Protein AF-A0A6G7XRI5-F1 (afdb_monomer)

Mean predicted aligned error: 18.32 Å

Structure (mmCIF, N/CA/C/O backbone):
data_AF-A0A6G7XRI5-F1
#
_entry.id   AF-A0A6G7XRI5-F1
#
loop_
_atom_site.group_PDB
_atom_site.id
_atom_site.type_symbol
_atom_site.label_atom_id
_atom_site.label_alt_id
_atom_site.label_comp_id
_atom_site.label_asym_id
_atom_site.label_entity_id
_atom_site.label_seq_id
_atom_site.pdbx_PDB_ins_code
_atom_site.Cartn_x
_atom_site.Cartn_y
_atom_site.Cartn_z
_atom_site.occupancy
_atom_site.B_iso_or_equiv
_atom_site.auth_seq_id
_atom_site.auth_comp_id
_atom_site.auth_asym_id
_atom_site.auth_atom_id
_atom_site.pdbx_PDB_model_num
ATOM 1 N N . MET A 1 1 ? 15.124 -35.972 18.685 1.00 43.00 1 MET A N 1
ATOM 2 C CA . MET A 1 1 ? 16.104 -35.612 17.631 1.00 43.00 1 MET A CA 1
ATOM 3 C C . MET A 1 1 ? 15.536 -35.915 16.231 1.00 43.00 1 MET A C 1
ATOM 5 O O . MET A 1 1 ? 16.177 -36.588 15.436 1.00 43.00 1 MET A O 1
ATOM 9 N N . ALA A 1 2 ? 14.316 -35.442 15.934 1.00 36.69 2 ALA A N 1
ATOM 10 C CA . ALA A 1 2 ? 13.574 -35.782 14.708 1.00 36.69 2 ALA A CA 1
ATOM 11 C C . ALA A 1 2 ? 12.717 -34.615 14.160 1.00 36.69 2 ALA A C 1
ATOM 13 O O . ALA A 1 2 ? 11.784 -34.850 13.410 1.00 36.69 2 ALA A O 1
ATOM 14 N N . ALA A 1 3 ? 13.020 -33.363 14.530 1.00 35.34 3 ALA A N 1
ATOM 15 C CA . ALA A 1 3 ? 12.201 -32.189 14.182 1.00 35.34 3 ALA A CA 1
ATOM 16 C C . ALA A 1 3 ? 12.875 -31.215 13.190 1.00 35.34 3 ALA A C 1
ATOM 18 O O . ALA A 1 3 ? 12.354 -30.142 12.920 1.00 35.34 3 ALA A O 1
ATOM 19 N N . THR A 1 4 ? 14.043 -31.556 12.636 1.00 40.75 4 THR A N 1
ATOM 20 C CA . THR A 1 4 ? 14.844 -30.637 11.799 1.00 40.75 4 THR A CA 1
ATOM 21 C C . THR A 1 4 ? 14.924 -31.021 10.319 1.00 40.75 4 THR A C 1
ATOM 23 O O . THR A 1 4 ? 15.642 -30.369 9.566 1.00 40.75 4 THR A O 1
ATOM 26 N N . ARG A 1 5 ? 14.195 -32.052 9.865 1.00 39.75 5 ARG A N 1
ATOM 27 C CA . ARG A 1 5 ? 14.252 -32.522 8.464 1.00 39.75 5 ARG A CA 1
ATOM 28 C C . ARG A 1 5 ? 13.131 -32.017 7.549 1.00 39.75 5 ARG A C 1
ATOM 30 O O . ARG A 1 5 ? 13.327 -32.030 6.339 1.00 39.75 5 ARG A O 1
ATOM 37 N N . ASP A 1 6 ? 12.039 -31.479 8.090 1.00 39.66 6 ASP A N 1
ATOM 38 C CA . ASP A 1 6 ? 10.900 -31.035 7.265 1.00 39.66 6 ASP A CA 1
ATOM 39 C C . ASP A 1 6 ? 11.020 -29.577 6.779 1.00 39.66 6 ASP A C 1
ATOM 41 O O . ASP A 1 6 ? 10.422 -29.188 5.776 1.00 39.66 6 ASP A O 1
ATOM 45 N N . GLY A 1 7 ? 11.876 -28.770 7.419 1.00 32.06 7 GLY A N 1
ATOM 46 C CA . GLY A 1 7 ? 12.102 -27.365 7.051 1.00 32.06 7 GLY A CA 1
ATOM 47 C C . GLY A 1 7 ? 12.974 -27.145 5.804 1.00 32.06 7 GLY A C 1
ATOM 48 O O . GLY A 1 7 ? 13.001 -26.044 5.254 1.00 32.06 7 GLY A O 1
ATOM 49 N N . THR A 1 8 ? 13.697 -28.164 5.334 1.00 41.06 8 THR A N 1
ATOM 50 C CA . THR A 1 8 ? 14.592 -28.053 4.165 1.00 41.06 8 THR A CA 1
ATOM 51 C C . THR A 1 8 ? 13.910 -28.424 2.847 1.00 41.06 8 THR A C 1
ATOM 53 O O . THR A 1 8 ? 14.282 -27.886 1.803 1.00 41.06 8 THR A O 1
ATOM 56 N N . LEU A 1 9 ? 12.863 -29.256 2.872 1.00 42.59 9 LEU A N 1
ATOM 57 C CA . LEU A 1 9 ? 12.127 -29.6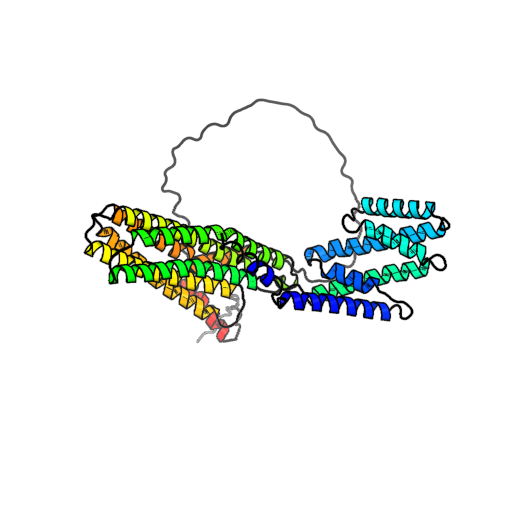64 1.666 1.00 42.59 9 LEU A CA 1
ATOM 58 C C . LEU A 1 9 ? 11.111 -28.610 1.189 1.00 42.59 9 LEU A C 1
ATOM 60 O O . LEU A 1 9 ? 10.861 -28.496 -0.013 1.00 42.59 9 LEU A O 1
ATOM 64 N N . SER A 1 10 ? 10.592 -27.765 2.086 1.00 41.34 10 SER A N 1
ATOM 65 C CA . SER A 1 10 ? 9.693 -26.653 1.732 1.00 41.34 10 SER A CA 1
ATOM 66 C C . SER A 1 10 ? 10.410 -25.507 1.000 1.00 41.34 10 SER A C 1
ATOM 68 O O . SER A 1 10 ? 9.820 -24.854 0.137 1.00 41.34 10 SER A O 1
ATOM 70 N N . ARG A 1 11 ? 11.712 -25.306 1.255 1.00 39.75 11 ARG A N 1
ATOM 71 C CA . ARG A 1 11 ? 12.537 -24.297 0.562 1.00 39.75 11 ARG A CA 1
ATOM 72 C C . ARG A 1 11 ? 12.945 -24.717 -0.852 1.00 39.75 11 ARG A C 1
ATOM 74 O O . ARG A 1 11 ? 13.054 -23.863 -1.727 1.00 39.75 11 ARG A O 1
ATOM 81 N N . ALA A 1 12 ? 13.101 -26.017 -1.111 1.00 40.91 12 ALA A N 1
ATOM 82 C CA . ALA A 1 12 ? 13.425 -26.528 -2.446 1.00 40.91 12 ALA A CA 1
ATOM 83 C C . ALA A 1 12 ? 12.231 -26.451 -3.420 1.00 40.91 12 ALA A C 1
ATOM 85 O O . ALA A 1 12 ? 12.414 -26.244 -4.619 1.00 40.91 12 ALA A O 1
ATOM 86 N N . ARG A 1 13 ? 10.996 -26.550 -2.907 1.00 40.34 13 ARG A N 1
ATOM 87 C CA . ARG A 1 13 ? 9.769 -26.574 -3.723 1.00 40.34 13 ARG A CA 1
ATOM 88 C C . ARG A 1 13 ? 9.335 -25.197 -4.249 1.00 40.34 13 ARG A C 1
ATOM 90 O O . ARG A 1 13 ? 8.607 -25.132 -5.233 1.00 40.34 13 ARG A O 1
ATOM 97 N N . ARG A 1 14 ? 9.839 -24.096 -3.671 1.00 44.09 14 ARG A N 1
ATOM 98 C CA . ARG A 1 14 ? 9.640 -22.727 -4.199 1.00 44.09 14 ARG A CA 1
ATOM 99 C C . ARG A 1 14 ? 10.406 -22.446 -5.498 1.00 44.09 14 ARG A C 1
ATOM 101 O O . ARG A 1 14 ? 10.127 -21.441 -6.139 1.00 44.09 14 ARG A O 1
ATOM 108 N N . ARG A 1 15 ? 11.333 -23.320 -5.909 1.00 45.56 15 ARG A N 1
ATOM 109 C CA . ARG A 1 15 ? 12.185 -23.113 -7.095 1.00 45.56 15 ARG A CA 1
ATOM 110 C C . ARG A 1 15 ? 11.512 -23.460 -8.431 1.00 45.56 15 ARG A C 1
ATOM 112 O O . ARG A 1 15 ? 12.078 -23.162 -9.472 1.00 45.56 15 ARG A O 1
ATOM 119 N N . PHE A 1 16 ? 10.310 -24.042 -8.393 1.00 41.22 16 PHE A N 1
ATOM 120 C CA . PHE A 1 16 ? 9.503 -24.384 -9.572 1.00 41.22 16 PHE A CA 1
ATOM 121 C C . PHE A 1 16 ? 8.099 -23.766 -9.510 1.00 41.22 16 PHE A C 1
ATOM 123 O O . PHE A 1 16 ? 7.111 -24.411 -9.862 1.00 41.22 16 PHE A O 1
ATOM 130 N N . ARG A 1 17 ? 7.976 -22.515 -9.046 1.00 50.19 17 ARG A N 1
ATOM 131 C CA . ARG A 1 17 ? 6.780 -21.741 -9.400 1.00 50.19 17 ARG A CA 1
ATOM 132 C C . ARG A 1 17 ? 6.806 -21.540 -10.917 1.00 50.19 17 ARG A C 1
ATOM 134 O O . ARG A 1 17 ? 7.846 -21.193 -11.469 1.00 50.19 17 ARG A O 1
ATOM 141 N N . LEU A 1 18 ? 5.686 -21.834 -11.577 1.00 51.47 18 LEU A N 1
ATOM 142 C CA . LEU A 1 18 ? 5.485 -21.511 -12.989 1.00 51.47 18 LEU A CA 1
ATOM 143 C C . LEU A 1 18 ? 5.838 -20.028 -13.199 1.00 51.47 18 LEU A C 1
ATOM 145 O O . LEU A 1 18 ? 5.480 -19.230 -12.324 1.00 51.47 18 LEU A O 1
ATOM 149 N N . PRO A 1 19 ? 6.528 -19.660 -14.297 1.00 54.88 19 PRO A N 1
ATOM 150 C CA . PRO A 1 19 ? 6.884 -18.272 -14.554 1.00 54.88 19 PRO A CA 1
ATOM 151 C C . PRO A 1 19 ? 5.637 -17.405 -14.431 1.00 54.88 19 PRO A C 1
ATOM 153 O O . PRO A 1 19 ? 4.586 -17.741 -14.994 1.00 54.88 19 PRO A O 1
ATOM 156 N N . SER A 1 20 ? 5.733 -16.308 -13.685 1.00 66.25 20 SER A N 1
ATOM 157 C CA . SER A 1 20 ? 4.645 -15.336 -13.635 1.00 66.25 20 SER A CA 1
ATOM 158 C C . SER A 1 20 ? 4.313 -14.869 -15.064 1.00 66.25 20 SER A C 1
ATOM 160 O O . SER A 1 20 ? 5.170 -14.858 -15.955 1.00 66.25 20 SER A O 1
ATOM 162 N N . ARG A 1 21 ? 3.063 -14.461 -15.327 1.00 70.88 21 ARG A N 1
ATOM 163 C CA . ARG A 1 21 ? 2.678 -13.932 -16.655 1.00 70.88 21 ARG A CA 1
ATOM 164 C C . ARG A 1 21 ? 3.606 -12.788 -17.102 1.00 70.88 21 ARG A C 1
ATOM 166 O O . ARG A 1 21 ? 3.825 -12.622 -18.299 1.00 70.88 21 ARG A O 1
ATOM 173 N N . GLY A 1 22 ? 4.166 -12.030 -16.154 1.00 66.69 22 GLY A N 1
ATOM 174 C CA . GLY A 1 22 ? 5.155 -10.977 -16.396 1.00 66.69 22 GLY A CA 1
ATOM 175 C C . GLY A 1 22 ? 6.487 -11.496 -16.943 1.00 66.69 22 GLY A C 1
ATOM 176 O O . GLY A 1 22 ? 6.961 -10.983 -17.954 1.00 66.69 22 GLY A O 1
ATOM 177 N N . GLU A 1 23 ? 7.052 -12.548 -16.346 1.00 72.00 23 GLU A N 1
ATOM 178 C CA . GLU A 1 23 ? 8.306 -13.166 -16.806 1.00 72.00 23 GLU A CA 1
ATOM 179 C C . GLU A 1 23 ? 8.187 -13.725 -18.229 1.00 72.00 23 GLU A C 1
ATOM 181 O O . GLU A 1 23 ? 9.072 -13.513 -19.061 1.00 72.00 23 GLU A O 1
ATOM 186 N N . PHE A 1 24 ? 7.066 -14.382 -18.546 1.00 78.38 24 PHE A N 1
ATOM 187 C CA . PHE A 1 24 ? 6.814 -14.896 -19.894 1.00 78.38 24 PHE A CA 1
ATOM 188 C C . PHE A 1 24 ? 6.700 -13.767 -20.929 1.00 78.38 24 PHE A C 1
ATOM 190 O O . PHE A 1 24 ? 7.301 -13.838 -22.001 1.00 78.38 24 PHE A O 1
ATOM 197 N N . LEU A 1 25 ? 5.964 -12.698 -20.605 1.00 76.94 25 LEU A N 1
ATOM 198 C CA . LEU A 1 25 ? 5.826 -11.534 -21.485 1.00 76.94 25 LEU A CA 1
ATOM 199 C C . LEU A 1 25 ? 7.159 -10.808 -21.690 1.00 76.94 25 LEU A C 1
ATOM 201 O O . LEU A 1 25 ? 7.437 -10.347 -22.798 1.00 76.94 25 LEU A O 1
ATOM 205 N N . PHE A 1 26 ? 8.001 -10.737 -20.657 1.00 78.25 26 PHE A N 1
ATOM 206 C CA . PHE A 1 26 ? 9.344 -10.181 -20.769 1.00 78.25 26 PHE A CA 1
ATOM 207 C C . PHE A 1 26 ? 10.222 -11.010 -21.713 1.00 78.25 26 PHE A C 1
ATOM 209 O O . PHE A 1 26 ? 10.820 -10.454 -22.637 1.00 78.25 26 PHE A O 1
ATOM 216 N N . ALA A 1 27 ? 10.247 -12.335 -21.537 1.00 82.19 27 ALA A N 1
ATOM 217 C CA . ALA A 1 27 ? 10.992 -13.241 -22.409 1.00 82.19 27 ALA A CA 1
ATOM 218 C C . ALA A 1 27 ? 10.505 -13.163 -23.865 1.00 82.19 27 ALA A C 1
ATOM 220 O O . ALA A 1 27 ? 11.316 -13.092 -24.793 1.00 82.19 27 ALA A O 1
ATOM 221 N N . LEU A 1 28 ? 9.186 -13.103 -24.075 1.00 84.38 28 LEU A N 1
ATOM 222 C CA . LEU A 1 28 ? 8.592 -12.936 -25.398 1.00 84.38 28 LEU A CA 1
ATOM 223 C C . LEU A 1 28 ? 9.009 -11.603 -26.028 1.00 84.38 28 LEU A C 1
ATOM 225 O O . LEU A 1 28 ? 9.465 -11.588 -27.166 1.00 84.38 28 LEU A O 1
ATOM 229 N N . ARG A 1 29 ? 8.925 -10.493 -25.284 1.00 81.62 29 ARG A N 1
ATOM 230 C CA . ARG A 1 29 ? 9.344 -9.164 -25.759 1.00 81.62 29 ARG A CA 1
ATOM 231 C C . ARG A 1 29 ? 10.813 -9.148 -26.167 1.00 81.62 29 ARG A C 1
ATOM 233 O O . ARG A 1 29 ? 11.146 -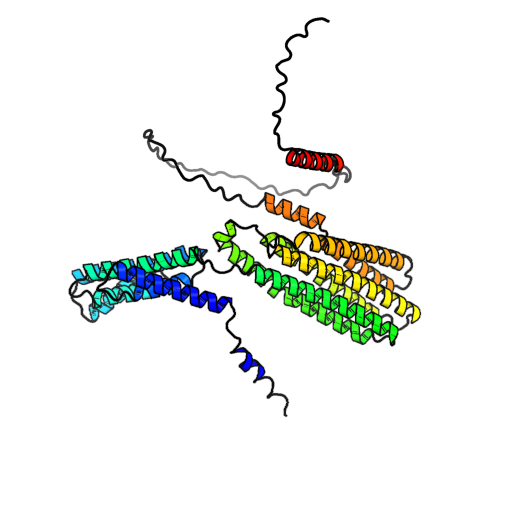8.630 -27.231 1.00 81.62 29 ARG A O 1
ATOM 240 N N . LEU A 1 30 ? 11.677 -9.725 -25.334 1.00 85.25 30 LEU A N 1
ATOM 241 C CA . LEU A 1 30 ? 13.113 -9.811 -25.586 1.00 85.25 30 LEU A CA 1
ATOM 242 C C . LEU A 1 30 ? 13.404 -10.611 -26.863 1.00 85.25 30 LEU A C 1
ATOM 244 O O . LEU A 1 30 ? 14.182 -10.173 -27.708 1.00 85.25 30 LEU A O 1
ATOM 248 N N . THR A 1 31 ? 12.717 -11.741 -27.027 1.00 88.12 31 THR A N 1
ATOM 249 C CA . THR A 1 31 ? 12.841 -12.615 -28.199 1.00 88.12 31 THR A CA 1
ATOM 250 C C . THR A 1 31 ? 12.350 -11.920 -29.467 1.00 88.12 31 THR A C 1
ATOM 252 O O . THR A 1 31 ? 13.046 -11.920 -30.477 1.00 88.12 31 THR A O 1
ATOM 255 N N . VAL A 1 32 ? 11.184 -11.270 -29.417 1.00 87.69 32 VAL A N 1
ATOM 256 C CA . VAL A 1 32 ? 10.618 -10.524 -30.550 1.00 87.69 32 VAL A CA 1
ATOM 257 C C . VAL A 1 32 ? 11.549 -9.386 -30.969 1.00 87.69 32 VAL A C 1
ATOM 259 O O . VAL A 1 32 ? 11.829 -9.240 -32.154 1.00 87.69 32 VAL A O 1
ATOM 262 N N . ALA A 1 33 ? 12.085 -8.617 -30.018 1.00 85.00 33 ALA A N 1
ATOM 263 C CA . ALA A 1 33 ? 13.027 -7.541 -30.317 1.00 85.00 33 ALA A CA 1
ATOM 264 C C . ALA A 1 33 ? 14.328 -8.061 -30.950 1.00 85.00 33 ALA A C 1
ATOM 266 O O . ALA A 1 33 ? 14.813 -7.476 -31.918 1.00 85.00 33 ALA A O 1
ATOM 267 N N . ALA A 1 34 ? 14.870 -9.173 -30.445 1.00 88.81 34 ALA A N 1
ATOM 268 C CA . ALA A 1 34 ? 16.052 -9.812 -31.015 1.00 88.81 34 ALA A CA 1
ATOM 269 C C . ALA A 1 34 ? 15.796 -10.284 -32.457 1.00 88.81 34 ALA A C 1
ATOM 271 O O . ALA A 1 34 ? 16.553 -9.940 -33.363 1.00 88.81 34 ALA A O 1
ATOM 272 N N . VAL A 1 35 ? 14.697 -11.006 -32.693 1.00 90.38 35 VAL A N 1
ATOM 273 C CA . VAL A 1 35 ? 14.337 -11.514 -34.027 1.00 90.38 35 VAL A CA 1
ATOM 274 C C . VAL A 1 35 ? 14.090 -10.371 -35.010 1.00 90.38 35 VAL A C 1
ATOM 276 O O . VAL A 1 35 ? 14.632 -10.395 -36.110 1.00 90.38 35 VAL A O 1
ATOM 279 N N . LEU A 1 36 ? 13.335 -9.340 -34.619 1.00 89.19 36 LEU A N 1
ATOM 280 C CA . LEU A 1 36 ? 13.095 -8.173 -35.473 1.00 89.19 36 LEU A CA 1
ATOM 281 C C . LEU A 1 36 ? 14.391 -7.434 -35.812 1.00 89.19 36 LEU A C 1
ATOM 283 O O . LEU A 1 36 ? 14.558 -6.989 -36.943 1.00 89.19 36 LEU A O 1
ATOM 287 N N . SER A 1 37 ? 15.315 -7.335 -34.857 1.00 87.56 37 SER A N 1
ATOM 288 C CA . SER A 1 37 ? 16.623 -6.714 -35.066 1.00 87.56 37 SER A CA 1
ATOM 289 C C . SER A 1 37 ? 17.473 -7.500 -36.066 1.00 87.56 37 SER A C 1
ATOM 291 O O . SER A 1 37 ? 18.038 -6.922 -36.993 1.00 87.56 37 SER A O 1
ATOM 293 N N . TYR A 1 38 ? 17.494 -8.829 -35.938 1.00 88.62 38 TYR A N 1
ATOM 294 C CA . TYR A 1 38 ? 18.182 -9.713 -36.876 1.00 88.62 38 TYR A CA 1
ATOM 295 C C . TYR A 1 38 ? 17.594 -9.631 -38.293 1.00 88.62 38 TYR A C 1
ATOM 297 O O . TYR A 1 38 ? 18.331 -9.489 -39.269 1.00 88.62 38 TYR A O 1
ATOM 305 N N . VAL A 1 39 ? 16.263 -9.662 -38.416 1.00 88.94 39 VAL A N 1
ATOM 306 C CA . VAL A 1 39 ? 15.572 -9.519 -39.708 1.00 88.94 39 VAL A CA 1
ATOM 307 C C . VAL A 1 39 ? 15.845 -8.142 -40.322 1.00 88.94 39 VAL A C 1
ATOM 309 O O . VAL A 1 39 ? 16.154 -8.043 -41.503 1.00 88.94 39 VAL A O 1
ATOM 312 N N . ALA A 1 40 ? 15.802 -7.069 -39.531 1.00 85.75 40 ALA A N 1
ATOM 313 C CA . ALA A 1 40 ? 16.107 -5.728 -40.023 1.00 85.75 40 ALA A CA 1
ATOM 314 C C . ALA A 1 40 ? 17.556 -5.608 -40.525 1.00 85.75 40 ALA A C 1
ATOM 316 O O . ALA A 1 40 ? 17.792 -5.022 -41.579 1.00 85.75 40 ALA A O 1
ATOM 317 N N . ALA A 1 41 ? 18.521 -6.188 -39.807 1.00 85.31 41 ALA A N 1
ATOM 318 C CA . ALA A 1 41 ? 19.925 -6.147 -40.201 1.00 85.31 41 ALA A CA 1
ATOM 319 C C . ALA A 1 41 ? 20.214 -6.997 -41.453 1.00 85.31 41 ALA A C 1
ATOM 321 O O . ALA A 1 41 ? 20.949 -6.550 -42.330 1.00 85.31 41 ALA A O 1
ATOM 322 N N . THR A 1 42 ? 19.589 -8.173 -41.585 1.00 87.06 42 THR A N 1
ATOM 323 C CA . THR A 1 42 ? 19.731 -9.037 -42.777 1.00 87.06 42 THR A CA 1
ATOM 324 C C . THR A 1 42 ? 19.118 -8.420 -44.035 1.00 87.06 42 THR A C 1
ATOM 326 O O . THR A 1 42 ? 19.635 -8.627 -45.127 1.00 87.06 42 THR A O 1
ATOM 329 N N . LEU A 1 43 ? 18.067 -7.602 -43.908 1.00 86.88 43 LEU A N 1
ATOM 330 C CA . LEU A 1 43 ? 17.520 -6.843 -45.040 1.00 86.88 43 LEU A CA 1
ATOM 331 C C . LEU A 1 43 ? 18.480 -5.758 -45.557 1.00 86.88 43 LEU A C 1
ATOM 333 O O . LEU A 1 43 ? 18.421 -5.410 -46.734 1.00 86.88 43 LEU A O 1
ATOM 337 N N . ILE A 1 44 ? 19.345 -5.219 -44.693 1.00 82.81 44 ILE A N 1
ATOM 338 C CA . ILE A 1 44 ? 20.340 -4.200 -45.060 1.00 82.81 44 ILE A CA 1
ATOM 339 C C . ILE A 1 44 ? 21.616 -4.864 -45.600 1.00 82.81 44 ILE A C 1
ATOM 341 O O . ILE A 1 44 ? 22.191 -4.372 -46.570 1.00 82.81 44 ILE A O 1
ATOM 345 N N . PHE A 1 45 ? 22.026 -5.994 -45.013 1.00 79.81 45 PHE A N 1
ATOM 346 C CA . PHE A 1 45 ? 23.208 -6.766 -45.413 1.00 79.81 45 PHE A CA 1
ATOM 347 C C . PHE A 1 45 ? 22.851 -8.251 -45.641 1.00 79.81 45 PHE A C 1
ATOM 349 O O . PHE A 1 45 ? 23.026 -9.067 -44.735 1.00 79.81 45 PHE A O 1
ATOM 356 N N . PRO A 1 46 ? 22.370 -8.628 -46.844 1.00 75.00 46 PRO A N 1
ATOM 357 C CA . PRO A 1 46 ? 21.899 -9.992 -47.131 1.00 75.00 46 PRO A CA 1
ATOM 358 C C . PRO A 1 46 ? 22.998 -11.062 -47.102 1.00 75.00 46 PRO A C 1
ATOM 360 O O . PRO A 1 46 ? 22.728 -12.224 -46.816 1.00 75.00 46 PRO A O 1
ATOM 363 N N . GLU A 1 47 ? 24.233 -10.662 -47.403 1.00 72.31 47 GLU A N 1
ATOM 364 C CA . GLU A 1 47 ? 25.414 -11.534 -47.455 1.00 72.31 47 GLU A CA 1
ATOM 365 C C . GLU A 1 47 ? 26.086 -11.701 -46.073 1.00 72.31 47 GLU A C 1
ATOM 367 O O . GLU A 1 47 ? 27.006 -12.503 -45.918 1.00 72.31 47 GLU A O 1
ATOM 372 N N . ALA A 1 48 ? 25.641 -10.951 -45.055 1.00 70.50 48 ALA A N 1
ATOM 373 C CA . ALA A 1 48 ? 26.214 -10.964 -43.710 1.00 70.50 48 ALA A CA 1
ATOM 374 C C . ALA A 1 48 ? 25.376 -11.809 -42.732 1.00 70.50 48 ALA A C 1
ATOM 376 O O . ALA A 1 48 ? 24.174 -12.008 -42.909 1.00 70.50 48 ALA A O 1
ATOM 377 N N . GLN A 1 49 ? 26.003 -12.278 -41.646 1.00 77.69 49 GLN A N 1
ATOM 378 C CA . GLN A 1 49 ? 25.317 -12.912 -40.511 1.00 77.69 49 GLN A CA 1
ATOM 379 C C . GLN A 1 49 ? 25.303 -11.952 -39.304 1.00 77.69 49 GLN A C 1
ATOM 381 O O . GLN A 1 49 ? 26.174 -12.058 -38.436 1.00 77.69 49 GLN A O 1
ATOM 386 N N . PRO A 1 50 ? 24.332 -11.019 -39.212 1.00 79.19 50 PRO A N 1
ATOM 387 C CA . PRO A 1 50 ? 24.382 -9.899 -38.273 1.00 79.19 50 PRO A CA 1
ATOM 388 C C . PRO A 1 50 ? 23.943 -10.298 -36.860 1.00 79.19 50 PRO A C 1
ATOM 390 O O . PRO A 1 50 ? 22.854 -9.959 -36.396 1.00 79.19 50 PRO A O 1
ATOM 393 N N . LEU A 1 51 ? 24.784 -11.054 -36.154 1.00 81.12 51 LEU A N 1
ATOM 394 C CA . LEU A 1 51 ? 24.494 -11.563 -34.806 1.00 81.12 51 LEU A CA 1
ATOM 395 C C . LEU A 1 51 ? 24.604 -10.488 -33.707 1.00 81.12 51 LEU A C 1
ATOM 397 O O . LEU A 1 51 ? 24.100 -10.681 -32.599 1.00 81.12 51 LEU A O 1
ATOM 401 N N . LEU A 1 52 ? 25.223 -9.338 -33.987 1.00 81.06 52 LEU A N 1
ATOM 402 C CA . LEU A 1 52 ? 25.399 -8.266 -32.998 1.00 81.06 52 LEU A CA 1
ATOM 403 C C . LEU A 1 52 ? 24.154 -7.395 -32.854 1.00 81.06 52 LEU A C 1
ATOM 405 O O . LEU A 1 52 ? 23.908 -6.849 -31.776 1.00 81.06 52 LEU A O 1
ATOM 409 N N . ALA A 1 53 ? 23.364 -7.275 -33.920 1.00 83.62 53 ALA A N 1
ATOM 410 C CA . ALA A 1 53 ? 22.099 -6.555 -33.912 1.00 83.62 53 ALA A CA 1
ATOM 411 C C . ALA A 1 53 ? 21.099 -7.153 -32.893 1.00 83.62 53 ALA A C 1
ATOM 413 O O . ALA A 1 53 ? 20.611 -6.401 -32.039 1.00 83.62 53 ALA A O 1
ATOM 414 N N . PRO A 1 54 ? 20.804 -8.473 -32.884 1.00 86.88 54 PRO A N 1
ATOM 415 C CA . PRO A 1 54 ? 19.969 -9.087 -31.852 1.00 86.88 54 PRO A CA 1
ATOM 416 C C . PRO A 1 54 ? 20.584 -8.993 -30.451 1.00 86.88 54 PRO A C 1
ATOM 418 O O . PRO A 1 54 ? 19.858 -8.704 -29.504 1.00 86.88 54 PRO A O 1
ATOM 421 N N . LEU A 1 55 ? 21.905 -9.154 -30.302 1.00 84.81 55 LEU A N 1
ATOM 422 C CA . LEU A 1 55 ? 22.582 -9.012 -29.005 1.00 84.81 55 LEU A CA 1
ATOM 423 C C . LEU A 1 55 ? 22.420 -7.597 -28.432 1.00 84.81 55 LEU A C 1
ATOM 425 O O . LEU A 1 55 ? 22.042 -7.430 -27.273 1.00 84.81 55 LEU A O 1
ATOM 429 N N . THR A 1 56 ? 22.639 -6.574 -29.258 1.00 82.75 56 THR A N 1
ATOM 430 C CA . THR A 1 56 ? 22.442 -5.170 -28.874 1.00 82.75 56 THR A CA 1
ATOM 431 C C . THR A 1 56 ? 20.983 -4.920 -28.522 1.00 82.75 56 THR A C 1
ATOM 433 O O . THR A 1 56 ? 20.698 -4.285 -27.507 1.00 82.75 56 THR A O 1
ATOM 436 N N . ALA A 1 57 ? 20.053 -5.482 -29.300 1.00 84.06 57 ALA A N 1
ATOM 437 C CA . ALA A 1 57 ? 18.638 -5.342 -29.012 1.00 84.06 57 ALA A CA 1
ATOM 438 C C . ALA A 1 57 ? 18.263 -5.960 -27.655 1.00 84.06 57 ALA A C 1
ATOM 440 O O . ALA A 1 57 ? 17.567 -5.328 -26.864 1.00 84.06 57 ALA A O 1
ATOM 441 N N . MET A 1 58 ? 18.781 -7.150 -27.338 1.00 84.50 58 MET A N 1
ATOM 442 C CA . MET A 1 58 ? 18.548 -7.796 -26.046 1.00 84.50 58 MET A CA 1
ATOM 443 C C . MET A 1 58 ? 19.104 -6.980 -24.880 1.00 84.50 58 MET A C 1
ATOM 445 O O . MET A 1 58 ? 18.432 -6.822 -23.862 1.00 84.50 58 MET A O 1
ATOM 449 N N . LEU A 1 59 ? 20.326 -6.462 -25.006 1.00 76.19 59 LEU A N 1
ATOM 450 C CA . LEU A 1 59 ? 20.969 -5.677 -23.951 1.00 76.19 59 LEU A CA 1
ATOM 451 C C . LEU A 1 59 ? 20.237 -4.360 -23.691 1.00 76.19 59 LEU A C 1
ATOM 453 O O . LEU A 1 59 ? 20.052 -3.977 -22.541 1.00 76.19 59 LEU A O 1
ATOM 457 N N . VAL A 1 60 ? 19.771 -3.689 -24.744 1.00 74.44 60 VAL A N 1
ATOM 458 C CA . VAL A 1 60 ? 19.042 -2.425 -24.610 1.00 74.44 60 VAL A CA 1
ATOM 459 C C . VAL A 1 60 ? 17.617 -2.671 -24.102 1.00 74.44 60 VAL A C 1
ATOM 461 O O . VAL A 1 60 ? 17.159 -1.953 -23.224 1.00 74.44 60 VAL A O 1
ATOM 464 N N . VAL A 1 61 ? 16.916 -3.720 -24.548 1.00 75.81 61 VAL A N 1
ATOM 465 C CA . VAL A 1 61 ? 15.554 -4.044 -24.065 1.00 75.81 61 VAL A CA 1
ATOM 466 C C . VAL A 1 61 ? 15.504 -4.375 -22.570 1.00 75.81 61 VAL A C 1
ATOM 468 O O . VAL A 1 61 ? 14.473 -4.155 -21.934 1.00 75.81 61 VAL A O 1
ATOM 471 N N . GLN A 1 62 ? 16.600 -4.861 -21.987 1.00 70.19 62 GLN A N 1
ATOM 472 C CA . GLN A 1 62 ? 16.702 -5.130 -20.546 1.00 70.19 62 GLN A CA 1
ATOM 473 C C . GLN A 1 62 ? 16.723 -3.860 -19.679 1.00 70.19 62 GLN A C 1
ATOM 475 O O . GLN A 1 62 ? 16.556 -3.942 -18.466 1.00 70.19 62 GLN A O 1
ATOM 480 N N . VAL A 1 63 ? 16.927 -2.686 -20.276 1.00 62.59 63 VAL A N 1
ATOM 481 C CA . VAL A 1 63 ? 17.181 -1.440 -19.556 1.00 62.59 63 VAL A CA 1
ATOM 482 C C . VAL A 1 63 ? 15.904 -0.582 -19.464 1.00 62.59 63 VAL A C 1
ATOM 484 O O . VAL A 1 63 ? 15.147 -0.453 -20.422 1.00 62.59 63 VAL A O 1
ATOM 487 N N . THR A 1 64 ? 15.645 0.020 -18.300 1.00 57.50 64 THR A N 1
ATOM 488 C CA . THR A 1 64 ? 14.451 0.845 -18.008 1.00 57.50 64 THR A CA 1
ATOM 489 C C . THR A 1 64 ? 14.380 2.108 -18.888 1.00 57.50 64 THR A C 1
ATOM 491 O O . THR A 1 64 ? 15.436 2.698 -19.146 1.00 57.50 64 THR A O 1
ATOM 494 N N . PRO A 1 65 ? 13.193 2.614 -19.302 1.00 54.88 65 PRO A N 1
ATOM 495 C CA . PRO A 1 65 ? 13.095 3.642 -20.344 1.00 54.88 65 PRO A CA 1
ATOM 496 C C . PRO A 1 65 ? 13.836 4.957 -20.083 1.00 54.88 65 PRO A C 1
ATOM 498 O O . PRO A 1 65 ? 14.442 5.500 -21.003 1.00 54.88 65 PRO A O 1
ATOM 501 N N . ALA A 1 66 ? 13.893 5.421 -18.830 1.00 49.78 66 ALA A N 1
ATOM 502 C CA . ALA A 1 66 ? 14.643 6.625 -18.445 1.00 49.78 66 ALA A CA 1
ATOM 503 C C . ALA A 1 66 ? 16.165 6.497 -18.655 1.00 49.78 66 ALA A C 1
ATOM 505 O O . ALA A 1 66 ? 16.879 7.482 -18.802 1.00 49.78 66 ALA A O 1
ATOM 506 N N . SER A 1 67 ? 16.657 5.263 -18.710 1.00 53.97 67 SER A N 1
ATOM 507 C CA . SER A 1 67 ? 18.068 4.935 -18.882 1.00 53.97 67 SER A CA 1
ATOM 508 C C . SER A 1 67 ? 18.384 4.287 -20.231 1.00 53.97 67 SER A C 1
ATOM 510 O O . SER A 1 67 ? 19.555 4.067 -20.527 1.00 53.97 67 SER A O 1
ATOM 512 N N . LEU A 1 68 ? 17.363 4.008 -21.054 1.00 53.62 68 LEU A N 1
ATOM 513 C CA . LEU A 1 68 ? 17.523 3.494 -22.417 1.00 53.62 68 LEU A CA 1
ATOM 514 C C . LEU A 1 68 ? 18.304 4.466 -23.289 1.00 53.62 68 LEU A C 1
ATOM 516 O O . LEU A 1 68 ? 19.167 4.036 -24.048 1.00 53.62 68 LEU A O 1
ATOM 520 N N . LEU A 1 69 ? 18.020 5.766 -23.160 1.00 56.81 69 LEU A N 1
ATOM 521 C CA . LEU A 1 69 ? 18.739 6.779 -23.921 1.00 56.81 69 LEU A CA 1
ATOM 522 C C . LEU A 1 69 ? 20.200 6.850 -23.488 1.00 56.81 69 LEU A C 1
ATOM 524 O O . LEU A 1 69 ? 21.060 6.792 -24.348 1.00 56.81 69 LEU A O 1
ATOM 528 N N . ALA A 1 70 ? 20.493 6.918 -22.186 1.00 62.41 70 ALA A N 1
ATOM 529 C CA . ALA A 1 70 ? 21.873 7.026 -21.710 1.00 62.41 70 ALA A CA 1
ATOM 530 C C . ALA A 1 70 ? 22.675 5.736 -21.964 1.00 62.41 70 ALA A C 1
ATOM 532 O O . ALA A 1 70 ? 23.673 5.760 -22.672 1.00 62.41 70 ALA A O 1
ATOM 533 N N . ARG A 1 71 ? 22.191 4.581 -21.488 1.00 65.19 71 ARG A N 1
ATOM 534 C CA . ARG A 1 71 ? 22.928 3.307 -21.577 1.00 65.19 71 ARG A CA 1
ATOM 535 C C . ARG A 1 71 ? 22.959 2.728 -22.992 1.00 65.19 71 ARG A C 1
ATOM 537 O O . ARG A 1 71 ? 23.951 2.117 -23.385 1.00 65.19 71 ARG A O 1
ATOM 544 N N . GLY A 1 72 ? 21.885 2.913 -23.765 1.00 66.56 72 GLY A N 1
ATOM 545 C CA . GLY A 1 72 ? 21.854 2.548 -25.182 1.00 66.56 72 GLY A CA 1
ATOM 546 C C . GLY A 1 72 ? 22.792 3.423 -26.013 1.00 66.56 72 GLY A C 1
ATOM 547 O O . GLY A 1 72 ? 23.491 2.909 -26.885 1.00 66.56 72 GLY A O 1
ATOM 548 N N . LEU A 1 73 ? 22.877 4.721 -25.704 1.00 71.88 73 LEU A N 1
ATOM 549 C CA . LEU A 1 73 ? 23.828 5.623 -26.348 1.00 71.88 73 LEU A CA 1
ATOM 550 C C . LEU A 1 73 ? 25.270 5.291 -25.961 1.00 71.88 73 LEU A C 1
ATOM 552 O O . LEU A 1 73 ? 26.109 5.223 -26.851 1.00 71.88 73 LEU A O 1
ATOM 556 N N . ASP A 1 74 ? 25.550 4.985 -24.693 1.00 80.69 74 ASP A N 1
ATOM 557 C CA . ASP A 1 74 ? 26.875 4.536 -24.249 1.00 80.69 74 ASP A CA 1
ATOM 558 C C . ASP A 1 74 ? 27.325 3.289 -25.019 1.00 80.69 74 ASP A C 1
ATOM 560 O O . ASP A 1 74 ? 28.474 3.193 -25.445 1.00 80.69 74 ASP A O 1
ATOM 564 N N . ARG A 1 75 ? 26.409 2.345 -25.267 1.00 81.38 75 ARG A N 1
ATOM 565 C CA . ARG A 1 75 ? 26.686 1.155 -26.081 1.00 81.38 75 ARG A CA 1
ATOM 566 C C . ARG A 1 75 ? 27.049 1.523 -27.521 1.00 81.38 75 ARG A C 1
ATOM 568 O O . ARG A 1 75 ? 28.030 1.005 -28.049 1.00 81.38 75 ARG A O 1
ATOM 575 N N . VAL A 1 76 ? 26.282 2.414 -28.150 1.00 79.62 76 VAL A N 1
ATOM 576 C CA . VAL A 1 76 ? 26.556 2.885 -29.519 1.00 79.62 76 VAL A CA 1
ATOM 577 C C . VAL A 1 76 ? 27.891 3.634 -29.578 1.00 79.62 76 VAL A C 1
ATOM 579 O O . VAL A 1 76 ? 28.707 3.343 -30.449 1.00 79.62 76 VAL A O 1
ATOM 582 N N . ILE A 1 77 ? 28.157 4.537 -28.627 1.00 83.38 77 ILE A N 1
ATOM 583 C CA . ILE A 1 77 ? 29.419 5.281 -28.516 1.00 83.38 77 ILE A CA 1
ATOM 584 C C . ILE A 1 77 ? 30.591 4.314 -28.333 1.00 83.38 77 ILE A C 1
ATOM 586 O O . ILE A 1 77 ? 31.613 4.475 -28.996 1.00 83.38 77 ILE A O 1
ATOM 590 N N . ALA A 1 78 ? 30.443 3.291 -27.487 1.00 85.88 78 ALA A N 1
ATOM 591 C CA . ALA A 1 78 ? 31.493 2.312 -27.241 1.00 85.88 78 ALA A CA 1
ATOM 592 C C . ALA A 1 78 ? 31.868 1.532 -28.508 1.00 85.88 78 ALA A C 1
ATOM 594 O O . ALA A 1 78 ? 33.053 1.400 -28.824 1.00 85.88 78 ALA A O 1
ATOM 595 N N . VAL A 1 79 ? 30.870 1.064 -29.267 1.00 84.62 79 VAL A N 1
ATOM 596 C CA . VAL A 1 79 ? 31.120 0.369 -30.534 1.00 84.62 79 VAL A CA 1
ATOM 597 C C . VAL A 1 79 ? 31.748 1.319 -31.550 1.00 84.62 79 VAL A C 1
ATOM 599 O O . VAL A 1 79 ? 32.788 0.986 -32.110 1.00 84.62 79 VAL A O 1
ATOM 602 N N . VAL A 1 80 ? 31.186 2.515 -31.754 1.00 84.56 80 VAL A N 1
ATOM 603 C CA . VAL A 1 80 ? 31.717 3.501 -32.714 1.00 84.56 80 VAL A CA 1
ATOM 604 C C . VAL A 1 80 ? 33.159 3.887 -32.379 1.00 84.56 80 VAL A C 1
ATOM 606 O O . VAL A 1 80 ? 33.994 3.939 -33.283 1.00 84.56 80 VAL A O 1
ATOM 609 N N . ALA A 1 81 ? 33.483 4.099 -31.100 1.00 87.19 81 ALA A N 1
ATOM 610 C CA . ALA A 1 81 ? 34.843 4.378 -30.647 1.00 87.19 81 ALA A CA 1
ATOM 611 C C . ALA A 1 81 ? 35.785 3.201 -30.942 1.00 87.19 81 ALA A C 1
ATOM 613 O O . ALA A 1 81 ? 36.841 3.404 -31.537 1.00 87.19 81 ALA A O 1
ATOM 614 N N . GLY A 1 82 ? 35.384 1.971 -30.605 1.00 86.81 82 GLY A N 1
ATOM 615 C CA . GLY A 1 82 ? 36.174 0.768 -30.873 1.00 86.81 82 GLY A CA 1
ATOM 616 C C . GLY A 1 82 ? 36.442 0.559 -32.366 1.00 86.81 82 GLY A C 1
ATOM 617 O O . GLY A 1 82 ? 37.584 0.339 -32.766 1.00 86.81 82 GLY A O 1
ATOM 618 N N . VAL A 1 83 ? 35.413 0.709 -33.208 1.00 84.81 83 VAL A N 1
ATOM 619 C CA . VAL A 1 83 ? 35.552 0.627 -34.671 1.00 84.81 83 VAL A CA 1
ATOM 620 C C . VAL A 1 83 ? 36.4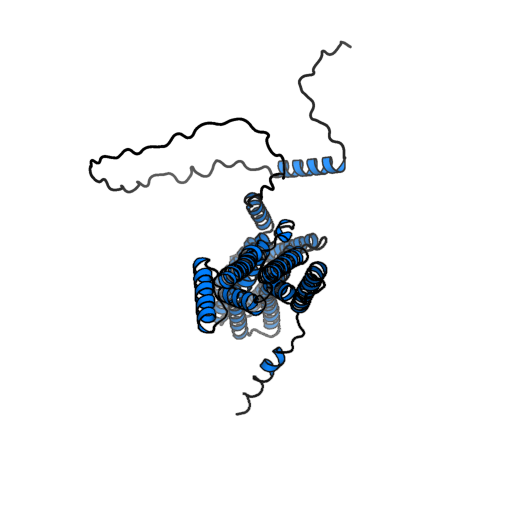65 1.732 -35.206 1.00 84.81 83 VAL A C 1
ATOM 622 O O . VAL A 1 83 ? 37.346 1.449 -36.013 1.00 84.81 83 VAL A O 1
ATOM 625 N N . SER A 1 84 ? 36.302 2.974 -34.743 1.00 86.00 84 SER A N 1
ATOM 626 C CA . SER A 1 84 ? 37.126 4.109 -35.191 1.00 86.00 84 SER A CA 1
ATOM 627 C C . SER A 1 84 ? 38.603 3.900 -34.858 1.00 86.00 84 SER A C 1
ATOM 629 O O . SER A 1 84 ? 39.469 4.140 -35.699 1.00 86.00 84 SER A O 1
ATOM 631 N N . ILE A 1 85 ? 38.888 3.396 -33.652 1.00 88.69 85 ILE A N 1
ATOM 632 C CA . ILE A 1 85 ? 40.244 3.046 -33.223 1.00 88.69 85 ILE A CA 1
ATOM 633 C C . ILE A 1 85 ? 40.801 1.936 -34.113 1.00 88.69 85 ILE A C 1
ATOM 635 O O . ILE A 1 85 ? 41.909 2.085 -34.613 1.00 88.69 85 ILE A O 1
ATOM 639 N N . ALA A 1 86 ? 40.043 0.866 -34.367 1.00 85.38 86 ALA A N 1
ATOM 640 C CA . ALA A 1 86 ? 40.493 -0.242 -35.210 1.00 85.38 86 ALA A CA 1
ATOM 641 C C . ALA A 1 86 ? 40.784 0.175 -36.654 1.00 85.38 86 ALA A C 1
ATOM 643 O O . ALA A 1 86 ? 41.817 -0.210 -37.193 1.00 85.38 86 ALA A O 1
ATOM 644 N N . VAL A 1 87 ? 39.922 0.992 -37.267 1.00 82.50 87 VAL A N 1
ATOM 645 C CA . VAL A 1 87 ? 40.141 1.517 -38.624 1.00 82.50 87 VAL A CA 1
ATOM 646 C C . VAL A 1 87 ? 41.388 2.400 -38.671 1.00 82.50 87 VAL A C 1
ATOM 648 O O . VAL A 1 87 ? 42.208 2.258 -39.577 1.00 82.50 87 VAL A O 1
ATOM 651 N N . GLY A 1 88 ? 41.572 3.281 -37.682 1.00 82.81 88 GLY A N 1
ATOM 652 C CA . GLY A 1 88 ? 42.782 4.097 -37.573 1.00 82.81 88 GLY A CA 1
ATOM 653 C C . GLY A 1 88 ? 44.041 3.251 -37.368 1.00 82.81 88 GLY A C 1
ATOM 654 O O . GLY A 1 88 ? 45.070 3.519 -37.973 1.00 82.81 88 GLY A O 1
ATOM 655 N N . PHE A 1 89 ? 43.957 2.186 -36.571 1.00 84.12 89 PHE A N 1
ATOM 656 C CA . PHE A 1 89 ? 45.085 1.294 -36.311 1.00 84.12 89 PHE A CA 1
ATOM 657 C C . PHE A 1 89 ? 45.459 0.454 -37.537 1.00 84.12 89 PHE A C 1
ATOM 659 O O . PHE A 1 89 ? 46.639 0.321 -37.856 1.00 84.12 89 PHE A O 1
ATOM 666 N N . ALA A 1 90 ? 44.454 -0.057 -38.257 1.00 79.56 90 ALA A N 1
ATOM 667 C CA . ALA A 1 90 ? 44.619 -0.901 -39.438 1.00 79.56 90 ALA A CA 1
ATOM 668 C C . ALA A 1 90 ? 45.306 -0.180 -40.609 1.00 79.56 90 ALA A C 1
ATOM 670 O O . ALA A 1 90 ? 45.910 -0.833 -41.455 1.00 79.56 90 ALA A O 1
ATOM 671 N N . THR A 1 91 ? 45.229 1.156 -40.671 1.00 78.56 91 THR A N 1
ATOM 672 C CA . THR A 1 91 ? 45.933 1.945 -41.699 1.00 78.56 91 THR A CA 1
ATOM 673 C C . THR A 1 91 ? 47.383 2.255 -41.334 1.00 78.56 91 THR A C 1
ATOM 675 O O . THR A 1 91 ? 48.170 2.589 -42.218 1.00 78.56 91 THR A O 1
ATOM 678 N N . LEU A 1 92 ? 47.749 2.144 -40.054 1.00 79.62 92 LEU A N 1
ATOM 679 C CA . LEU A 1 92 ? 49.044 2.581 -39.535 1.00 79.62 92 LEU A CA 1
ATOM 680 C C . LEU A 1 92 ? 49.996 1.420 -39.233 1.00 79.62 92 LEU A C 1
ATOM 682 O O . LEU A 1 92 ? 51.209 1.609 -39.326 1.00 79.62 92 LEU A O 1
ATOM 686 N N . VAL A 1 93 ? 49.483 0.245 -38.843 1.00 78.81 93 VAL A N 1
ATOM 687 C CA . VAL A 1 93 ? 50.321 -0.842 -38.312 1.00 78.81 93 VAL A CA 1
ATOM 688 C C . VAL A 1 93 ? 49.825 -2.239 -38.739 1.00 78.81 93 VAL A C 1
ATOM 690 O O . VAL A 1 93 ? 48.631 -2.518 -38.615 1.00 78.81 93 VAL A O 1
ATOM 693 N N . PRO A 1 94 ? 50.714 -3.149 -39.193 1.00 77.94 94 PRO A N 1
ATOM 694 C CA . PRO A 1 94 ? 50.387 -4.562 -39.412 1.00 77.94 94 PRO A CA 1
ATOM 695 C C . PRO A 1 94 ? 50.016 -5.288 -38.111 1.00 77.94 94 PRO A C 1
ATOM 697 O O . PRO A 1 94 ? 50.489 -4.923 -37.036 1.00 77.94 94 PRO A O 1
ATOM 700 N N . LEU A 1 95 ? 49.212 -6.351 -38.205 1.00 78.88 95 LEU A N 1
ATOM 701 C CA . LEU A 1 95 ? 48.748 -7.099 -37.034 1.00 78.88 95 LEU A CA 1
ATOM 702 C C . LEU A 1 95 ? 49.840 -8.028 -36.465 1.00 78.88 95 LEU A C 1
ATOM 704 O O . LEU A 1 95 ? 50.105 -9.102 -36.995 1.00 78.88 95 LEU A O 1
ATOM 708 N N . GLU A 1 96 ? 50.410 -7.624 -35.337 1.00 87.19 96 GLU A N 1
ATOM 709 C CA . GLU A 1 96 ? 51.388 -8.345 -34.508 1.00 87.19 96 GLU A CA 1
ATOM 710 C C . GLU A 1 96 ? 50.902 -8.436 -33.043 1.00 87.19 96 GLU A C 1
ATOM 712 O O . GLU A 1 96 ? 50.084 -7.626 -32.595 1.00 87.19 96 GLU A O 1
ATOM 717 N N . TRP A 1 97 ? 51.435 -9.359 -32.232 1.00 89.38 97 TRP A N 1
ATOM 718 C CA . TRP A 1 97 ? 50.991 -9.549 -30.834 1.00 89.38 97 TRP A CA 1
ATOM 719 C C . TRP A 1 97 ? 51.108 -8.278 -29.968 1.00 89.38 97 TRP A C 1
ATOM 721 O O . TRP A 1 97 ? 50.238 -7.998 -29.142 1.00 89.38 97 TRP A O 1
ATOM 731 N N . TRP A 1 98 ? 52.155 -7.475 -30.180 1.00 90.62 98 TRP A N 1
ATOM 732 C CA . TRP A 1 98 ? 52.387 -6.231 -29.440 1.00 90.62 98 TRP A CA 1
ATOM 733 C C . TRP A 1 98 ? 51.458 -5.104 -29.910 1.00 90.62 98 TRP A C 1
ATOM 735 O O . TRP A 1 98 ? 51.003 -4.298 -29.100 1.00 90.62 98 TRP A O 1
ATOM 745 N N . THR A 1 99 ? 51.110 -5.084 -31.199 1.00 86.00 99 THR A N 1
ATOM 746 C CA . THR A 1 99 ? 50.157 -4.120 -31.776 1.00 86.00 99 THR A CA 1
ATOM 747 C C . THR A 1 99 ? 48.739 -4.369 -31.286 1.00 86.00 99 THR A C 1
ATOM 749 O O . THR A 1 99 ? 48.020 -3.420 -30.991 1.00 86.00 99 THR A O 1
ATOM 752 N N . LEU A 1 100 ? 48.366 -5.640 -31.103 1.00 87.75 100 LEU A N 1
ATOM 753 C CA . LEU A 1 100 ? 47.102 -6.031 -30.491 1.00 87.75 100 LEU A CA 1
ATOM 754 C C . LEU A 1 100 ? 47.035 -5.566 -29.031 1.00 87.75 100 LEU A C 1
ATOM 756 O O . LEU A 1 100 ? 46.033 -4.988 -28.615 1.00 87.75 100 LEU A O 1
ATOM 760 N N . GLY A 1 101 ? 48.111 -5.772 -28.263 1.00 91.19 101 GLY A N 1
ATOM 761 C CA . GLY A 1 101 ? 48.208 -5.269 -26.891 1.00 91.19 101 GLY A CA 1
ATOM 762 C C . GLY A 1 101 ? 48.062 -3.746 -26.819 1.00 91.19 101 GLY A C 1
ATOM 763 O O . GLY A 1 101 ? 47.315 -3.233 -25.985 1.00 91.19 101 GLY A O 1
ATOM 764 N N . LEU A 1 102 ? 48.711 -3.025 -27.739 1.00 93.06 102 LEU A N 1
ATOM 765 C CA . LEU A 1 102 ? 48.611 -1.570 -27.840 1.00 93.06 102 LEU A CA 1
ATOM 766 C C . LEU A 1 102 ? 47.199 -1.111 -28.239 1.00 93.06 102 LEU A C 1
ATOM 768 O O . LEU A 1 102 ? 46.680 -0.173 -27.639 1.00 93.06 102 LEU A O 1
ATOM 772 N N . LEU A 1 103 ? 46.545 -1.792 -29.184 1.00 91.56 103 LEU A N 1
ATOM 773 C CA . LEU A 1 103 ? 45.157 -1.523 -29.570 1.00 91.56 103 LEU A CA 1
ATOM 774 C C . LEU A 1 103 ? 44.213 -1.648 -28.372 1.00 91.56 103 LEU A C 1
ATOM 776 O O . LEU A 1 103 ? 43.410 -0.750 -28.131 1.00 91.56 103 LEU A O 1
ATOM 780 N N . ILE A 1 104 ? 44.314 -2.745 -27.614 1.00 93.00 104 ILE A N 1
ATOM 781 C CA . ILE A 1 104 ? 43.487 -2.981 -26.424 1.00 93.00 104 ILE A CA 1
ATOM 782 C C . ILE A 1 104 ? 43.724 -1.870 -25.398 1.00 93.00 104 ILE A C 1
ATOM 784 O O . ILE A 1 104 ? 42.767 -1.304 -24.874 1.00 93.00 104 ILE A O 1
ATOM 788 N N . LEU A 1 105 ? 44.987 -1.513 -25.148 1.00 94.75 105 LEU A N 1
ATOM 789 C CA . LEU A 1 105 ? 45.344 -0.449 -24.212 1.00 94.75 105 LEU A CA 1
ATOM 790 C C . LEU A 1 105 ? 44.757 0.907 -24.629 1.00 94.75 105 LEU A C 1
ATOM 792 O O . LEU A 1 105 ? 44.214 1.621 -23.785 1.00 94.75 105 LEU A O 1
ATOM 796 N N . VAL A 1 106 ? 44.822 1.245 -25.919 1.00 94.44 106 VAL A N 1
ATOM 797 C CA . VAL A 1 106 ? 44.244 2.479 -26.470 1.00 94.44 106 VAL A CA 1
ATOM 798 C C . VAL A 1 106 ? 42.719 2.445 -26.377 1.00 94.44 106 VAL A C 1
ATOM 800 O O . VAL A 1 106 ? 42.120 3.410 -25.910 1.00 94.44 106 VAL A O 1
ATOM 803 N N . ALA A 1 107 ? 42.084 1.332 -26.743 1.00 93.69 107 ALA A N 1
ATOM 804 C CA . ALA A 1 107 ? 40.635 1.167 -26.675 1.00 93.69 107 ALA A CA 1
ATOM 805 C C . ALA A 1 107 ? 40.096 1.301 -25.243 1.00 93.69 107 ALA A C 1
ATOM 807 O O . ALA A 1 107 ? 39.123 2.021 -25.019 1.00 93.69 107 ALA A O 1
ATOM 808 N N . LEU A 1 108 ? 40.756 0.681 -24.260 1.00 93.12 108 LEU A N 1
ATOM 809 C CA . LEU A 1 108 ? 40.389 0.815 -22.848 1.00 93.12 108 LEU A CA 1
ATOM 810 C C . LEU A 1 108 ? 40.632 2.239 -22.332 1.00 93.12 108 LEU A C 1
ATOM 812 O O . LEU A 1 108 ? 39.766 2.791 -21.660 1.00 93.12 108 LEU A O 1
ATOM 816 N N . SER A 1 109 ? 41.763 2.859 -22.684 1.00 94.25 109 SER A N 1
ATOM 817 C CA . SER A 1 109 ? 42.073 4.249 -22.307 1.00 94.25 109 SER A CA 1
ATOM 818 C C . SER A 1 109 ? 41.031 5.235 -22.840 1.00 94.25 109 SER A C 1
ATOM 820 O O . SER A 1 109 ? 40.527 6.076 -22.097 1.00 94.25 109 SER A O 1
ATOM 822 N N . VAL A 1 110 ? 40.650 5.102 -24.115 1.00 92.38 110 VAL A N 1
ATOM 823 C CA . VAL A 1 110 ? 39.595 5.922 -24.728 1.00 92.38 110 VAL A CA 1
ATOM 824 C C . VAL A 1 110 ? 38.241 5.633 -24.079 1.00 92.38 110 VAL A C 1
ATOM 826 O O . VAL A 1 110 ? 37.502 6.568 -23.777 1.00 92.38 110 VAL A O 1
ATOM 829 N N . GLY A 1 111 ? 37.935 4.366 -23.787 1.00 89.25 111 GLY A N 1
ATOM 830 C CA . GLY A 1 111 ? 36.728 3.980 -23.055 1.00 89.25 111 GLY A CA 1
ATOM 831 C C . GLY A 1 111 ? 36.610 4.661 -21.686 1.00 89.25 111 GLY A C 1
ATOM 832 O O . GLY A 1 111 ? 35.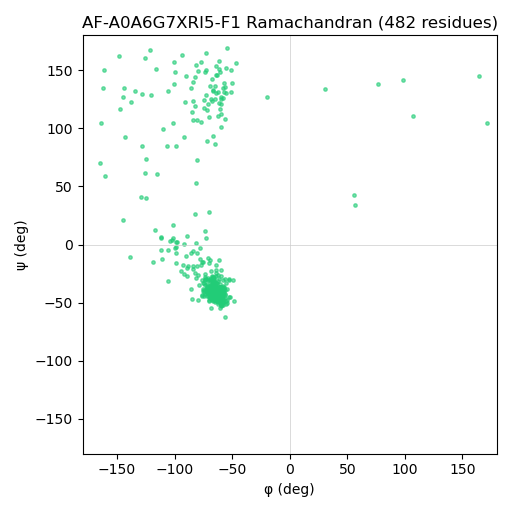536 5.156 -21.337 1.00 89.25 111 GLY A O 1
ATOM 833 N N . GLN A 1 112 ? 37.715 4.746 -20.935 1.00 89.62 112 GLN A N 1
ATOM 834 C CA . GLN A 1 112 ? 37.764 5.445 -19.644 1.00 89.62 112 GLN A CA 1
ATOM 835 C C . GLN A 1 112 ? 37.577 6.954 -19.822 1.00 89.62 112 GLN A C 1
ATOM 837 O O . GLN A 1 112 ? 36.813 7.575 -19.084 1.00 89.62 112 GLN A O 1
ATOM 842 N N . MET A 1 113 ? 38.230 7.541 -20.828 1.00 91.50 113 MET A N 1
ATOM 843 C CA . MET A 1 113 ? 38.137 8.972 -21.126 1.00 91.50 113 MET A CA 1
ATOM 844 C C . MET A 1 113 ? 36.712 9.394 -21.523 1.00 91.50 113 MET A C 1
ATOM 846 O O . MET A 1 113 ? 36.272 10.485 -21.167 1.00 91.50 113 MET A O 1
ATOM 850 N N . LEU A 1 114 ? 35.968 8.506 -22.190 1.00 86.44 114 LEU A N 1
ATOM 851 C CA . LEU A 1 114 ? 34.556 8.684 -22.541 1.00 86.44 114 LEU A CA 1
ATOM 852 C C . LEU A 1 114 ? 33.580 8.347 -21.395 1.00 86.44 114 LEU A C 1
ATOM 854 O O . LEU A 1 114 ? 32.374 8.465 -21.588 1.00 86.44 114 LEU A O 1
ATOM 858 N N . ARG A 1 115 ? 34.075 7.957 -20.209 1.00 86.06 115 ARG A N 1
ATOM 859 C CA . ARG A 1 115 ? 33.272 7.576 -19.026 1.00 86.06 115 ARG A CA 1
ATOM 860 C C . ARG A 1 115 ? 32.273 6.438 -19.286 1.00 86.06 115 ARG A C 1
ATOM 862 O O . ARG A 1 115 ? 31.206 6.383 -18.684 1.00 86.06 115 ARG A O 1
ATOM 869 N N . LEU A 1 116 ? 32.635 5.498 -20.158 1.00 80.69 116 LEU A N 1
ATOM 870 C CA . LEU A 1 116 ? 31.803 4.355 -20.547 1.00 80.69 116 LEU A CA 1
ATOM 871 C C . LEU A 1 116 ? 31.874 3.218 -19.511 1.00 80.69 116 LEU A C 1
ATOM 873 O O . LEU A 1 116 ? 32.185 2.088 -19.870 1.00 80.69 116 LEU A O 1
ATOM 877 N N . GLU A 1 117 ? 31.620 3.491 -18.228 1.00 78.25 117 GLU A N 1
ATOM 878 C CA . GLU A 1 117 ? 31.899 2.565 -17.109 1.00 78.25 117 GLU A CA 1
ATOM 879 C C . GLU A 1 117 ? 31.392 1.130 -17.354 1.00 78.25 117 GLU A C 1
ATOM 881 O O . GLU A 1 117 ? 32.155 0.172 -17.240 1.00 78.25 117 GLU A O 1
ATOM 886 N N . ALA A 1 118 ? 30.135 0.976 -17.784 1.00 79.06 118 ALA A N 1
ATOM 887 C CA . ALA A 1 118 ? 29.525 -0.331 -18.052 1.00 79.06 118 ALA A CA 1
ATOM 888 C C . ALA A 1 118 ? 29.898 -0.945 -19.420 1.00 79.06 118 ALA A C 1
ATOM 890 O O . ALA A 1 118 ? 29.722 -2.144 -19.620 1.00 79.06 118 ALA A O 1
ATOM 891 N N . ASN A 1 119 ? 30.399 -0.143 -20.367 1.00 83.62 119 ASN A N 1
ATOM 892 C CA . ASN A 1 119 ? 30.691 -0.552 -21.749 1.00 83.62 119 ASN A CA 1
ATOM 893 C C . ASN A 1 119 ? 32.188 -0.453 -22.102 1.00 83.62 119 ASN A C 1
ATOM 895 O O . ASN A 1 119 ? 32.557 -0.561 -23.269 1.00 83.62 119 ASN A O 1
ATOM 899 N N . LEU A 1 120 ? 33.065 -0.275 -21.112 1.00 89.00 120 LEU A N 1
ATOM 900 C CA . LEU A 1 120 ? 34.506 -0.096 -21.303 1.00 89.00 120 LEU A CA 1
ATOM 901 C C . LEU A 1 120 ? 35.131 -1.239 -22.112 1.00 89.00 120 LEU A C 1
ATOM 903 O O . LEU A 1 120 ? 35.860 -1.024 -23.080 1.00 89.00 120 LEU A O 1
ATOM 907 N N . ILE A 1 121 ? 34.813 -2.469 -21.708 1.00 89.12 121 ILE A N 1
ATOM 908 C CA . ILE A 1 121 ? 35.333 -3.690 -22.327 1.00 89.12 121 ILE A CA 1
ATOM 909 C C . ILE A 1 121 ? 34.795 -3.830 -23.759 1.00 89.12 121 ILE A C 1
ATOM 911 O O . ILE A 1 121 ? 35.487 -4.351 -24.631 1.00 89.12 121 ILE A O 1
ATOM 915 N N . GLU A 1 122 ? 33.603 -3.297 -24.039 1.00 87.88 122 GLU A N 1
ATOM 916 C CA . GLU A 1 122 ? 33.006 -3.352 -25.373 1.00 87.88 122 GLU A CA 1
ATOM 917 C C . GLU A 1 122 ? 33.814 -2.570 -26.411 1.00 87.88 122 GLU A C 1
ATOM 919 O O . GLU A 1 122 ? 33.912 -3.011 -27.556 1.00 87.88 122 GLU A O 1
ATOM 924 N N . VAL A 1 123 ? 34.419 -1.442 -26.019 1.00 90.44 123 VAL A N 1
ATOM 925 C CA . VAL A 1 123 ? 35.291 -0.649 -26.903 1.00 90.44 123 VAL A CA 1
ATOM 926 C C . VAL A 1 123 ? 36.454 -1.512 -27.394 1.00 90.44 123 VAL A C 1
ATOM 928 O O . VAL A 1 123 ? 36.735 -1.559 -28.592 1.00 90.44 123 VAL A O 1
ATOM 931 N N . ALA A 1 124 ? 37.088 -2.252 -26.480 1.00 91.12 124 ALA A N 1
ATOM 932 C CA . ALA A 1 124 ? 38.190 -3.156 -26.797 1.00 91.12 124 ALA A CA 1
ATOM 933 C C . ALA A 1 124 ? 37.728 -4.361 -27.629 1.00 91.12 124 ALA A C 1
ATOM 935 O O . ALA A 1 124 ? 38.342 -4.658 -28.651 1.00 91.12 124 ALA A O 1
ATOM 936 N N . ILE A 1 125 ? 36.618 -5.009 -27.254 1.00 88.31 125 ILE A N 1
ATOM 937 C CA . ILE A 1 125 ? 36.041 -6.135 -28.009 1.00 88.31 125 ILE A CA 1
ATOM 938 C C . ILE A 1 125 ? 35.714 -5.712 -29.447 1.00 88.31 125 ILE A C 1
ATOM 940 O O . ILE A 1 125 ? 36.071 -6.405 -30.399 1.00 88.31 125 ILE A O 1
ATOM 944 N N . SER A 1 126 ? 35.060 -4.563 -29.620 1.00 85.75 126 SER A N 1
ATOM 945 C CA . SER A 1 126 ? 34.688 -4.044 -30.937 1.00 85.75 126 SER A CA 1
ATOM 946 C C . SER A 1 126 ? 35.911 -3.690 -31.775 1.00 85.75 126 SER A C 1
ATOM 948 O O . SER A 1 126 ? 35.944 -4.037 -32.955 1.00 85.75 126 SER A O 1
ATOM 950 N N . ALA A 1 127 ? 36.932 -3.074 -31.170 1.00 88.12 127 ALA A N 1
ATOM 951 C CA . ALA A 1 127 ? 38.184 -2.780 -31.857 1.00 88.12 127 ALA A CA 1
ATOM 952 C C . ALA A 1 127 ? 38.893 -4.061 -32.327 1.00 88.12 127 ALA A C 1
ATOM 954 O O . ALA A 1 127 ? 39.309 -4.164 -33.481 1.00 88.12 127 ALA A O 1
ATOM 955 N N . MET A 1 128 ? 38.978 -5.068 -31.455 1.00 87.31 128 MET A N 1
ATOM 956 C CA . MET A 1 128 ? 39.598 -6.355 -31.775 1.00 87.31 128 MET A CA 1
ATOM 957 C C . MET A 1 128 ? 38.858 -7.094 -32.891 1.00 87.31 128 MET A C 1
ATOM 959 O O . MET A 1 128 ? 39.495 -7.619 -33.799 1.00 87.31 128 MET A O 1
ATOM 963 N N . LEU A 1 129 ? 37.524 -7.131 -32.846 1.00 81.12 129 LEU A N 1
ATOM 964 C CA . LEU A 1 129 ? 36.725 -7.845 -33.843 1.00 81.12 129 LEU A CA 1
ATOM 965 C C . LEU A 1 129 ? 36.812 -7.188 -35.225 1.00 81.12 129 LEU A C 1
ATOM 967 O O . LEU A 1 129 ? 36.946 -7.896 -36.219 1.00 81.12 129 LEU A O 1
ATOM 971 N N . VAL A 1 130 ? 36.812 -5.853 -35.302 1.00 80.31 130 VAL A N 1
ATOM 972 C CA . VAL A 1 130 ? 37.003 -5.141 -36.577 1.00 80.31 130 VAL A CA 1
ATOM 973 C C . VAL A 1 130 ? 38.418 -5.339 -37.113 1.00 80.31 130 VAL A C 1
ATOM 975 O O . VAL A 1 130 ? 38.579 -5.587 -38.305 1.00 80.31 130 VAL A O 1
ATOM 978 N N . LEU A 1 131 ? 39.441 -5.287 -36.256 1.00 80.38 131 LEU A N 1
ATOM 979 C CA . LEU A 1 131 ? 40.823 -5.499 -36.689 1.00 80.38 131 LEU A CA 1
ATOM 980 C C . LEU A 1 131 ? 41.074 -6.949 -37.145 1.00 80.38 131 LEU A C 1
ATOM 982 O O . LEU A 1 131 ? 41.787 -7.169 -38.120 1.00 80.38 131 LEU A O 1
ATOM 986 N N . GLY A 1 132 ? 40.460 -7.932 -36.476 1.00 74.25 132 GLY A N 1
ATOM 987 C CA . GLY A 1 132 ? 40.586 -9.356 -36.803 1.00 74.25 132 GLY A CA 1
ATOM 988 C C . GLY A 1 132 ? 39.867 -9.775 -38.089 1.00 74.25 132 GLY A C 1
ATOM 989 O O . GLY A 1 132 ? 40.365 -10.638 -38.806 1.00 74.25 132 GLY A O 1
ATOM 990 N N . VAL A 1 133 ? 38.725 -9.156 -38.408 1.00 66.44 133 VAL A N 1
ATOM 991 C CA . VAL A 1 133 ? 37.958 -9.422 -39.644 1.00 66.44 133 VAL A CA 1
ATOM 992 C C . VAL A 1 133 ? 38.423 -8.524 -40.805 1.00 66.44 133 VAL A C 1
ATOM 994 O O . VAL A 1 133 ? 38.329 -8.898 -41.971 1.00 66.44 133 VAL A O 1
ATOM 997 N N . GLY A 1 134 ? 38.958 -7.338 -40.501 1.00 59.06 134 GLY A N 1
ATOM 998 C CA . GLY A 1 134 ? 39.219 -6.257 -41.452 1.00 59.06 134 GLY A CA 1
ATOM 999 C C . GLY A 1 134 ? 40.582 -6.250 -42.149 1.00 59.06 134 GLY A C 1
ATOM 1000 O O . GLY A 1 134 ? 40.849 -5.293 -42.874 1.00 59.06 134 GLY A O 1
ATOM 1001 N N . SER A 1 135 ? 41.435 -7.271 -42.002 1.00 56.34 135 SER A N 1
ATOM 1002 C CA . SER A 1 135 ? 42.783 -7.281 -42.612 1.00 56.34 135 SER A CA 1
ATOM 1003 C C . SER A 1 135 ? 42.791 -7.210 -44.152 1.00 56.34 135 SER A C 1
ATOM 1005 O O . SER A 1 135 ? 43.826 -6.906 -44.739 1.00 56.34 135 SER A O 1
ATOM 1007 N N . LEU A 1 136 ? 41.639 -7.417 -44.808 1.00 54.72 136 LEU A N 1
ATOM 1008 C CA . LEU A 1 136 ? 41.458 -7.297 -46.262 1.00 54.72 136 LEU A CA 1
ATOM 1009 C C . LEU A 1 136 ? 40.438 -6.216 -46.689 1.00 54.72 136 LEU A C 1
ATOM 1011 O O . LEU A 1 136 ? 40.419 -5.841 -47.860 1.00 54.72 136 LEU A O 1
ATOM 1015 N N . SER A 1 137 ? 39.585 -5.695 -45.791 1.00 61.88 137 SER A N 1
ATOM 1016 C CA . SER A 1 137 ? 38.549 -4.679 -46.103 1.00 61.88 137 SER A CA 1
ATOM 1017 C C . SER A 1 137 ? 38.053 -3.928 -44.853 1.00 61.88 137 SER A C 1
ATOM 1019 O O . SER A 1 137 ? 36.868 -3.926 -44.525 1.00 61.88 137 SER A O 1
ATOM 1021 N N . ALA A 1 138 ? 38.965 -3.262 -44.137 1.00 61.69 138 ALA A N 1
ATOM 1022 C CA . ALA A 1 138 ? 38.663 -2.550 -42.886 1.00 61.69 138 ALA A CA 1
ATOM 1023 C C . ALA A 1 138 ? 37.498 -1.539 -42.991 1.00 61.69 138 ALA A C 1
ATOM 1025 O O . ALA A 1 138 ? 36.778 -1.332 -42.018 1.00 61.69 138 ALA A O 1
ATOM 1026 N N . GLY A 1 139 ? 37.284 -0.934 -44.167 1.00 65.75 139 GLY A N 1
ATOM 1027 C CA . GLY A 1 139 ? 36.205 0.033 -44.396 1.00 65.75 139 GLY A CA 1
ATOM 1028 C C . GLY A 1 139 ? 34.799 -0.580 -44.440 1.00 65.75 139 GLY A C 1
ATOM 1029 O O . GLY A 1 139 ? 33.889 -0.042 -43.811 1.00 65.75 139 GLY A O 1
ATOM 1030 N N . SER A 1 140 ? 34.608 -1.707 -45.137 1.00 69.12 140 SER A N 1
ATOM 1031 C CA . SER A 1 140 ? 33.295 -2.370 -45.213 1.00 69.12 140 SER A CA 1
ATOM 1032 C C . SER A 1 140 ? 32.936 -3.042 -43.888 1.00 69.12 140 SER A C 1
ATOM 1034 O O . SER A 1 140 ? 31.831 -2.847 -43.389 1.00 69.12 140 SER A O 1
ATOM 1036 N N . ALA A 1 141 ? 33.908 -3.703 -43.248 1.00 71.06 141 ALA A N 1
ATOM 1037 C CA . ALA A 1 141 ? 33.726 -4.326 -41.936 1.00 71.06 141 ALA A CA 1
ATOM 1038 C C . ALA A 1 141 ? 33.364 -3.300 -40.844 1.00 71.06 141 ALA A C 1
ATOM 1040 O O . ALA A 1 141 ? 32.553 -3.575 -39.959 1.00 71.06 141 ALA A O 1
ATOM 1041 N N . ALA A 1 142 ? 33.935 -2.092 -40.907 1.00 72.94 142 ALA A N 1
ATOM 1042 C CA . ALA A 1 142 ? 33.590 -1.001 -40.002 1.00 72.94 142 ALA A CA 1
ATOM 1043 C C . ALA A 1 142 ? 32.154 -0.498 -40.207 1.00 72.94 142 ALA A C 1
ATOM 1045 O O . ALA A 1 142 ? 31.424 -0.304 -39.231 1.00 72.94 142 ALA A O 1
ATOM 1046 N N . TRP A 1 143 ? 31.745 -0.309 -41.464 1.00 77.56 143 TRP A N 1
ATOM 1047 C CA . TRP A 1 143 ? 30.399 0.149 -41.809 1.00 77.56 143 TRP A CA 1
ATOM 1048 C C . TRP A 1 143 ? 29.322 -0.858 -41.388 1.00 77.56 143 TRP A C 1
ATOM 1050 O O . TRP A 1 143 ? 28.329 -0.470 -40.768 1.00 77.56 143 TRP A O 1
ATOM 1060 N N . GLU A 1 144 ? 29.547 -2.147 -41.645 1.00 77.31 144 GLU A N 1
ATOM 1061 C CA . GLU A 1 144 ? 28.671 -3.243 -41.212 1.00 77.31 144 GLU A CA 1
ATOM 1062 C C . GLU A 1 144 ? 28.516 -3.247 -39.683 1.00 77.31 144 GLU A C 1
ATOM 1064 O O . GLU A 1 144 ? 27.400 -3.187 -39.166 1.00 77.31 144 GLU A O 1
ATOM 1069 N N . ARG A 1 145 ? 29.631 -3.180 -38.943 1.00 76.75 145 ARG A N 1
ATOM 1070 C CA . ARG A 1 145 ? 29.650 -3.190 -37.470 1.00 76.75 145 ARG A CA 1
ATOM 1071 C C . ARG A 1 145 ? 28.900 -2.003 -36.847 1.00 76.75 145 ARG A C 1
ATOM 1073 O O . ARG A 1 145 ? 28.159 -2.173 -35.871 1.00 76.75 145 ARG A O 1
ATOM 1080 N N . MET A 1 146 ? 29.090 -0.798 -37.390 1.00 78.69 146 MET A N 1
ATOM 1081 C CA . MET A 1 146 ? 28.385 0.405 -36.928 1.00 78.69 146 MET A CA 1
ATOM 1082 C C . MET A 1 146 ? 26.883 0.308 -37.219 1.00 78.69 146 MET A C 1
ATOM 1084 O O . MET A 1 146 ? 26.064 0.600 -36.344 1.00 78.69 146 MET A O 1
ATOM 1088 N N . THR A 1 147 ? 26.520 -0.148 -38.419 1.00 81.12 147 THR A N 1
ATOM 1089 C CA . THR A 1 147 ? 25.123 -0.236 -38.855 1.00 81.12 147 THR A CA 1
ATOM 1090 C C . THR A 1 147 ? 24.358 -1.318 -38.091 1.00 81.12 147 THR A C 1
ATOM 1092 O O . THR A 1 147 ? 23.252 -1.053 -37.630 1.00 81.12 147 THR A O 1
ATOM 1095 N N . GLU A 1 148 ? 24.948 -2.492 -37.847 1.00 82.00 148 GLU A N 1
ATOM 1096 C CA . GLU A 1 148 ? 24.335 -3.547 -37.022 1.00 82.00 148 GLU A CA 1
ATOM 1097 C C . GLU A 1 148 ? 24.002 -3.066 -35.604 1.00 82.00 148 GLU A C 1
ATOM 1099 O O . GLU A 1 148 ? 22.919 -3.335 -35.079 1.00 82.00 148 GLU A O 1
ATOM 1104 N N . THR A 1 149 ? 24.915 -2.313 -34.988 1.00 81.50 149 THR A N 1
ATOM 1105 C CA . THR A 1 149 ? 24.719 -1.785 -33.630 1.00 81.50 149 THR A CA 1
ATOM 1106 C C . THR A 1 149 ? 23.626 -0.719 -33.604 1.00 81.50 149 THR A C 1
ATOM 1108 O O . THR A 1 149 ? 22.780 -0.721 -32.708 1.00 81.50 149 THR A O 1
ATOM 1111 N N . LEU A 1 150 ? 23.602 0.169 -34.604 1.00 80.88 150 LEU A N 1
ATOM 1112 C CA . LEU A 1 150 ? 22.564 1.192 -34.747 1.00 80.88 150 LEU A CA 1
ATOM 1113 C C . LEU A 1 150 ? 21.182 0.577 -34.981 1.00 80.88 150 LEU A C 1
ATOM 1115 O O . LEU A 1 150 ? 20.218 0.998 -34.346 1.00 80.88 150 LEU A O 1
ATOM 1119 N N . VAL A 1 151 ? 21.083 -0.441 -35.840 1.00 83.88 151 VAL A N 1
ATOM 1120 C CA . VAL A 1 151 ? 19.832 -1.171 -36.099 1.00 83.88 151 VAL A CA 1
ATOM 1121 C C . VAL A 1 151 ? 19.351 -1.868 -34.829 1.00 83.88 151 VAL A C 1
ATOM 1123 O O . VAL A 1 151 ? 18.188 -1.717 -34.457 1.00 83.88 151 VAL A O 1
ATOM 1126 N N . GLY A 1 152 ? 20.245 -2.547 -34.103 1.00 80.19 152 GLY A N 1
ATOM 1127 C CA . GLY A 1 152 ? 19.906 -3.183 -32.830 1.00 80.19 152 GLY A CA 1
ATOM 1128 C C . GLY A 1 152 ? 19.417 -2.203 -31.767 1.00 80.19 152 GLY A C 1
ATOM 1129 O O . GLY A 1 152 ? 18.412 -2.465 -31.103 1.00 80.19 152 GLY A O 1
ATOM 1130 N N . ALA A 1 153 ? 20.068 -1.045 -31.646 1.00 79.06 153 ALA A N 1
ATOM 1131 C CA . ALA A 1 153 ? 19.634 0.017 -30.745 1.00 79.06 153 ALA A CA 1
ATOM 1132 C C . ALA A 1 153 ? 18.276 0.606 -31.166 1.00 79.06 153 ALA A C 1
ATOM 1134 O O . ALA A 1 153 ? 17.387 0.756 -30.328 1.00 79.06 153 ALA A O 1
ATOM 1135 N N . ALA A 1 154 ? 18.076 0.883 -32.458 1.00 79.50 154 ALA A N 1
ATOM 1136 C CA . ALA A 1 154 ? 16.829 1.436 -32.982 1.00 79.50 154 ALA A CA 1
ATOM 1137 C C . ALA A 1 154 ? 15.644 0.481 -32.778 1.00 79.50 154 ALA A C 1
ATOM 1139 O O . ALA A 1 154 ? 14.589 0.899 -32.297 1.00 79.50 154 ALA A O 1
ATOM 1140 N N . VAL A 1 155 ? 15.825 -0.810 -33.072 1.00 82.00 155 VAL A N 1
ATOM 1141 C CA . VAL A 1 155 ? 14.790 -1.829 -32.860 1.00 82.00 155 VAL A CA 1
ATOM 1142 C C . VAL A 1 155 ? 14.494 -2.017 -31.375 1.00 82.00 155 VAL A C 1
ATOM 1144 O O . VAL A 1 155 ? 13.329 -2.150 -31.013 1.00 82.00 155 VAL A O 1
ATOM 1147 N N . ALA A 1 156 ? 15.489 -1.957 -30.489 1.00 74.94 156 ALA A N 1
ATOM 1148 C CA . ALA A 1 156 ? 15.241 -2.010 -29.049 1.00 74.94 156 ALA A CA 1
ATOM 1149 C C . ALA A 1 156 ? 14.491 -0.791 -28.508 1.00 74.94 156 ALA A C 1
ATOM 1151 O O . ALA A 1 156 ? 13.613 -0.942 -27.656 1.00 74.94 156 ALA A O 1
ATOM 1152 N N . VAL A 1 157 ? 14.808 0.410 -28.997 1.00 73.94 157 VAL A N 1
ATOM 1153 C CA . VAL A 1 157 ? 14.064 1.630 -28.659 1.00 73.94 157 VAL A CA 1
ATOM 1154 C C . VAL A 1 157 ? 12.621 1.510 -29.149 1.00 73.94 157 VAL A C 1
ATOM 1156 O O . VAL A 1 157 ? 11.696 1.749 -28.373 1.00 73.94 157 VAL A O 1
ATOM 1159 N N . ALA A 1 158 ? 12.412 1.059 -30.390 1.00 75.38 158 ALA A N 1
ATOM 1160 C CA . ALA A 1 158 ? 11.081 0.816 -30.938 1.00 75.38 158 ALA A CA 1
ATOM 1161 C C . ALA A 1 158 ? 10.321 -0.253 -30.137 1.00 75.38 158 ALA A C 1
ATOM 1163 O O . ALA A 1 158 ? 9.179 -0.028 -29.750 1.00 75.38 158 ALA A O 1
ATOM 1164 N N . ALA A 1 159 ? 10.951 -1.383 -29.811 1.00 75.12 159 ALA A N 1
ATOM 1165 C CA . ALA A 1 159 ? 10.343 -2.455 -29.028 1.00 75.12 159 ALA A CA 1
ATOM 1166 C C . ALA A 1 159 ? 9.954 -1.992 -27.616 1.00 75.12 159 ALA A C 1
ATOM 1168 O O . ALA A 1 159 ? 8.860 -2.308 -27.157 1.00 75.12 159 ALA A O 1
ATOM 1169 N N . ASN A 1 160 ? 10.795 -1.200 -26.944 1.00 70.06 160 ASN A N 1
ATOM 1170 C CA . ASN A 1 160 ? 10.455 -0.611 -25.647 1.00 70.06 160 ASN A CA 1
ATOM 1171 C C . ASN A 1 160 ? 9.325 0.421 -25.736 1.00 70.06 160 ASN A C 1
ATOM 1173 O O . ASN A 1 160 ? 8.538 0.536 -24.800 1.00 70.06 160 ASN A O 1
ATOM 1177 N N . LEU A 1 161 ? 9.229 1.160 -26.843 1.00 69.00 161 LEU A N 1
ATOM 1178 C CA . LEU A 1 161 ? 8.166 2.141 -27.053 1.00 69.00 161 LEU A CA 1
ATOM 1179 C C . LEU A 1 161 ? 6.822 1.470 -27.384 1.00 69.00 161 LEU A C 1
ATOM 1181 O O . LEU A 1 161 ? 5.783 1.845 -26.835 1.00 69.00 161 LEU A O 1
ATOM 1185 N N . LEU A 1 162 ? 6.837 0.459 -28.260 1.00 69.69 162 LEU A N 1
ATOM 1186 C CA . LEU A 1 162 ? 5.648 -0.308 -28.640 1.00 69.69 162 LEU A CA 1
ATOM 1187 C C . LEU A 1 162 ? 5.154 -1.197 -27.491 1.00 69.69 162 LEU A C 1
ATOM 1189 O O . LEU A 1 162 ? 3.944 -1.295 -27.275 1.00 69.69 162 LEU A O 1
ATOM 1193 N N . PHE A 1 163 ? 6.078 -1.789 -26.732 1.00 66.19 163 PHE A N 1
ATOM 1194 C CA . PHE A 1 163 ? 5.810 -2.708 -25.627 1.00 66.19 163 PHE A CA 1
ATOM 1195 C C . PHE A 1 163 ? 6.490 -2.209 -24.343 1.00 66.19 163 PHE A C 1
ATOM 1197 O O . PHE A 1 163 ? 7.509 -2.774 -23.929 1.00 66.19 163 PHE A O 1
ATOM 1204 N N . PRO A 1 164 ? 5.977 -1.145 -23.701 1.00 61.69 164 PRO A N 1
ATOM 1205 C CA . PRO A 1 164 ? 6.548 -0.660 -22.450 1.00 61.69 164 PRO A CA 1
ATOM 1206 C C . PRO A 1 164 ? 6.457 -1.732 -21.354 1.00 61.69 164 PRO A C 1
ATOM 1208 O O . PRO A 1 164 ? 5.545 -2.566 -21.386 1.00 61.69 164 PRO A O 1
ATOM 1211 N N . PRO A 1 165 ? 7.388 -1.729 -20.384 1.00 59.50 165 PRO A N 1
ATOM 1212 C CA . PRO A 1 165 ? 7.259 -2.583 -19.211 1.00 59.50 165 PRO A CA 1
ATOM 1213 C C . PRO A 1 165 ? 5.932 -2.275 -18.505 1.00 59.50 165 PRO A C 1
ATOM 1215 O O . PRO A 1 165 ? 5.527 -1.113 -18.414 1.00 59.50 165 PRO A O 1
ATOM 1218 N N . LYS A 1 166 ? 5.237 -3.318 -18.033 1.00 57.88 166 LYS A N 1
ATOM 1219 C CA . LYS A 1 166 ? 4.013 -3.139 -17.245 1.00 57.88 166 LYS A CA 1
ATOM 1220 C C . LYS A 1 166 ? 4.331 -2.250 -16.044 1.00 57.88 166 LYS A C 1
ATOM 1222 O O . LYS A 1 166 ? 5.329 -2.473 -15.364 1.00 57.88 166 LYS A O 1
ATOM 1227 N N . VAL A 1 167 ? 3.515 -1.223 -15.823 1.00 58.28 167 VAL A N 1
ATOM 1228 C CA . VAL A 1 167 ? 3.619 -0.406 -14.614 1.00 58.28 167 VAL A CA 1
ATOM 1229 C C . VAL A 1 167 ? 3.055 -1.248 -13.474 1.00 58.28 167 VAL A C 1
ATOM 1231 O O . VAL A 1 167 ? 1.922 -1.702 -13.586 1.00 58.28 167 VAL A O 1
ATOM 1234 N N . ALA A 1 168 ? 3.827 -1.454 -12.409 1.00 61.78 168 ALA A N 1
ATOM 1235 C CA . ALA A 1 168 ? 3.453 -2.241 -11.226 1.00 61.78 168 ALA A CA 1
ATOM 1236 C C . ALA A 1 168 ? 2.365 -1.565 -10.356 1.00 61.78 168 ALA A C 1
ATOM 1238 O O . ALA A 1 168 ? 2.345 -1.721 -9.143 1.00 61.78 168 ALA A O 1
ATOM 1239 N N . VAL A 1 169 ? 1.496 -0.742 -10.954 1.00 61.78 169 VAL A N 1
ATOM 1240 C CA . VAL A 1 169 ? 0.432 -0.030 -10.227 1.00 61.78 169 VAL A CA 1
ATOM 1241 C C . VAL A 1 169 ? -0.617 -1.018 -9.724 1.00 61.78 169 VAL A C 1
ATOM 1243 O O . VAL A 1 169 ? -1.103 -0.838 -8.615 1.00 61.78 169 VAL A O 1
ATOM 1246 N N . ASP A 1 170 ? -0.890 -2.077 -10.494 1.00 65.50 170 ASP A N 1
ATOM 1247 C CA . ASP A 1 170 ? -1.765 -3.175 -10.069 1.00 65.50 170 ASP A CA 1
ATOM 1248 C C . ASP A 1 170 ? -1.172 -3.875 -8.830 1.00 65.50 170 ASP A C 1
ATOM 1250 O O . ASP A 1 170 ? -1.855 -4.018 -7.822 1.00 65.50 170 ASP A O 1
ATOM 1254 N N . ASP A 1 171 ? 0.132 -4.187 -8.857 1.00 73.50 171 ASP A N 1
ATOM 1255 C CA . ASP A 1 171 ? 0.837 -4.842 -7.743 1.00 73.50 171 ASP A CA 1
ATOM 1256 C C . ASP A 1 171 ? 0.866 -3.964 -6.473 1.00 73.50 171 ASP A C 1
ATOM 1258 O O . ASP A 1 171 ? 0.830 -4.468 -5.354 1.00 73.50 171 ASP A O 1
ATOM 1262 N N . ALA A 1 172 ? 0.936 -2.637 -6.629 1.00 80.44 172 ALA A N 1
ATOM 1263 C CA . ALA A 1 172 ? 0.923 -1.707 -5.502 1.00 80.44 172 ALA A CA 1
ATOM 1264 C C . ALA A 1 172 ? -0.485 -1.480 -4.934 1.00 80.44 172 ALA A C 1
ATOM 1266 O O . ALA A 1 172 ? -0.623 -1.328 -3.725 1.00 80.44 172 ALA A O 1
ATOM 1267 N N . GLY A 1 173 ? -1.522 -1.482 -5.779 1.00 81.69 173 GLY A N 1
ATOM 1268 C CA . GLY A 1 173 ? -2.912 -1.498 -5.323 1.00 81.69 173 GLY A CA 1
ATOM 1269 C C . GLY A 1 173 ? -3.230 -2.769 -4.536 1.00 81.69 173 GLY A C 1
ATOM 1270 O O . GLY A 1 173 ? -3.825 -2.688 -3.469 1.00 81.69 173 GLY A O 1
ATOM 1271 N N . GLU A 1 174 ? -2.786 -3.931 -5.022 1.00 84.12 174 GLU A N 1
ATOM 1272 C CA . GLU A 1 174 ? -2.946 -5.228 -4.345 1.00 84.12 174 GLU A CA 1
ATOM 1273 C C . GLU A 1 174 ? -2.182 -5.268 -3.011 1.00 84.12 174 GLU A C 1
ATOM 1275 O O . GLU A 1 174 ? -2.728 -5.691 -2.002 1.00 84.12 174 GLU A O 1
ATOM 1280 N N . ALA A 1 175 ? -0.964 -4.718 -2.948 1.00 87.81 175 ALA A N 1
ATOM 1281 C CA . ALA A 1 175 ? -0.210 -4.639 -1.694 1.00 87.81 175 ALA A CA 1
ATOM 1282 C C . ALA A 1 175 ? -0.879 -3.758 -0.619 1.00 87.81 175 ALA A C 1
ATOM 1284 O O . ALA A 1 175 ? -0.722 -4.025 0.576 1.00 87.81 175 ALA A O 1
ATOM 1285 N N . VAL A 1 176 ? -1.580 -2.693 -1.028 1.00 89.06 176 VAL A N 1
ATOM 1286 C CA . VAL A 1 176 ? -2.337 -1.824 -0.113 1.00 89.06 176 VAL A CA 1
ATOM 1287 C C . VAL A 1 176 ? -3.627 -2.499 0.351 1.00 89.06 176 VAL A C 1
ATOM 1289 O O . VAL A 1 176 ? -3.939 -2.424 1.538 1.00 89.06 176 VAL A O 1
ATOM 1292 N N . ASP A 1 177 ? -4.320 -3.198 -0.548 1.00 88.69 177 ASP A N 1
ATOM 1293 C CA . ASP A 1 177 ? -5.502 -4.012 -0.233 1.00 88.69 177 ASP A CA 1
ATOM 1294 C C . ASP A 1 177 ? -5.148 -5.115 0.779 1.00 88.69 177 ASP A C 1
ATOM 1296 O O . ASP A 1 177 ? -5.682 -5.143 1.883 1.00 88.69 177 ASP A O 1
ATOM 1300 N N . ASP A 1 178 ? -4.090 -5.889 0.507 1.00 90.88 178 ASP A N 1
ATOM 1301 C CA . ASP A 1 178 ? -3.541 -6.907 1.415 1.00 90.88 178 ASP A CA 1
ATOM 1302 C C . ASP A 1 178 ? -3.164 -6.340 2.801 1.00 90.88 178 ASP A C 1
ATOM 1304 O O . ASP A 1 178 ? -3.108 -7.061 3.805 1.00 90.88 178 ASP A O 1
ATOM 1308 N N . PHE A 1 179 ? -2.774 -5.065 2.878 1.00 94.06 179 PHE A N 1
ATOM 1309 C CA . PHE A 1 179 ? -2.479 -4.405 4.151 1.00 94.06 179 PHE A CA 1
ATOM 1310 C C . PHE A 1 179 ? -3.763 -4.035 4.900 1.00 94.06 179 PHE A C 1
ATOM 1312 O O . PHE A 1 179 ? -3.853 -4.302 6.101 1.00 94.06 179 PHE A O 1
ATOM 1319 N N . ALA A 1 180 ? -4.752 -3.473 4.201 1.00 93.94 180 ALA A N 1
ATOM 1320 C CA . ALA A 1 180 ? -6.067 -3.184 4.762 1.00 93.94 180 ALA A CA 1
ATOM 1321 C C . ALA A 1 180 ? -6.750 -4.465 5.270 1.00 93.94 180 ALA A C 1
ATOM 1323 O O . ALA A 1 180 ? -7.180 -4.486 6.423 1.00 93.94 180 ALA A O 1
ATOM 1324 N N . ASP A 1 181 ? -6.712 -5.549 4.491 1.00 94.88 181 ASP A N 1
ATOM 1325 C CA . ASP A 1 181 ? -7.235 -6.880 4.835 1.00 94.88 181 ASP A CA 1
ATOM 1326 C C . ASP A 1 181 ? -6.630 -7.449 6.120 1.00 94.88 181 ASP A C 1
ATOM 1328 O O . ASP A 1 181 ? -7.296 -8.096 6.930 1.00 94.88 181 ASP A O 1
ATOM 1332 N N . ARG A 1 182 ? -5.335 -7.212 6.349 1.00 96.19 182 ARG A N 1
ATOM 1333 C CA . ARG A 1 182 ? -4.672 -7.653 7.583 1.00 96.19 182 ARG A CA 1
ATOM 1334 C C . ARG A 1 182 ? -5.150 -6.870 8.801 1.00 96.19 182 ARG A C 1
ATOM 1336 O O . ARG A 1 182 ? -5.316 -7.461 9.869 1.00 96.19 182 ARG A O 1
ATOM 1343 N N . VAL A 1 183 ? -5.375 -5.563 8.660 1.00 96.81 183 VAL A N 1
ATOM 1344 C CA . VAL A 1 183 ? -5.911 -4.720 9.740 1.00 96.81 183 VAL A CA 1
ATOM 1345 C C . VAL A 1 183 ? -7.384 -5.056 10.003 1.00 96.81 183 VAL A C 1
ATOM 1347 O O . VAL A 1 183 ? -7.758 -5.272 11.158 1.00 96.81 183 VAL A O 1
ATOM 1350 N N . SER A 1 184 ? -8.212 -5.140 8.957 1.00 97.38 184 SER A N 1
ATOM 1351 C CA . SER A 1 184 ? -9.635 -5.478 9.064 1.00 97.38 184 SER A CA 1
ATOM 1352 C C . SER A 1 184 ? -9.817 -6.894 9.616 1.00 97.38 184 SER A C 1
ATOM 1354 O O . SER A 1 184 ? -10.544 -7.087 10.588 1.00 97.38 184 SER A O 1
ATOM 1356 N N . GLY A 1 185 ? -9.066 -7.872 9.109 1.00 97.56 185 GLY A N 1
ATOM 1357 C CA . GLY A 1 185 ? -9.117 -9.257 9.566 1.00 97.56 185 GLY A CA 1
ATOM 1358 C C . GLY A 1 185 ? -8.667 -9.449 11.017 1.00 97.56 185 GLY A C 1
ATOM 1359 O O . GLY A 1 185 ? -9.109 -10.393 11.673 1.00 97.56 185 GLY A O 1
ATOM 1360 N N . LEU A 1 186 ? -7.799 -8.583 11.553 1.00 98.00 186 LEU A N 1
ATOM 1361 C CA . LEU A 1 186 ? -7.480 -8.561 12.986 1.00 98.00 186 LEU A CA 1
ATOM 1362 C C . LEU A 1 186 ? -8.667 -8.046 13.814 1.00 98.00 186 LEU A C 1
ATOM 1364 O O . LEU A 1 186 ? -9.053 -8.686 14.790 1.00 98.00 186 LEU A O 1
ATOM 1368 N N . LEU A 1 187 ? -9.262 -6.918 13.420 1.00 98.50 187 LEU A N 1
ATOM 1369 C CA . LEU A 1 187 ? -10.421 -6.331 14.104 1.00 98.50 187 LEU A CA 1
ATOM 1370 C C . LEU A 1 187 ? -11.639 -7.268 14.074 1.00 98.50 187 LEU A C 1
ATOM 1372 O O . LEU A 1 187 ? -12.282 -7.464 15.103 1.00 98.50 187 LEU A O 1
ATOM 1376 N N . GLN A 1 188 ? -11.912 -7.899 12.928 1.00 98.38 188 GLN A N 1
ATOM 1377 C CA . GLN A 1 188 ? -12.980 -8.886 12.779 1.00 98.38 188 GLN A CA 1
ATOM 1378 C C . GLN A 1 188 ? -12.767 -10.083 13.710 1.00 98.38 188 GLN A C 1
ATOM 1380 O O . GLN A 1 188 ? -13.669 -10.446 14.460 1.00 98.38 188 GLN A O 1
ATOM 1385 N N . ARG A 1 189 ? -11.564 -10.674 13.715 1.00 97.69 189 ARG A N 1
ATOM 1386 C CA . ARG A 1 189 ? -11.260 -11.799 14.614 1.00 97.69 189 ARG A CA 1
ATOM 1387 C C . ARG A 1 189 ? -11.393 -11.411 16.080 1.00 97.69 189 ARG A C 1
ATOM 1389 O O . ARG A 1 189 ? -11.960 -12.180 16.846 1.00 97.69 189 ARG A O 1
ATOM 1396 N N . ALA A 1 190 ? -10.927 -10.225 16.470 1.00 97.62 190 ALA A N 1
ATOM 1397 C CA . ALA A 1 190 ? -11.097 -9.742 17.836 1.00 97.62 190 ALA A CA 1
ATOM 1398 C C . ALA A 1 190 ? -12.583 -9.574 18.205 1.00 97.62 190 ALA A C 1
ATOM 1400 O O . ALA A 1 190 ? -12.981 -9.955 19.301 1.00 97.62 190 ALA A O 1
ATOM 1401 N N . ALA A 1 191 ? -13.423 -9.066 17.296 1.00 97.75 191 ALA A N 1
ATOM 1402 C CA . ALA A 1 191 ? -14.869 -8.960 17.508 1.00 97.75 191 ALA A CA 1
ATOM 1403 C C . ALA A 1 191 ? -15.545 -10.333 17.694 1.00 97.75 191 ALA A C 1
ATOM 1405 O O . ALA A 1 191 ? -16.357 -10.523 18.606 1.00 97.75 191 ALA A O 1
ATOM 1406 N N . GLU A 1 192 ? -15.194 -11.298 16.842 1.00 96.62 192 GLU A N 1
ATOM 1407 C CA . GLU A 1 192 ? -15.708 -12.670 16.894 1.00 96.62 192 GLU A CA 1
ATOM 1408 C C . GLU A 1 192 ? -15.283 -13.376 18.190 1.00 96.62 192 GLU A C 1
ATOM 1410 O O . GLU A 1 192 ? -16.124 -13.932 18.899 1.00 96.62 192 GLU A O 1
ATOM 1415 N N . GLU A 1 193 ? -13.998 -13.298 18.545 1.00 95.88 193 GLU A N 1
ATOM 1416 C CA . GLU A 1 193 ? -13.446 -13.901 19.761 1.00 95.88 193 GLU A CA 1
ATOM 1417 C C . GLU A 1 193 ? -13.996 -13.233 21.039 1.00 95.88 193 GLU A C 1
ATOM 1419 O O . GLU A 1 193 ? -14.260 -13.931 22.018 1.00 95.88 193 GLU A O 1
ATOM 1424 N N . LEU A 1 194 ? -14.260 -11.916 21.036 1.00 95.19 194 LEU A N 1
ATOM 1425 C CA . LEU A 1 194 ? -14.960 -11.231 22.135 1.00 95.19 194 LEU A CA 1
ATOM 1426 C C . LEU A 1 194 ? -16.386 -11.758 22.320 1.00 95.19 194 LEU A C 1
ATOM 1428 O O . LEU A 1 194 ? -16.785 -12.100 23.433 1.00 95.19 194 LEU A O 1
ATOM 1432 N N . THR A 1 195 ? -17.143 -11.869 21.227 1.00 94.81 195 THR A N 1
ATOM 1433 C CA . THR A 1 195 ? -18.520 -12.391 21.250 1.00 94.81 195 THR A CA 1
ATOM 1434 C C . THR A 1 195 ? -18.552 -13.827 21.782 1.00 94.81 195 THR A C 1
ATOM 1436 O O . THR A 1 195 ? -19.415 -14.210 22.575 1.00 94.81 195 THR A O 1
ATOM 1439 N N . GLU A 1 196 ? -17.575 -14.634 21.373 1.00 92.50 196 GLU A N 1
ATOM 1440 C CA . GLU A 1 196 ? -17.414 -16.013 21.815 1.00 92.50 196 GLU A CA 1
ATOM 1441 C C . GLU A 1 196 ? -17.019 -16.116 23.300 1.00 92.50 196 GLU A C 1
ATOM 1443 O O . GLU A 1 196 ? -17.530 -16.985 24.016 1.00 92.50 196 GLU A O 1
ATOM 1448 N N . ALA A 1 197 ? -16.164 -15.207 23.781 1.00 90.69 197 ALA A N 1
ATOM 1449 C CA . ALA A 1 197 ? -15.749 -15.120 25.179 1.00 90.69 197 ALA A CA 1
ATOM 1450 C C . ALA A 1 197 ? -16.902 -14.725 26.118 1.00 90.69 197 ALA A C 1
ATOM 1452 O O . ALA A 1 197 ? -16.996 -15.261 27.225 1.00 90.69 197 ALA A O 1
ATOM 1453 N N . VAL A 1 198 ? -17.816 -13.851 25.685 1.00 90.38 198 VAL A N 1
ATOM 1454 C CA . VAL A 1 198 ? -19.060 -13.566 26.428 1.00 90.38 198 VAL A CA 1
ATOM 1455 C C . VAL A 1 198 ? -19.921 -14.834 26.512 1.00 90.38 198 VAL A C 1
ATOM 1457 O O . VAL A 1 198 ? -20.358 -15.234 27.589 1.00 90.38 198 VAL A O 1
ATOM 1460 N N . ALA A 1 199 ? -20.097 -15.549 25.395 1.00 89.31 199 ALA A N 1
ATOM 1461 C CA . ALA A 1 199 ? -20.975 -16.720 25.336 1.00 89.31 199 ALA A CA 1
ATOM 1462 C C . ALA A 1 199 ? -20.480 -17.937 26.144 1.00 89.31 199 ALA A C 1
ATOM 1464 O O . ALA A 1 199 ? -21.294 -18.702 26.666 1.00 89.31 199 ALA A O 1
ATOM 1465 N N . ARG A 1 200 ? -19.161 -18.172 26.216 1.00 87.06 200 ARG A N 1
ATOM 1466 C CA . ARG A 1 200 ? -18.573 -19.362 26.874 1.00 87.06 200 ARG A CA 1
ATOM 1467 C C . ARG A 1 200 ? -17.921 -19.083 28.224 1.00 87.06 200 ARG A C 1
ATOM 1469 O O . ARG A 1 200 ? -17.515 -20.025 28.905 1.00 87.06 200 ARG A O 1
ATOM 1476 N N . GLY A 1 201 ? -17.857 -17.817 28.619 1.00 77.25 201 GLY A N 1
ATOM 1477 C CA . GLY A 1 201 ? -17.136 -17.348 29.792 1.00 77.25 201 GLY A CA 1
ATOM 1478 C C . GLY A 1 201 ? -15.753 -16.791 29.439 1.00 77.25 201 GLY A C 1
ATOM 1479 O O . GLY A 1 201 ? -15.052 -17.311 28.576 1.00 77.25 201 GLY A O 1
ATOM 1480 N N . HIS A 1 202 ? -15.382 -15.713 30.132 1.00 71.06 202 HIS A N 1
ATOM 1481 C CA . HIS A 1 202 ? -14.224 -14.881 29.821 1.00 71.06 202 HIS A CA 1
ATOM 1482 C C . HIS A 1 202 ? -12.867 -15.584 29.971 1.00 71.06 202 HIS A C 1
ATOM 1484 O O . HIS A 1 202 ? -12.518 -16.038 31.061 1.00 71.06 202 HIS A O 1
ATOM 1490 N N . ASP A 1 203 ? -12.074 -15.548 28.895 1.00 80.75 203 ASP A N 1
ATOM 1491 C CA . ASP A 1 203 ? -10.624 -15.805 28.877 1.00 80.75 203 ASP A CA 1
ATOM 1492 C C . ASP A 1 203 ? -9.863 -14.674 28.144 1.00 80.75 203 ASP A C 1
ATOM 1494 O O . ASP A 1 203 ? -8.948 -14.897 27.352 1.00 80.75 203 ASP A O 1
ATOM 1498 N N . LEU A 1 204 ? -10.278 -13.422 28.376 1.00 83.00 204 LEU A N 1
ATOM 1499 C CA . LEU A 1 204 ? -9.714 -12.226 27.729 1.00 83.00 204 LEU A CA 1
ATOM 1500 C C . LEU A 1 204 ? -8.201 -12.101 27.931 1.00 83.00 204 LEU A C 1
ATOM 1502 O O . LEU A 1 204 ? -7.490 -11.781 26.986 1.00 83.00 204 LEU A O 1
ATOM 1506 N N . ALA A 1 205 ? -7.703 -12.432 29.125 1.00 82.75 205 ALA A N 1
ATOM 1507 C CA . ALA A 1 205 ? -6.286 -12.323 29.472 1.00 82.75 205 ALA A CA 1
ATOM 1508 C C . ALA A 1 205 ? -5.357 -13.175 28.581 1.00 82.75 205 ALA A C 1
ATOM 1510 O O . ALA A 1 205 ? -4.167 -12.882 28.485 1.00 82.75 205 ALA A O 1
ATOM 1511 N N . ASN A 1 206 ? -5.878 -14.220 27.925 1.00 87.19 206 ASN A N 1
ATOM 1512 C CA . ASN A 1 206 ? -5.124 -15.022 26.958 1.00 87.19 206 ASN A CA 1
ATOM 1513 C C . ASN A 1 206 ? -5.323 -14.558 25.503 1.00 87.19 206 ASN A C 1
ATOM 1515 O O . ASN A 1 206 ? -4.484 -14.850 24.645 1.00 87.19 206 ASN A O 1
ATOM 1519 N N . LEU A 1 207 ? -6.422 -13.859 25.209 1.00 91.75 207 LEU A N 1
ATOM 1520 C CA . LEU A 1 207 ? -6.767 -13.383 23.868 1.00 91.75 207 LEU A CA 1
ATOM 1521 C C . LEU A 1 207 ? -6.090 -12.042 23.551 1.00 91.75 207 LEU A C 1
ATOM 1523 O O . LEU A 1 207 ? -5.449 -11.909 22.507 1.00 91.75 207 LEU A O 1
ATOM 1527 N N . THR A 1 208 ? -6.152 -11.077 24.473 1.00 95.06 208 THR A N 1
ATOM 1528 C CA . THR A 1 208 ? -5.659 -9.707 24.253 1.00 95.06 208 THR A CA 1
ATOM 1529 C C . THR A 1 208 ? -4.166 -9.615 23.918 1.00 95.06 208 THR A C 1
ATOM 1531 O O . THR A 1 208 ? -3.835 -8.863 22.990 1.00 95.06 208 THR A O 1
ATOM 1534 N N . PRO A 1 209 ? -3.253 -10.425 24.508 1.00 96.06 209 PRO A N 1
ATOM 1535 C CA . PRO A 1 209 ? -1.842 -10.368 24.133 1.00 96.06 209 PRO A CA 1
ATOM 1536 C C . PRO A 1 209 ? -1.615 -10.820 22.686 1.00 96.06 209 PRO A C 1
ATOM 1538 O O . PRO A 1 209 ? -0.749 -10.286 21.993 1.00 96.06 209 PRO A O 1
ATOM 1541 N N . ARG A 1 210 ? -2.420 -11.779 22.199 1.00 95.88 210 ARG A N 1
ATOM 1542 C CA . ARG A 1 210 ? -2.327 -12.293 20.824 1.00 95.88 210 ARG A CA 1
ATOM 1543 C C . ARG A 1 210 ? -2.759 -11.237 19.813 1.00 95.88 210 ARG A C 1
ATOM 1545 O O . ARG A 1 210 ? -2.071 -11.062 18.809 1.00 95.88 210 ARG A O 1
ATOM 1552 N N . TRP A 1 211 ? -3.844 -10.509 20.087 1.00 97.25 211 TRP A N 1
ATOM 1553 C CA . TRP A 1 211 ? -4.281 -9.400 19.233 1.00 97.25 211 TRP A CA 1
ATOM 1554 C C . TRP A 1 211 ? -3.247 -8.277 19.189 1.00 97.25 211 TRP A C 1
ATOM 1556 O O . TRP A 1 211 ? -2.954 -7.744 18.120 1.00 97.25 211 TRP A O 1
ATOM 1566 N N . LEU A 1 212 ? -2.645 -7.944 20.336 1.00 97.75 212 LEU A N 1
ATOM 1567 C CA . LEU A 1 212 ? -1.606 -6.921 20.413 1.00 97.75 212 LEU A CA 1
ATOM 1568 C C . LEU A 1 212 ? -0.338 -7.326 19.644 1.00 97.75 212 LEU A C 1
ATOM 1570 O O . LEU A 1 212 ? 0.245 -6.497 18.938 1.00 97.75 212 LEU A O 1
ATOM 1574 N N . ASP A 1 213 ? 0.092 -8.583 19.749 1.00 97.44 213 ASP A N 1
ATOM 1575 C CA . ASP A 1 213 ? 1.231 -9.102 18.985 1.00 97.44 213 ASP A CA 1
ATOM 1576 C C . ASP A 1 213 ? 0.957 -9.122 17.479 1.00 97.44 213 ASP A C 1
ATOM 1578 O O . ASP A 1 213 ? 1.819 -8.738 16.682 1.00 97.44 213 ASP A O 1
ATOM 1582 N N . GLU A 1 214 ? -0.260 -9.476 17.076 1.00 96.38 214 GLU A N 1
ATOM 1583 C CA . GLU A 1 214 ? -0.670 -9.401 15.681 1.00 96.38 214 GLU A CA 1
ATOM 1584 C C . GLU A 1 214 ? -0.697 -7.950 15.176 1.00 96.38 214 GLU A C 1
ATOM 1586 O O . GLU A 1 214 ? -0.094 -7.658 14.142 1.00 96.38 214 GLU A O 1
ATOM 1591 N N . ALA A 1 215 ? -1.250 -7.003 15.941 1.00 96.94 215 ALA A N 1
ATOM 1592 C CA . ALA A 1 215 ? -1.226 -5.576 15.603 1.00 96.94 215 ALA A CA 1
ATOM 1593 C C . ALA A 1 215 ? 0.208 -5.032 15.433 1.00 96.94 215 ALA A C 1
ATOM 1595 O O . ALA A 1 215 ? 0.488 -4.228 14.533 1.00 96.94 215 ALA A O 1
ATOM 1596 N N . ARG A 1 216 ? 1.149 -5.481 16.280 1.00 96.75 216 ARG A N 1
ATOM 1597 C CA . ARG A 1 216 ? 2.582 -5.161 16.146 1.00 96.75 216 ARG A CA 1
ATOM 1598 C C . ARG A 1 216 ? 3.160 -5.716 14.848 1.00 96.75 216 ARG A C 1
ATOM 1600 O O . ARG A 1 216 ? 3.906 -4.996 14.188 1.00 96.75 216 ARG A O 1
ATOM 1607 N N . SER A 1 217 ? 2.815 -6.953 14.487 1.00 95.06 217 SER A N 1
ATOM 1608 C CA . SER A 1 217 ? 3.288 -7.586 13.250 1.00 95.06 217 SER A CA 1
ATOM 1609 C C . SER A 1 217 ? 2.796 -6.849 12.002 1.00 95.06 217 SER A C 1
ATOM 1611 O O . SER A 1 217 ? 3.605 -6.527 11.137 1.00 95.06 217 SER A O 1
ATOM 1613 N N . VAL A 1 218 ? 1.518 -6.451 11.971 1.00 92.88 218 VAL A N 1
ATOM 1614 C CA . VAL A 1 218 ? 0.941 -5.683 10.858 1.00 92.88 218 VAL A CA 1
ATOM 1615 C C . VAL A 1 218 ? 1.674 -4.353 10.681 1.00 92.88 218 VAL A C 1
ATOM 1617 O O . VAL A 1 218 ? 2.079 -4.014 9.575 1.00 92.88 218 VAL A O 1
ATOM 1620 N N . THR A 1 219 ? 1.944 -3.630 11.773 1.00 92.56 219 THR A N 1
ATOM 1621 C CA . THR A 1 219 ? 2.683 -2.355 11.697 1.00 92.56 219 THR A CA 1
ATOM 1622 C C . THR A 1 219 ? 4.149 -2.558 11.276 1.00 92.56 219 THR A C 1
ATOM 1624 O O . THR A 1 219 ? 4.730 -1.698 10.623 1.00 92.56 219 THR A O 1
ATOM 1627 N N . HIS A 1 220 ? 4.772 -3.687 11.636 1.00 92.25 220 HIS A N 1
ATOM 1628 C CA . HIS A 1 220 ? 6.160 -3.990 11.266 1.00 92.25 220 HIS A CA 1
ATOM 1629 C C . HIS A 1 220 ? 6.335 -4.258 9.765 1.00 92.25 220 HIS A C 1
ATOM 1631 O O . HIS A 1 220 ? 7.390 -3.947 9.213 1.00 92.25 220 HIS A O 1
ATOM 1637 N N . ASP A 1 221 ? 5.304 -4.790 9.108 1.00 86.38 221 ASP A N 1
ATOM 1638 C CA . ASP A 1 221 ? 5.315 -5.100 7.676 1.00 86.38 221 ASP A CA 1
ATOM 1639 C C . ASP A 1 221 ? 5.109 -3.860 6.781 1.00 86.38 221 ASP A C 1
ATOM 1641 O O . ASP A 1 221 ? 5.364 -3.921 5.575 1.00 86.38 221 ASP A O 1
ATOM 1645 N N . PHE A 1 222 ? 4.697 -2.722 7.352 1.00 90.44 222 PHE A N 1
ATOM 1646 C CA . PHE A 1 222 ? 4.392 -1.490 6.615 1.00 90.44 222 PHE A CA 1
ATOM 1647 C C . PHE A 1 222 ? 5.509 -1.009 5.662 1.00 90.44 222 PHE A C 1
ATOM 1649 O O . PHE A 1 222 ? 5.198 -0.728 4.501 1.00 90.44 222 PHE A O 1
ATOM 1656 N N . PRO A 1 223 ? 6.808 -0.986 6.042 1.00 89.62 223 PRO A N 1
ATOM 1657 C CA . PRO A 1 223 ? 7.875 -0.527 5.145 1.00 89.62 223 PRO A CA 1
ATOM 1658 C C . PRO A 1 223 ? 7.985 -1.338 3.846 1.00 89.62 223 PRO A C 1
ATOM 1660 O O . PRO A 1 223 ? 8.442 -0.822 2.826 1.00 89.62 2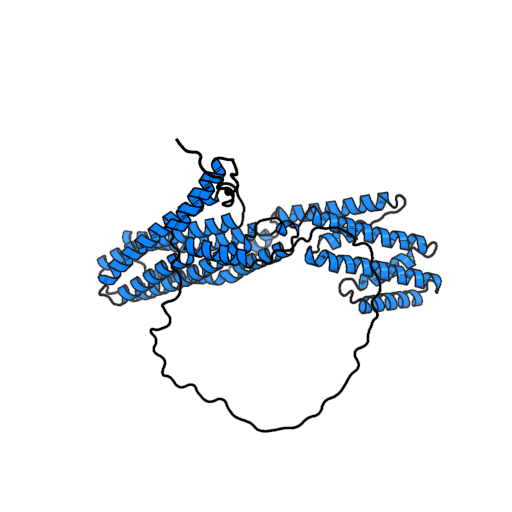23 PRO A O 1
ATOM 1663 N N . ALA A 1 224 ? 7.574 -2.612 3.856 1.00 85.50 224 ALA A N 1
ATOM 1664 C CA . ALA A 1 224 ? 7.556 -3.433 2.648 1.00 85.50 224 ALA A CA 1
ATOM 1665 C C . ALA A 1 224 ? 6.437 -3.003 1.682 1.00 85.50 224 ALA A C 1
ATOM 1667 O O . ALA A 1 224 ? 6.645 -3.004 0.468 1.00 85.50 224 ALA A O 1
ATOM 1668 N N . VAL A 1 225 ? 5.280 -2.599 2.216 1.00 87.94 225 VAL A N 1
ATOM 1669 C CA . VAL A 1 225 ? 4.151 -2.061 1.439 1.00 87.94 225 VAL A CA 1
ATOM 1670 C C . VAL A 1 225 ? 4.501 -0.677 0.889 1.00 87.94 225 VAL A C 1
ATOM 1672 O O . VAL A 1 225 ? 4.311 -0.418 -0.299 1.00 87.94 225 VAL A O 1
ATOM 1675 N N . GLU A 1 226 ? 5.114 0.183 1.708 1.00 88.12 226 GLU A N 1
ATOM 1676 C CA . GLU A 1 226 ? 5.600 1.499 1.275 1.00 88.12 226 GLU A CA 1
ATOM 1677 C C . GLU A 1 226 ? 6.624 1.379 0.136 1.00 88.12 226 GLU A C 1
ATOM 1679 O O . GLU A 1 226 ? 6.518 2.073 -0.878 1.00 88.12 226 GLU A O 1
ATOM 1684 N N . ALA A 1 227 ? 7.572 0.443 0.241 1.00 83.94 227 ALA A N 1
ATOM 1685 C CA . ALA A 1 227 ? 8.539 0.178 -0.820 1.00 83.94 227 ALA A CA 1
ATOM 1686 C C . ALA A 1 227 ? 7.868 -0.268 -2.131 1.00 83.94 227 ALA A C 1
ATOM 1688 O O . ALA A 1 227 ? 8.317 0.133 -3.207 1.00 83.94 227 ALA A O 1
ATOM 1689 N N . ALA A 1 228 ? 6.791 -1.059 -2.065 1.00 82.62 228 ALA A N 1
ATOM 1690 C CA . ALA A 1 228 ? 6.030 -1.469 -3.245 1.00 82.62 228 ALA A CA 1
ATOM 1691 C C . ALA A 1 228 ? 5.338 -0.272 -3.923 1.00 82.62 228 ALA A C 1
ATOM 1693 O O . ALA A 1 228 ? 5.439 -0.114 -5.144 1.00 82.62 228 ALA A O 1
ATOM 1694 N N . VAL A 1 229 ? 4.717 0.619 -3.141 1.00 84.31 229 VAL A N 1
ATOM 1695 C CA . VAL A 1 229 ? 4.090 1.852 -3.651 1.00 84.31 229 VAL A CA 1
ATOM 1696 C C . VAL A 1 229 ? 5.130 2.792 -4.263 1.00 84.31 229 VAL A C 1
ATOM 1698 O O . VAL A 1 229 ? 4.943 3.257 -5.389 1.00 84.31 229 VAL A O 1
ATOM 1701 N N . LEU A 1 230 ? 6.262 3.018 -3.590 1.00 82.06 230 LEU A N 1
ATOM 1702 C CA . LEU A 1 230 ? 7.363 3.830 -4.122 1.00 82.06 230 LEU A CA 1
ATOM 1703 C C . LEU A 1 230 ? 7.913 3.252 -5.430 1.00 82.06 230 LEU A C 1
ATOM 1705 O O . LEU A 1 230 ? 8.126 3.988 -6.394 1.00 82.06 230 LEU A O 1
ATOM 1709 N N . HIS A 1 231 ? 8.083 1.930 -5.505 1.00 75.94 231 HIS A N 1
ATOM 1710 C CA . HIS A 1 231 ? 8.548 1.271 -6.721 1.00 75.94 231 HIS A CA 1
ATOM 1711 C C . HIS A 1 231 ? 7.555 1.433 -7.882 1.00 75.94 231 HIS A C 1
ATOM 1713 O O . HIS A 1 231 ? 7.962 1.653 -9.027 1.00 75.94 231 HIS A O 1
ATOM 1719 N N . ALA A 1 232 ? 6.250 1.390 -7.601 1.00 75.00 232 ALA A N 1
ATOM 1720 C CA . ALA A 1 232 ? 5.217 1.656 -8.595 1.00 75.00 232 ALA A CA 1
ATOM 1721 C C . ALA A 1 232 ? 5.192 3.129 -9.045 1.00 75.00 232 ALA A C 1
ATOM 1723 O O . ALA A 1 232 ? 5.062 3.395 -10.246 1.00 75.00 232 ALA A O 1
ATOM 1724 N N . GLU A 1 233 ? 5.377 4.089 -8.131 1.00 75.69 233 GLU A N 1
ATOM 1725 C CA . GLU A 1 233 ? 5.509 5.518 -8.460 1.00 75.69 233 GLU A CA 1
ATOM 1726 C C . GLU A 1 233 ? 6.732 5.783 -9.354 1.00 75.69 233 GLU A C 1
ATOM 1728 O O . GLU A 1 233 ? 6.633 6.453 -10.390 1.00 75.69 233 GLU A O 1
ATOM 1733 N N . GLU A 1 234 ? 7.888 5.222 -8.996 1.00 70.00 234 GLU A N 1
ATOM 1734 C CA . GLU A 1 234 ? 9.125 5.315 -9.771 1.00 70.00 234 GLU A CA 1
ATOM 1735 C C . GLU A 1 234 ? 8.977 4.658 -11.149 1.00 70.00 234 GLU A C 1
ATOM 1737 O O . GLU A 1 234 ? 9.307 5.266 -12.173 1.00 70.00 234 GLU A O 1
ATOM 1742 N N . GLY A 1 235 ? 8.405 3.453 -11.202 1.00 67.25 235 GLY A N 1
ATOM 1743 C CA . GLY A 1 235 ? 8.119 2.741 -12.444 1.00 67.25 235 GLY A CA 1
ATOM 1744 C C . GLY A 1 235 ? 7.181 3.523 -13.367 1.00 67.25 235 GLY A C 1
ATOM 1745 O O . GLY A 1 235 ? 7.384 3.545 -14.584 1.00 67.25 235 GLY A O 1
ATOM 1746 N N . ARG A 1 236 ? 6.185 4.228 -12.816 1.00 66.81 236 ARG A N 1
ATOM 1747 C CA . ARG A 1 236 ? 5.288 5.106 -13.582 1.00 66.81 236 ARG A CA 1
ATOM 1748 C C . ARG A 1 236 ? 6.023 6.320 -14.141 1.00 66.81 236 ARG A C 1
ATOM 1750 O O . ARG A 1 236 ? 5.880 6.598 -15.331 1.00 66.81 236 ARG A O 1
ATOM 1757 N N . ARG A 1 237 ? 6.838 7.014 -13.333 1.00 62.59 237 ARG A N 1
ATOM 1758 C CA . ARG A 1 237 ? 7.660 8.156 -13.797 1.00 62.59 237 ARG A CA 1
ATOM 1759 C C . ARG A 1 237 ? 8.558 7.771 -14.969 1.00 62.59 237 ARG A C 1
ATOM 1761 O O . ARG A 1 237 ? 8.807 8.583 -15.856 1.00 62.59 237 ARG A O 1
ATOM 1768 N N . MET A 1 238 ? 9.018 6.523 -14.988 1.00 59.06 238 MET A N 1
ATOM 1769 C CA . MET A 1 238 ? 9.860 5.988 -16.053 1.00 59.06 238 MET A CA 1
ATOM 1770 C C . MET A 1 238 ? 9.076 5.485 -17.277 1.00 59.06 238 MET A C 1
ATOM 1772 O O . MET A 1 238 ? 9.696 5.149 -18.283 1.00 59.06 238 MET A O 1
ATOM 1776 N N . ASN A 1 239 ? 7.739 5.458 -17.247 1.00 61.16 239 ASN A N 1
ATOM 1777 C CA . ASN A 1 239 ? 6.895 4.992 -18.346 1.00 61.16 239 ASN A CA 1
ATOM 1778 C C . ASN A 1 239 ? 6.289 6.160 -19.142 1.00 61.16 239 ASN A C 1
ATOM 1780 O O . ASN A 1 239 ? 5.288 6.753 -18.750 1.00 61.16 239 ASN A O 1
ATOM 1784 N N . MET A 1 240 ? 6.828 6.433 -20.338 1.00 54.34 240 MET A N 1
ATOM 1785 C CA . MET A 1 240 ? 6.337 7.511 -21.218 1.00 54.34 240 MET A CA 1
ATOM 1786 C C . MET A 1 240 ? 4.851 7.384 -21.599 1.00 54.34 240 MET A C 1
ATOM 1788 O O . MET A 1 240 ? 4.190 8.399 -21.790 1.00 54.34 240 MET A O 1
ATOM 1792 N N . ARG A 1 241 ? 4.295 6.166 -21.693 1.00 56.12 241 ARG A N 1
ATOM 1793 C CA . ARG A 1 241 ? 2.854 5.974 -21.956 1.00 56.12 241 ARG A CA 1
ATOM 1794 C C . ARG A 1 241 ? 1.976 6.301 -20.748 1.00 56.12 241 ARG A C 1
ATOM 1796 O O . ARG A 1 241 ? 0.843 6.728 -20.944 1.00 56.12 241 ARG A O 1
ATOM 1803 N N . ALA A 1 242 ? 2.499 6.156 -19.530 1.00 57.03 242 ALA A N 1
ATOM 1804 C CA . ALA A 1 242 ? 1.763 6.474 -18.310 1.00 57.03 242 ALA A CA 1
ATOM 1805 C C . ALA A 1 242 ? 1.538 7.988 -18.136 1.00 57.03 242 ALA A C 1
ATOM 1807 O O . ALA A 1 242 ? 0.638 8.390 -17.406 1.00 57.03 242 ALA A O 1
ATOM 1808 N N . ALA A 1 243 ? 2.281 8.827 -18.872 1.00 55.41 243 ALA A N 1
ATOM 1809 C CA . ALA A 1 243 ? 2.027 10.265 -18.969 1.00 55.41 243 ALA A CA 1
ATOM 1810 C C . ALA A 1 243 ? 0.674 10.607 -19.630 1.00 55.41 243 ALA A C 1
ATOM 1812 O O . ALA A 1 243 ? 0.195 11.729 -19.490 1.00 55.41 243 ALA A O 1
ATOM 1813 N N . PHE A 1 244 ? 0.060 9.657 -20.348 1.00 47.38 244 PHE A N 1
ATOM 1814 C CA . PHE A 1 244 ? -1.241 9.820 -21.008 1.00 47.38 244 PHE A CA 1
ATOM 1815 C C . PHE A 1 244 ? -2.403 9.161 -20.240 1.00 47.38 244 PHE A C 1
ATOM 1817 O O . PHE A 1 244 ? -3.530 9.157 -20.728 1.00 47.38 244 PHE A O 1
ATOM 1824 N N . THR A 1 245 ? -2.146 8.605 -19.051 1.00 57.72 245 THR A N 1
ATOM 1825 C CA . THR A 1 245 ? -3.150 7.988 -18.166 1.00 57.72 245 THR A CA 1
ATOM 1826 C C . THR A 1 245 ? -3.256 8.758 -16.851 1.00 57.72 245 THR A C 1
ATOM 1828 O O . THR A 1 245 ? -2.266 9.334 -16.405 1.00 57.72 245 THR A O 1
ATOM 1831 N N . SER A 1 246 ? -4.431 8.751 -16.213 1.00 56.41 246 SER A N 1
ATOM 1832 C CA . SER A 1 246 ? -4.650 9.419 -14.921 1.00 56.41 246 SER A CA 1
ATOM 1833 C C . SER A 1 246 ? -3.664 8.934 -13.848 1.00 56.41 246 SER A C 1
ATOM 1835 O O . SER A 1 246 ? -3.399 7.732 -13.729 1.00 56.41 246 SER A O 1
ATOM 1837 N N . ASP A 1 247 ? -3.104 9.870 -13.076 1.00 63.25 247 ASP A N 1
ATOM 1838 C CA . ASP A 1 247 ? -2.163 9.559 -12.000 1.00 63.25 247 ASP A CA 1
ATOM 1839 C C . ASP A 1 247 ? -2.890 9.102 -10.732 1.00 63.25 247 ASP A C 1
ATOM 1841 O O . ASP A 1 247 ? -3.519 9.910 -10.054 1.00 63.25 247 ASP A O 1
ATOM 1845 N N . ALA A 1 248 ? -2.811 7.803 -10.435 1.00 65.06 248 ALA A N 1
ATOM 1846 C CA . ALA A 1 248 ? -3.347 7.217 -9.208 1.00 65.06 248 ALA A CA 1
ATOM 1847 C C . ALA A 1 248 ? -2.317 7.206 -8.063 1.00 65.06 248 ALA A C 1
ATOM 1849 O O . ALA A 1 248 ? -2.692 6.951 -6.924 1.00 65.06 248 ALA A O 1
ATOM 1850 N N . GLY A 1 249 ? -1.038 7.514 -8.336 1.00 66.88 249 GLY A N 1
ATOM 1851 C CA . GLY A 1 249 ? 0.039 7.500 -7.335 1.00 66.88 249 GLY A CA 1
ATOM 1852 C C . GLY A 1 249 ? -0.262 8.361 -6.102 1.00 66.88 249 GLY A C 1
ATOM 1853 O O . GLY A 1 249 ? -0.232 7.837 -4.991 1.00 66.88 249 GLY A O 1
ATOM 1854 N N . PRO A 1 250 ? -0.677 9.635 -6.264 1.00 69.56 250 PRO A N 1
ATOM 1855 C CA . PRO A 1 250 ? -1.047 10.481 -5.131 1.00 69.56 250 PRO A CA 1
ATOM 1856 C C . PRO A 1 250 ? -2.194 9.911 -4.284 1.00 69.56 250 PRO A C 1
ATOM 1858 O O . PRO A 1 250 ? -2.178 10.060 -3.067 1.00 69.56 250 PRO A O 1
ATOM 1861 N N . GLY A 1 251 ? -3.178 9.258 -4.915 1.00 76.06 251 GLY A N 1
ATOM 1862 C CA . GLY A 1 251 ? -4.306 8.633 -4.218 1.00 76.06 251 GLY A CA 1
ATOM 1863 C C . GLY A 1 251 ? -3.902 7.375 -3.449 1.00 76.06 251 GLY A C 1
ATOM 1864 O O . GLY A 1 251 ? -4.342 7.196 -2.316 1.00 76.06 251 GLY A O 1
ATOM 1865 N N . LEU A 1 252 ? -3.020 6.557 -4.032 1.00 79.81 252 LEU A N 1
ATOM 1866 C CA . LEU A 1 252 ? -2.491 5.338 -3.420 1.00 79.81 252 LEU A CA 1
ATOM 1867 C C . LEU A 1 252 ? -1.589 5.652 -2.224 1.00 79.81 252 LEU A C 1
ATOM 1869 O O . LEU A 1 252 ? -1.763 5.076 -1.157 1.00 79.81 252 LEU A O 1
ATOM 1873 N N . ARG A 1 253 ? -0.676 6.620 -2.369 1.00 84.25 253 ARG A N 1
ATOM 1874 C CA . ARG A 1 253 ? 0.195 7.071 -1.277 1.00 84.25 253 ARG A CA 1
ATOM 1875 C C . ARG A 1 253 ? -0.603 7.657 -0.117 1.00 84.25 253 ARG A C 1
ATOM 1877 O O . ARG A 1 253 ? -0.333 7.334 1.031 1.00 84.25 253 ARG A O 1
ATOM 1884 N N . GLN A 1 254 ? -1.605 8.480 -0.422 1.00 83.81 254 GLN A N 1
ATOM 1885 C CA . GLN A 1 254 ? -2.492 9.039 0.594 1.00 83.81 254 GLN A CA 1
ATOM 1886 C C . GLN A 1 254 ? -3.343 7.954 1.273 1.00 83.81 254 GLN A C 1
ATOM 1888 O O . GLN A 1 254 ? -3.547 8.007 2.480 1.00 83.81 254 GLN A O 1
ATOM 1893 N N . GLY A 1 255 ? -3.850 6.981 0.509 1.00 87.94 255 GLY A N 1
ATOM 1894 C CA . GLY A 1 255 ? -4.580 5.838 1.060 1.00 87.94 255 GLY A CA 1
ATOM 1895 C C . GLY A 1 255 ? -3.708 4.992 1.986 1.00 87.94 255 GLY A C 1
ATOM 1896 O O . GLY A 1 255 ? -4.138 4.650 3.083 1.00 87.94 255 GLY A O 1
ATOM 1897 N N . LEU A 1 256 ? -2.461 4.730 1.586 1.00 90.62 256 LEU A N 1
ATOM 1898 C CA . LEU A 1 256 ? -1.489 4.013 2.406 1.00 90.62 256 LEU A CA 1
ATOM 1899 C C . LEU A 1 256 ? -1.150 4.772 3.699 1.00 90.62 256 LEU A C 1
ATOM 1901 O O . LEU A 1 256 ? -1.117 4.157 4.757 1.00 90.62 256 LEU A O 1
ATOM 1905 N N . GLU A 1 257 ? -0.952 6.091 3.638 1.00 91.19 257 GLU A N 1
ATOM 1906 C CA . GLU A 1 257 ? -0.702 6.934 4.822 1.00 91.19 257 GLU A CA 1
ATOM 1907 C C . GLU A 1 257 ? -1.886 6.896 5.809 1.00 91.19 257 GLU A C 1
ATOM 1909 O O . GLU A 1 257 ? -1.701 6.723 7.014 1.00 91.19 257 GLU A O 1
ATOM 1914 N N . ALA A 1 258 ? -3.121 6.973 5.301 1.00 91.94 258 ALA A N 1
ATOM 1915 C CA . ALA A 1 258 ? -4.327 6.837 6.121 1.00 91.94 258 ALA A CA 1
ATOM 1916 C C . ALA A 1 258 ? -4.420 5.451 6.793 1.00 91.94 258 ALA A C 1
ATOM 1918 O O . ALA A 1 258 ? -4.765 5.345 7.975 1.00 91.94 258 ALA A O 1
ATOM 1919 N N . LEU A 1 259 ? -4.068 4.382 6.068 1.00 94.00 259 LEU A N 1
ATOM 1920 C CA . LEU A 1 259 ? -4.016 3.019 6.605 1.00 94.00 259 LEU A CA 1
ATOM 1921 C C . LEU A 1 259 ? -2.883 2.835 7.626 1.00 94.00 259 LEU A C 1
ATOM 1923 O O . LEU A 1 259 ? -3.084 2.148 8.626 1.00 94.00 259 LEU A O 1
ATOM 1927 N N . GLU A 1 260 ? -1.726 3.472 7.435 1.00 95.31 260 GLU A N 1
ATOM 1928 C CA . GLU A 1 260 ? -0.626 3.475 8.408 1.00 95.31 260 GLU A CA 1
ATOM 1929 C C . GLU A 1 260 ? -1.082 4.078 9.738 1.00 95.31 260 GLU A C 1
ATOM 1931 O O . GLU A 1 260 ? -0.983 3.448 10.795 1.00 95.31 260 GLU A O 1
ATOM 1936 N N . HIS A 1 261 ? -1.648 5.287 9.682 1.00 94.88 261 HIS A N 1
ATOM 1937 C CA . HIS A 1 261 ? -2.179 5.970 10.857 1.00 94.88 261 HIS A CA 1
ATOM 1938 C C . HIS A 1 261 ? -3.273 5.147 11.544 1.00 94.88 261 HIS A C 1
ATOM 1940 O O . HIS A 1 261 ? -3.321 5.082 12.778 1.00 94.88 261 HIS A O 1
ATOM 1946 N N . THR A 1 262 ? -4.123 4.486 10.758 1.00 95.75 262 THR A N 1
ATOM 1947 C CA . THR A 1 262 ? -5.160 3.578 11.254 1.00 95.75 262 THR A CA 1
ATOM 1948 C C . THR A 1 262 ? -4.549 2.387 11.991 1.00 95.75 262 THR A C 1
ATOM 1950 O O . THR A 1 262 ? -4.891 2.153 13.149 1.00 95.75 262 THR A O 1
ATOM 1953 N N . ALA A 1 263 ? -3.582 1.686 11.393 1.00 96.44 263 ALA A N 1
ATOM 1954 C CA . ALA A 1 263 ? -2.911 0.537 12.002 1.00 96.44 263 ALA A CA 1
ATOM 1955 C C . ALA A 1 263 ? -2.182 0.906 13.309 1.00 96.44 263 ALA A C 1
ATOM 1957 O O . ALA A 1 263 ? -2.280 0.187 14.308 1.00 96.44 263 ALA A O 1
ATOM 1958 N N . VAL A 1 264 ? -1.510 2.063 13.349 1.00 96.88 264 VAL A N 1
ATOM 1959 C CA . VAL A 1 264 ? -0.848 2.580 14.561 1.00 96.88 264 VAL A CA 1
ATOM 1960 C C . VAL A 1 264 ? -1.858 2.868 15.678 1.00 96.88 264 VAL A C 1
ATOM 1962 O O . VAL A 1 264 ? -1.592 2.571 16.851 1.00 96.88 264 VAL A O 1
ATOM 1965 N N . SER A 1 265 ? -3.022 3.411 15.324 1.00 97.19 265 SER A N 1
ATOM 1966 C CA . SER A 1 265 ? -4.098 3.714 16.275 1.00 97.19 265 SER A CA 1
ATOM 1967 C C . SER A 1 265 ? -4.733 2.434 16.812 1.00 97.19 265 SER A C 1
ATOM 1969 O O . SER A 1 265 ? -4.835 2.266 18.024 1.00 97.19 265 SER A O 1
ATOM 1971 N N . VAL A 1 266 ? -5.031 1.474 15.933 1.00 97.75 266 VAL A N 1
ATOM 1972 C CA . VAL A 1 266 ? -5.533 0.137 16.291 1.00 97.75 266 VAL A CA 1
ATOM 1973 C C . VAL A 1 266 ? -4.556 -0.598 17.214 1.00 97.75 266 VAL A C 1
ATOM 1975 O O . VAL A 1 266 ? -4.969 -1.170 18.219 1.00 97.75 266 VAL A O 1
ATOM 1978 N N . ARG A 1 267 ? -3.244 -0.533 16.956 1.00 97.88 267 ARG A N 1
ATOM 1979 C CA . ARG A 1 267 ? -2.229 -1.112 17.854 1.00 97.88 267 ARG A CA 1
ATOM 1980 C C . ARG A 1 267 ? -2.254 -0.477 19.244 1.00 97.88 267 ARG A C 1
ATOM 1982 O O . ARG A 1 267 ? -2.103 -1.176 20.243 1.00 97.88 267 ARG A O 1
ATOM 1989 N N . SER A 1 268 ? -2.413 0.842 19.307 1.00 97.31 268 SER A N 1
ATOM 1990 C CA . SER A 1 268 ? -2.503 1.572 20.578 1.00 97.31 268 SER A CA 1
ATOM 1991 C C . SER A 1 268 ? -3.783 1.207 21.339 1.00 97.31 268 SER A C 1
ATOM 1993 O O . SER A 1 268 ? -3.731 0.998 22.547 1.00 97.31 268 SER A O 1
ATOM 1995 N N . MET A 1 269 ? -4.900 1.030 20.629 1.00 97.75 269 MET A N 1
ATOM 1996 C CA . MET A 1 269 ? -6.164 0.544 21.186 1.00 97.75 269 MET A CA 1
ATOM 1997 C C . MET A 1 269 ? -6.036 -0.864 21.766 1.00 97.75 269 MET A C 1
ATOM 1999 O O . MET A 1 269 ? -6.404 -1.078 22.914 1.00 97.75 269 MET A O 1
ATOM 2003 N N . PHE A 1 270 ? -5.466 -1.815 21.017 1.00 97.81 270 PHE A N 1
ATOM 2004 C CA . PHE A 1 270 ? -5.257 -3.175 21.524 1.00 97.81 270 PHE A CA 1
ATOM 2005 C C . PHE A 1 270 ? -4.341 -3.208 22.744 1.00 97.81 270 PHE A C 1
ATOM 2007 O O . PHE A 1 270 ? -4.511 -4.067 23.601 1.00 97.81 270 PHE A O 1
ATOM 2014 N N . ARG A 1 271 ? -3.405 -2.258 22.862 1.00 96.94 271 ARG A N 1
ATOM 2015 C CA . ARG A 1 271 ? -2.614 -2.107 24.083 1.00 96.94 271 ARG A CA 1
ATOM 2016 C C . ARG A 1 271 ? -3.474 -1.677 25.273 1.00 96.94 271 ARG A C 1
ATOM 2018 O O . ARG A 1 271 ? -3.350 -2.290 26.321 1.00 96.94 271 ARG A O 1
ATOM 2025 N N . ALA A 1 272 ? -4.362 -0.701 25.101 1.00 95.50 272 ALA A N 1
ATOM 2026 C CA . ALA A 1 272 ? -5.294 -0.301 26.156 1.00 95.50 272 ALA A CA 1
ATOM 2027 C C . ALA A 1 272 ? -6.271 -1.431 26.538 1.00 95.50 272 ALA A C 1
ATOM 2029 O O . ALA A 1 272 ? -6.578 -1.603 27.710 1.00 95.50 272 ALA A O 1
ATOM 2030 N N . VAL A 1 273 ? -6.723 -2.229 25.563 1.00 95.00 273 VAL A N 1
ATOM 2031 C CA . VAL A 1 273 ? -7.557 -3.422 25.801 1.00 95.00 273 VAL A CA 1
ATOM 2032 C C . VAL A 1 273 ? -6.798 -4.472 26.618 1.00 95.00 273 VAL A C 1
ATOM 2034 O O . VAL A 1 273 ? -7.365 -5.039 27.546 1.00 95.00 273 VAL A O 1
ATOM 2037 N N . ASP A 1 274 ? -5.527 -4.719 26.295 1.00 94.75 274 ASP A N 1
ATOM 2038 C CA . ASP A 1 274 ? -4.665 -5.661 27.018 1.00 94.75 274 ASP A CA 1
ATOM 2039 C C . ASP A 1 274 ? -4.389 -5.208 28.459 1.00 94.75 274 ASP A C 1
ATOM 2041 O O . ASP A 1 274 ? -4.546 -5.992 29.394 1.00 94.75 274 ASP A O 1
ATOM 2045 N N . ASP A 1 275 ? -4.057 -3.926 28.642 1.00 92.50 275 ASP A N 1
ATOM 2046 C CA . ASP A 1 275 ? -3.821 -3.333 29.960 1.00 92.50 275 ASP A CA 1
ATOM 2047 C C . ASP A 1 275 ? -5.118 -3.394 30.813 1.00 92.50 275 ASP A C 1
ATOM 2049 O O . ASP A 1 275 ? -5.106 -3.904 31.935 1.00 92.50 275 ASP A O 1
ATOM 2053 N N . ALA A 1 276 ? -6.277 -3.020 30.252 1.00 90.81 276 ALA A N 1
ATOM 2054 C CA . ALA A 1 276 ? -7.561 -3.084 30.957 1.00 90.81 276 ALA A CA 1
ATOM 2055 C C . ALA A 1 276 ? -8.005 -4.521 31.289 1.00 90.81 276 ALA A C 1
ATOM 2057 O O . ALA A 1 276 ? -8.554 -4.768 32.366 1.00 90.81 276 ALA A O 1
ATOM 2058 N N . ALA A 1 277 ? -7.758 -5.491 30.402 1.00 89.38 277 ALA A N 1
ATOM 2059 C CA . ALA A 1 277 ? -8.056 -6.900 30.661 1.00 89.38 277 ALA A CA 1
ATOM 2060 C C . ALA A 1 277 ? -7.194 -7.482 31.795 1.00 89.38 277 ALA A C 1
ATOM 2062 O O . ALA A 1 277 ? -7.648 -8.372 32.520 1.00 89.38 277 ALA A O 1
ATOM 2063 N N . ALA A 1 278 ? -5.966 -6.984 31.971 1.00 88.06 278 ALA A N 1
ATOM 2064 C CA . ALA A 1 278 ? -5.091 -7.390 33.065 1.00 88.06 278 ALA A CA 1
ATOM 2065 C C . ALA A 1 278 ? -5.558 -6.848 34.428 1.00 88.06 278 ALA A C 1
ATOM 2067 O O . ALA A 1 278 ? -5.489 -7.590 35.417 1.00 88.06 278 ALA A O 1
ATOM 2068 N N . ASP A 1 279 ? -6.064 -5.611 34.455 1.00 86.62 279 ASP A N 1
ATOM 2069 C CA . ASP A 1 279 ? -6.433 -4.885 35.678 1.00 86.62 279 ASP A CA 1
ATOM 2070 C C . ASP A 1 279 ? -7.886 -5.128 36.134 1.00 86.62 279 ASP A C 1
ATOM 2072 O O . ASP A 1 279 ? -8.198 -5.009 37.318 1.00 86.62 279 ASP A O 1
ATOM 2076 N N . SER A 1 280 ? -8.778 -5.586 35.250 1.00 81.06 280 SER A N 1
ATOM 2077 C CA . SER A 1 280 ? -10.214 -5.753 35.554 1.00 81.06 280 SER A CA 1
ATOM 2078 C C . SER A 1 280 ? -10.589 -7.052 36.296 1.00 81.06 280 SER A C 1
ATOM 2080 O O . SER A 1 280 ? -11.715 -7.537 36.180 1.00 81.06 280 SER A O 1
ATOM 2082 N N . ARG A 1 281 ? -9.671 -7.659 37.064 1.00 75.00 281 ARG A N 1
ATOM 2083 C CA . ARG A 1 281 ? -9.896 -8.972 37.719 1.00 75.00 281 ARG A CA 1
ATOM 2084 C C . ARG A 1 281 ? -10.975 -8.963 38.802 1.00 75.00 281 ARG A C 1
ATOM 2086 O O . ARG A 1 281 ? -11.587 -10.002 39.039 1.00 75.00 281 ARG A O 1
ATOM 2093 N N . ASP A 1 282 ? -11.179 -7.813 39.436 1.00 81.44 282 ASP A N 1
ATOM 2094 C CA . ASP A 1 282 ? -12.109 -7.628 40.556 1.00 81.44 282 ASP A CA 1
ATOM 2095 C C . ASP A 1 282 ? -13.434 -6.959 40.128 1.00 81.44 282 ASP A C 1
ATOM 2097 O O . ASP A 1 282 ? -14.266 -6.637 40.975 1.00 81.44 282 ASP A O 1
ATOM 2101 N N . VAL A 1 283 ? -13.640 -6.740 38.823 1.00 83.75 283 VAL A N 1
ATOM 2102 C CA . VAL A 1 283 ? -14.854 -6.118 38.270 1.00 83.75 283 VAL A CA 1
ATOM 2103 C C . VAL A 1 283 ? -15.973 -7.157 38.123 1.00 83.75 283 VAL A C 1
ATOM 2105 O O . VAL A 1 283 ? -15.728 -8.317 37.783 1.00 83.75 283 VAL A O 1
ATOM 2108 N N . ASP A 1 284 ? -17.218 -6.734 38.363 1.00 86.81 284 ASP A N 1
ATOM 2109 C CA . ASP A 1 284 ? -18.402 -7.584 38.224 1.00 86.81 284 ASP A CA 1
ATOM 2110 C C . ASP A 1 284 ? -18.531 -8.162 36.808 1.00 86.81 284 ASP A C 1
ATOM 2112 O O . ASP A 1 284 ? -18.408 -7.460 35.803 1.00 86.81 284 ASP A O 1
ATOM 2116 N N . ARG A 1 285 ? -18.836 -9.462 36.725 1.00 85.00 285 ARG A N 1
ATOM 2117 C CA . ARG A 1 285 ? -18.883 -10.195 35.450 1.00 85.00 285 ARG A CA 1
ATOM 2118 C C . ARG A 1 285 ? -19.898 -9.626 34.460 1.00 85.00 285 ARG A C 1
ATOM 2120 O O . ARG A 1 285 ? -19.596 -9.554 33.280 1.00 85.00 285 ARG A O 1
ATOM 2127 N N . GLU A 1 286 ? -21.063 -9.214 34.949 1.00 87.94 286 GLU A N 1
ATOM 2128 C CA . GLU A 1 286 ? -22.128 -8.630 34.123 1.00 87.94 286 GLU A CA 1
ATOM 2129 C C . GLU A 1 286 ? -21.657 -7.330 33.450 1.00 87.94 286 GLU A C 1
ATOM 2131 O O . GLU A 1 286 ? -21.860 -7.138 32.257 1.00 87.94 286 GLU A O 1
ATOM 2136 N N . VAL A 1 287 ? -20.901 -6.502 34.179 1.00 87.44 287 VAL A N 1
ATOM 2137 C CA . VAL A 1 287 ? -20.296 -5.272 33.644 1.00 87.44 287 VAL A CA 1
ATOM 2138 C C . VAL A 1 287 ? -19.231 -5.593 32.590 1.00 87.44 287 VAL A C 1
ATOM 2140 O O . VAL A 1 287 ? -19.140 -4.909 31.573 1.00 87.44 287 VAL A O 1
ATOM 2143 N N . LEU A 1 288 ? -18.425 -6.637 32.807 1.00 87.31 288 LEU A N 1
ATOM 2144 C CA . LEU A 1 288 ? -17.419 -7.074 31.833 1.00 87.31 288 LEU A CA 1
ATOM 2145 C C . LEU A 1 288 ? -18.047 -7.634 30.551 1.00 87.31 288 LEU A C 1
ATOM 2147 O O . LEU A 1 288 ? -17.566 -7.316 29.463 1.00 87.31 288 LEU A O 1
ATOM 2151 N N . ASP A 1 289 ? -19.126 -8.412 30.671 1.00 89.88 289 ASP A N 1
ATOM 2152 C CA . ASP A 1 289 ? -19.867 -8.963 29.534 1.00 89.88 289 ASP A CA 1
ATOM 2153 C C . ASP A 1 289 ? -20.461 -7.833 28.664 1.00 89.88 289 ASP A C 1
ATOM 2155 O O . ASP A 1 289 ? -20.277 -7.841 27.442 1.00 89.88 289 ASP A O 1
ATOM 2159 N N . ASP A 1 290 ? -21.077 -6.817 29.284 1.00 90.19 290 ASP A N 1
ATOM 2160 C CA . ASP A 1 290 ? -21.632 -5.645 28.588 1.00 90.19 290 ASP A CA 1
ATOM 2161 C C . ASP A 1 290 ? -20.554 -4.870 27.810 1.00 90.19 290 ASP A C 1
ATOM 2163 O O . ASP A 1 290 ? -20.747 -4.471 26.655 1.00 90.19 290 ASP A O 1
ATOM 2167 N N . ILE A 1 291 ? -19.380 -4.686 28.419 1.00 90.38 291 ILE A N 1
ATOM 2168 C CA . ILE A 1 291 ? -18.257 -3.972 27.799 1.00 90.38 291 ILE A CA 1
ATOM 2169 C C . ILE A 1 291 ? -17.659 -4.790 26.662 1.00 90.38 291 ILE A C 1
ATOM 2171 O O . ILE A 1 291 ? -17.429 -4.249 25.581 1.00 90.38 291 ILE A O 1
ATOM 2175 N N . ALA A 1 292 ? -17.442 -6.090 26.862 1.00 92.06 292 ALA A N 1
ATOM 2176 C CA . ALA A 1 292 ? -16.942 -6.979 25.820 1.00 92.06 292 ALA A CA 1
ATOM 2177 C C . ALA A 1 292 ? -17.882 -7.003 24.604 1.00 92.06 292 ALA A C 1
ATOM 2179 O O . ALA A 1 292 ? -17.411 -6.958 23.466 1.00 92.06 292 ALA A O 1
ATOM 2180 N N . GLN A 1 293 ? -19.200 -6.994 24.825 1.00 93.75 293 GLN A N 1
ATOM 2181 C CA . GLN A 1 293 ? -20.190 -6.915 23.753 1.00 93.75 293 GLN A CA 1
ATOM 2182 C C . GLN A 1 293 ? -20.151 -5.560 23.024 1.00 93.75 293 GLN A C 1
ATOM 2184 O O . GLN A 1 293 ? -20.157 -5.524 21.790 1.00 93.75 293 GLN A O 1
ATOM 2189 N N . GLY A 1 294 ? -20.043 -4.449 23.759 1.00 94.62 294 GLY A N 1
ATOM 2190 C CA . GLY A 1 294 ? -19.884 -3.113 23.174 1.00 94.62 294 GLY A CA 1
ATOM 2191 C C . GLY A 1 294 ? -18.592 -2.957 22.360 1.00 94.62 294 GLY A C 1
ATOM 2192 O O . GLY A 1 294 ? -18.601 -2.352 21.281 1.00 94.62 294 GLY A O 1
ATOM 2193 N N . LEU A 1 295 ? -17.489 -3.546 22.830 1.00 95.81 295 LEU A N 1
ATOM 2194 C CA . LEU A 1 295 ? -16.218 -3.606 22.105 1.00 95.81 295 LEU A CA 1
ATOM 2195 C C . LEU A 1 295 ? -16.320 -4.471 20.852 1.00 95.81 295 LEU A C 1
ATOM 2197 O O . LEU A 1 295 ? -15.865 -4.041 19.797 1.00 95.81 295 LEU A O 1
ATOM 2201 N N . ALA A 1 296 ? -16.952 -5.645 20.932 1.00 97.12 296 ALA A N 1
ATOM 2202 C CA . ALA A 1 296 ? -17.151 -6.516 19.776 1.00 97.12 296 ALA A CA 1
ATOM 2203 C C . ALA A 1 296 ? -17.934 -5.802 18.666 1.00 97.12 296 ALA A C 1
ATOM 2205 O O . ALA A 1 296 ? -17.544 -5.838 17.497 1.00 97.12 296 ALA A O 1
ATOM 2206 N N . GLN A 1 297 ? -19.000 -5.085 19.035 1.00 97.50 297 GLN A N 1
ATOM 2207 C CA . GLN A 1 297 ? -19.764 -4.278 18.088 1.00 97.50 297 GLN A CA 1
ATOM 2208 C C . GLN A 1 297 ? -18.915 -3.147 17.488 1.00 97.50 297 GLN A C 1
ATOM 2210 O O . GLN A 1 297 ? -18.892 -2.970 16.273 1.00 97.50 297 GLN A O 1
ATOM 2215 N N . THR A 1 298 ? -18.147 -2.439 18.317 1.00 98.25 298 THR A N 1
ATOM 2216 C CA . THR A 1 298 ? -17.250 -1.370 17.851 1.00 98.25 298 THR A CA 1
ATOM 2217 C C . THR A 1 298 ? -16.183 -1.903 16.892 1.00 98.25 298 THR A C 1
ATOM 2219 O O . THR A 1 298 ? -15.934 -1.313 15.845 1.00 98.25 298 THR A O 1
ATOM 2222 N N . PHE A 1 299 ? -15.560 -3.042 17.199 1.00 98.31 299 PHE A N 1
ATOM 2223 C CA . PHE A 1 299 ? -14.562 -3.669 16.329 1.00 98.31 299 PHE A CA 1
ATOM 2224 C C . PHE A 1 299 ? -15.179 -4.160 15.017 1.00 98.31 299 PHE A C 1
ATOM 2226 O O . PHE A 1 299 ? -14.519 -4.087 13.980 1.00 98.31 299 PHE A O 1
ATOM 2233 N N . THR A 1 300 ? -16.451 -4.576 15.050 1.00 98.31 300 THR A N 1
ATOM 2234 C CA . THR A 1 300 ? -17.245 -4.888 13.853 1.00 98.31 300 THR A CA 1
ATOM 2235 C C . THR A 1 300 ? -17.346 -3.672 12.927 1.00 98.31 300 THR A C 1
ATOM 2237 O O . THR A 1 300 ? -16.989 -3.731 11.752 1.00 98.31 300 THR A O 1
ATOM 2240 N N . GLU A 1 301 ? -17.757 -2.532 13.478 1.00 98.06 301 GLU A N 1
ATOM 2241 C CA . GLU A 1 301 ? -17.886 -1.265 12.744 1.00 98.06 301 GLU A CA 1
ATOM 2242 C C . GLU A 1 301 ? -16.525 -0.776 12.215 1.00 98.06 301 GLU A C 1
ATOM 2244 O O . GLU A 1 301 ? -16.407 -0.336 11.069 1.00 98.06 301 GLU A O 1
ATOM 2249 N N . MET A 1 302 ? -15.462 -0.927 13.010 1.00 98.12 302 MET A N 1
ATOM 2250 C CA . MET A 1 302 ? -14.103 -0.572 12.603 1.00 98.12 302 MET A CA 1
ATOM 2251 C C . MET A 1 302 ? -13.575 -1.429 11.453 1.00 98.12 302 MET A C 1
ATOM 2253 O O . MET A 1 302 ? -13.013 -0.867 10.512 1.00 98.12 302 MET A O 1
ATOM 2257 N N . HIS A 1 303 ? -13.734 -2.759 11.487 1.00 97.25 303 HIS A N 1
ATOM 2258 C CA . HIS A 1 303 ? -13.205 -3.591 10.404 1.00 97.25 303 HIS A CA 1
ATOM 2259 C C . HIS A 1 303 ? -13.946 -3.350 9.090 1.00 97.25 303 HIS A C 1
ATOM 2261 O O . HIS A 1 303 ? -13.295 -3.296 8.052 1.00 97.25 303 HIS A O 1
ATOM 2267 N N . GLN A 1 304 ? -15.270 -3.151 9.129 1.00 95.56 304 GLN A N 1
ATOM 2268 C CA . GLN A 1 304 ? -16.070 -2.819 7.944 1.00 95.56 304 GLN A CA 1
ATOM 2269 C C . GLN A 1 304 ? -15.615 -1.501 7.322 1.00 95.56 304 GLN A C 1
ATOM 2271 O O . GLN A 1 304 ? -15.535 -1.384 6.101 1.00 95.56 304 GLN A O 1
ATOM 2276 N N . GLY A 1 305 ? -15.271 -0.524 8.167 1.00 94.44 305 GLY A N 1
ATOM 2277 C CA . GLY A 1 305 ? -14.634 0.707 7.732 1.00 94.44 305 GLY A CA 1
ATOM 2278 C C . GLY A 1 305 ? -13.344 0.427 6.970 1.00 94.44 305 GLY A C 1
ATOM 2279 O O . GLY A 1 305 ? -13.226 0.794 5.800 1.00 94.44 305 GLY A O 1
ATOM 2280 N N . VAL A 1 306 ? -12.371 -0.189 7.642 1.00 95.38 306 VAL A N 1
ATOM 2281 C CA . VAL A 1 306 ? -11.026 -0.409 7.087 1.00 95.38 306 VAL A CA 1
ATOM 2282 C C . VAL A 1 306 ? -11.070 -1.215 5.787 1.00 95.38 306 VAL A C 1
ATOM 2284 O O . VAL A 1 306 ? -10.387 -0.842 4.836 1.00 95.38 306 VAL A O 1
ATOM 2287 N N . ASP A 1 307 ? -11.907 -2.250 5.732 1.00 92.94 307 ASP A N 1
ATOM 2288 C CA . ASP A 1 307 ? -12.140 -3.099 4.557 1.00 92.94 307 ASP A CA 1
ATOM 2289 C C . ASP A 1 307 ? -12.676 -2.288 3.365 1.00 92.94 307 ASP A C 1
ATOM 2291 O O . ASP A 1 307 ? -12.049 -2.219 2.306 1.00 92.94 307 ASP A O 1
ATOM 2295 N N . ALA A 1 308 ? -13.773 -1.547 3.567 1.00 91.56 308 ALA A N 1
ATOM 2296 C CA . ALA A 1 308 ? -14.363 -0.716 2.519 1.00 91.56 308 ALA A CA 1
ATOM 2297 C C . ALA A 1 308 ? -13.390 0.364 2.009 1.00 91.56 308 ALA A C 1
ATOM 2299 O O . ALA A 1 308 ? -13.377 0.694 0.820 1.00 91.56 308 ALA A O 1
ATOM 2300 N N . PHE A 1 309 ? -12.569 0.934 2.897 1.00 90.81 309 PHE A N 1
ATOM 2301 C CA . PHE A 1 309 ? -11.564 1.926 2.517 1.00 90.81 309 PHE A CA 1
ATOM 2302 C C . PHE A 1 309 ? -10.387 1.310 1.756 1.00 90.81 309 PHE A C 1
ATOM 2304 O O . PHE A 1 309 ? -9.941 1.906 0.775 1.00 90.81 309 PHE A O 1
ATOM 2311 N N . GLY A 1 310 ? -9.905 0.134 2.168 1.00 89.88 310 GLY A N 1
ATOM 2312 C CA . GLY A 1 310 ? -8.876 -0.625 1.453 1.00 89.88 310 GLY A CA 1
ATOM 2313 C C . GLY A 1 310 ? -9.280 -0.894 0.007 1.00 89.88 310 GLY A C 1
ATOM 2314 O O . GLY A 1 310 ? -8.575 -0.477 -0.917 1.00 89.88 310 GLY A O 1
ATOM 2315 N N . GLN A 1 311 ? -10.490 -1.424 -0.177 1.00 87.50 311 GLN A N 1
ATOM 2316 C CA . GLN A 1 311 ? -11.054 -1.714 -1.492 1.00 87.50 311 GLN A CA 1
ATOM 2317 C C . GLN A 1 311 ? -11.214 -0.450 -2.353 1.00 87.50 311 GLN A C 1
ATOM 2319 O O . GLN A 1 311 ? -10.823 -0.433 -3.521 1.00 87.50 311 GLN A O 1
ATOM 2324 N N . LEU A 1 312 ? -11.676 0.665 -1.767 1.00 86.06 312 LEU A N 1
ATOM 2325 C CA . LEU A 1 312 ? -11.720 1.954 -2.465 1.00 86.06 312 LEU A CA 1
ATOM 2326 C C . LEU A 1 312 ? -10.324 2.396 -2.940 1.00 86.06 312 LEU A C 1
ATOM 2328 O O . LEU A 1 312 ? -10.185 2.911 -4.049 1.00 86.06 312 LEU A O 1
ATOM 2332 N N . VAL A 1 313 ? -9.287 2.238 -2.113 1.00 84.69 313 VAL A N 1
ATOM 2333 C CA . VAL A 1 313 ? -7.911 2.604 -2.483 1.00 84.69 313 VAL A CA 1
ATOM 2334 C C . VAL A 1 313 ? -7.378 1.694 -3.597 1.00 84.69 313 VAL A C 1
ATOM 2336 O O . VAL A 1 313 ? -6.746 2.199 -4.532 1.00 84.69 313 VAL A O 1
ATOM 2339 N N . HIS A 1 314 ? -7.671 0.393 -3.544 1.00 83.31 314 HIS A N 1
ATOM 2340 C CA . HIS A 1 314 ? -7.322 -0.572 -4.586 1.00 83.31 314 HIS A CA 1
ATOM 2341 C C . HIS A 1 314 ? -7.952 -0.212 -5.941 1.00 83.31 314 HIS A C 1
ATOM 2343 O O . HIS A 1 314 ? -7.249 -0.078 -6.949 1.00 83.31 314 HIS A O 1
ATOM 2349 N N . ASP A 1 315 ? -9.261 0.036 -5.962 1.00 78.62 315 ASP A N 1
ATOM 2350 C CA . ASP A 1 315 ? -10.016 0.353 -7.180 1.00 78.62 315 ASP A CA 1
ATOM 2351 C C . ASP A 1 315 ? -9.648 1.723 -7.770 1.00 78.62 315 ASP A C 1
ATOM 2353 O O . ASP A 1 315 ? -9.805 1.991 -8.967 1.00 78.62 315 ASP A O 1
ATOM 2357 N N . GLU A 1 316 ? -9.115 2.632 -6.955 1.00 75.69 316 GLU A N 1
ATOM 2358 C CA . GLU A 1 316 ? -8.525 3.867 -7.461 1.00 75.69 316 GLU A CA 1
ATOM 2359 C C . GLU A 1 316 ? -7.199 3.650 -8.191 1.00 75.69 316 GLU A C 1
ATOM 2361 O O . GLU A 1 316 ? -6.893 4.410 -9.119 1.00 75.69 316 GLU A O 1
ATOM 2366 N N . ALA A 1 317 ? -6.432 2.629 -7.803 1.00 70.75 317 ALA A N 1
ATOM 2367 C CA . ALA A 1 317 ? -5.191 2.253 -8.466 1.00 70.75 317 ALA A CA 1
ATOM 2368 C C . ALA A 1 317 ? -5.442 1.562 -9.819 1.00 70.75 317 ALA A C 1
ATOM 2370 O O . ALA A 1 317 ? -4.647 1.756 -10.745 1.00 70.75 317 ALA A O 1
ATOM 2371 N N . THR A 1 318 ? -6.564 0.848 -9.974 1.00 65.88 318 THR A N 1
ATOM 2372 C CA . THR A 1 318 ? -6.976 0.131 -11.195 1.00 65.88 318 THR A CA 1
ATOM 2373 C C . THR A 1 318 ? -8.190 0.792 -11.879 1.00 65.88 318 THR A C 1
ATOM 2375 O O . THR A 1 318 ? -9.337 0.551 -11.517 1.00 65.88 318 THR A O 1
ATOM 2378 N N . PRO A 1 319 ? -8.014 1.613 -12.939 1.00 55.72 319 PRO A N 1
ATOM 2379 C CA . PRO A 1 319 ? -9.128 2.342 -13.557 1.00 55.72 319 PRO A CA 1
ATOM 2380 C C . PRO A 1 319 ? -10.148 1.420 -14.261 1.00 55.72 319 PRO A C 1
ATOM 2382 O O . PRO A 1 319 ? -10.014 1.107 -15.446 1.00 55.72 319 PRO A O 1
ATOM 2385 N N . GLY A 1 320 ? -11.205 1.016 -13.550 1.00 54.94 320 GLY A N 1
ATOM 2386 C CA . GLY A 1 320 ? -12.356 0.276 -14.075 1.00 54.94 320 GLY A CA 1
ATOM 2387 C C . GLY A 1 320 ? -13.618 1.154 -14.202 1.00 54.94 320 GLY A C 1
ATOM 2388 O O . GLY A 1 320 ? -13.989 1.833 -13.249 1.00 54.94 320 GLY A O 1
ATOM 2389 N N . PRO A 1 321 ? -14.351 1.148 -15.336 1.00 44.66 321 PRO A N 1
ATOM 2390 C CA . PRO A 1 321 ? -15.458 2.083 -15.596 1.00 44.66 321 PRO A CA 1
ATOM 2391 C C . PRO A 1 321 ? -16.757 1.843 -14.792 1.00 44.66 321 PRO A C 1
ATOM 2393 O O . PRO A 1 321 ? -17.756 2.498 -15.082 1.00 44.66 321 PRO A O 1
ATOM 2396 N N . ARG A 1 322 ? -16.803 0.897 -13.837 1.00 47.47 322 ARG A N 1
ATOM 2397 C CA . ARG A 1 322 ? -18.057 0.489 -13.159 1.00 47.47 322 ARG A CA 1
ATOM 2398 C C . ARG A 1 322 ? -17.987 0.250 -11.635 1.00 47.47 322 ARG A C 1
ATOM 2400 O O . ARG A 1 322 ? -19.056 0.146 -11.048 1.00 47.47 322 ARG A O 1
ATOM 2407 N N . GLY A 1 323 ? -16.805 0.200 -11.006 1.00 55.00 323 GLY A N 1
ATOM 2408 C CA . GLY A 1 323 ? -16.658 -0.072 -9.556 1.00 55.00 323 GLY A CA 1
ATOM 2409 C C . GLY A 1 323 ? -16.920 1.149 -8.667 1.00 55.00 323 GLY A C 1
ATOM 2410 O O . GLY A 1 323 ? -17.795 1.121 -7.810 1.00 55.00 323 GLY A O 1
ATOM 2411 N N . ARG A 1 324 ? -16.317 2.290 -9.024 1.00 63.53 324 ARG A N 1
ATOM 2412 C CA . ARG A 1 324 ? -16.150 3.482 -8.168 1.00 63.53 324 ARG A CA 1
ATOM 2413 C C . ARG A 1 324 ? -17.387 4.020 -7.429 1.00 63.53 324 ARG A C 1
ATOM 2415 O O . ARG A 1 324 ? -17.248 4.648 -6.387 1.00 63.53 324 ARG A O 1
ATOM 2422 N N . ALA A 1 325 ? -18.594 3.867 -7.976 1.00 62.38 325 ALA A N 1
ATOM 2423 C CA . ALA A 1 325 ? -19.819 4.362 -7.333 1.00 62.38 325 ALA A CA 1
ATOM 2424 C C . ALA A 1 325 ? -20.369 3.409 -6.258 1.00 62.38 325 ALA A C 1
ATOM 2426 O O . ALA A 1 325 ? -21.109 3.849 -5.378 1.00 62.38 325 ALA A O 1
ATOM 2427 N N . THR A 1 326 ? -20.049 2.118 -6.347 1.00 63.94 326 THR A N 1
ATOM 2428 C CA . THR A 1 326 ? -20.422 1.102 -5.357 1.00 63.94 326 THR A CA 1
ATOM 2429 C C . THR A 1 326 ? -19.529 1.235 -4.126 1.00 63.94 326 THR A C 1
ATOM 2431 O O . THR A 1 326 ? -20.040 1.285 -3.011 1.00 63.94 326 THR A O 1
ATOM 2434 N N . ASP A 1 327 ? -18.230 1.435 -4.338 1.00 75.56 327 ASP A N 1
ATOM 2435 C CA . ASP A 1 327 ? -17.216 1.446 -3.274 1.00 75.56 327 ASP A CA 1
ATOM 2436 C C . ASP A 1 327 ? -17.350 2.696 -2.396 1.00 75.56 327 ASP A C 1
ATOM 2438 O O . ASP A 1 327 ? -17.328 2.622 -1.172 1.00 75.56 327 ASP A O 1
ATOM 2442 N N . VAL A 1 328 ? -17.641 3.855 -3.002 1.00 80.44 328 VAL A N 1
ATOM 2443 C CA . VAL A 1 328 ? -17.937 5.093 -2.255 1.00 80.44 328 VAL A CA 1
ATOM 2444 C C . VAL A 1 328 ? -19.164 4.933 -1.352 1.00 80.44 328 VAL A C 1
ATOM 2446 O O . VAL A 1 328 ? -19.184 5.468 -0.245 1.00 80.44 328 VAL A O 1
ATOM 2449 N N . ARG A 1 329 ? -20.191 4.191 -1.791 1.00 84.50 329 ARG A N 1
ATOM 2450 C CA . ARG A 1 329 ? -21.366 3.915 -0.948 1.00 84.50 329 ARG A CA 1
ATOM 2451 C C . ARG A 1 329 ? -21.041 2.939 0.174 1.00 84.50 329 ARG A C 1
ATOM 2453 O O . ARG A 1 329 ? -21.569 3.118 1.264 1.00 84.50 329 ARG A O 1
ATOM 2460 N N . ALA A 1 330 ? -20.200 1.938 -0.088 1.00 87.12 330 ALA A N 1
ATOM 2461 C CA . ALA A 1 330 ? -19.740 1.005 0.935 1.00 87.12 330 ALA A CA 1
ATOM 2462 C C . ALA A 1 330 ? -18.967 1.744 2.037 1.00 87.12 330 ALA A C 1
ATOM 2464 O O . ALA A 1 330 ? -19.294 1.593 3.211 1.00 87.12 330 ALA A O 1
ATOM 2465 N N . VAL A 1 331 ? -18.041 2.635 1.662 1.00 88.44 331 VAL A N 1
ATOM 2466 C CA . VAL A 1 331 ? -17.318 3.481 2.625 1.00 88.44 331 VAL A CA 1
ATOM 2467 C C . VAL A 1 331 ? -18.273 4.397 3.385 1.00 88.44 331 VAL A C 1
ATOM 2469 O O . VAL A 1 331 ? -18.190 4.470 4.604 1.00 88.44 331 VAL A O 1
ATOM 2472 N N . ALA A 1 332 ? -19.215 5.060 2.707 1.00 88.94 332 ALA A N 1
ATOM 2473 C CA . ALA A 1 332 ? -20.191 5.917 3.382 1.00 88.94 332 ALA A CA 1
ATOM 2474 C C . ALA A 1 332 ? -21.048 5.145 4.404 1.00 88.94 332 ALA A C 1
ATOM 2476 O O . ALA A 1 332 ? -21.269 5.635 5.507 1.00 88.94 332 ALA A O 1
ATOM 2477 N N . ALA A 1 333 ? -21.489 3.929 4.066 1.00 90.94 333 ALA A N 1
ATOM 2478 C CA . ALA A 1 333 ? -22.233 3.072 4.986 1.00 90.94 333 ALA A CA 1
ATOM 2479 C C . ALA A 1 333 ? -21.380 2.636 6.189 1.00 90.94 333 ALA A C 1
ATOM 2481 O O . ALA A 1 333 ? -21.861 2.651 7.319 1.00 90.94 333 ALA A O 1
ATOM 2482 N N . ALA A 1 334 ? -20.109 2.299 5.968 1.00 93.25 334 ALA A N 1
ATOM 2483 C CA . ALA A 1 334 ? -19.202 1.925 7.048 1.00 93.25 334 ALA A CA 1
ATOM 2484 C C . ALA A 1 334 ? -18.845 3.115 7.966 1.00 93.25 334 ALA A C 1
ATOM 2486 O O . ALA A 1 334 ? -18.726 2.951 9.179 1.00 93.25 334 ALA A O 1
ATOM 2487 N N . LEU A 1 335 ? -18.727 4.328 7.409 1.00 93.62 335 LEU A N 1
ATOM 2488 C CA . LEU A 1 335 ? -18.532 5.561 8.181 1.00 93.62 335 LEU A CA 1
ATOM 2489 C C . LEU A 1 335 ? -19.739 5.888 9.069 1.00 93.62 335 LEU A C 1
ATOM 2491 O O . LEU A 1 335 ? -19.546 6.363 10.187 1.00 93.62 335 LEU A O 1
ATOM 2495 N N . GLU A 1 336 ? -20.963 5.603 8.615 1.00 94.81 336 GLU A N 1
ATOM 2496 C CA . GLU A 1 336 ? -22.161 5.730 9.454 1.00 94.81 336 GLU A CA 1
ATOM 2497 C C . GLU A 1 336 ? -22.074 4.794 10.669 1.00 94.81 336 GLU A C 1
ATOM 2499 O O . GLU A 1 336 ? -22.235 5.243 11.802 1.00 94.81 336 GLU A O 1
ATOM 2504 N N . GLY A 1 337 ? -21.687 3.529 10.460 1.00 95.31 337 GLY A N 1
ATOM 2505 C CA . GLY A 1 337 ? -21.455 2.578 11.554 1.00 95.31 337 GLY A CA 1
ATOM 2506 C C . GLY A 1 337 ? -20.393 3.059 12.553 1.00 95.31 337 GLY A C 1
ATOM 2507 O O . GLY A 1 337 ? -20.581 2.960 13.762 1.00 95.31 337 GLY A O 1
ATOM 2508 N N . LEU A 1 338 ? -19.302 3.669 12.078 1.00 96.25 338 LEU A N 1
ATOM 2509 C CA . LEU A 1 338 ? -18.293 4.290 12.947 1.00 96.25 338 LEU A CA 1
ATOM 2510 C C . LEU A 1 338 ? -18.820 5.522 13.706 1.00 96.25 338 LEU A C 1
ATOM 2512 O O . LEU A 1 338 ? -18.404 5.774 14.841 1.00 96.25 338 LEU A O 1
ATOM 2516 N N . HIS A 1 339 ? -19.719 6.307 13.108 1.00 96.75 339 HIS A N 1
ATOM 2517 C CA . HIS A 1 339 ? -20.386 7.410 13.799 1.00 96.75 339 HIS A CA 1
ATOM 2518 C C . HIS A 1 339 ? -21.317 6.908 14.906 1.00 96.75 339 HIS A C 1
ATOM 2520 O O . HIS A 1 339 ? -21.280 7.465 16.006 1.00 96.75 339 HIS A O 1
ATOM 2526 N N . GLU A 1 340 ? -22.072 5.837 14.658 1.00 97.25 340 GLU A N 1
ATOM 2527 C CA . GLU A 1 340 ? -22.884 5.159 15.674 1.00 97.25 340 GLU A CA 1
ATOM 2528 C C . GLU A 1 340 ? -22.010 4.602 16.810 1.00 97.25 340 GLU A C 1
ATOM 2530 O O . GLU A 1 340 ? -22.306 4.830 17.987 1.00 97.25 340 GLU A O 1
ATOM 2535 N N . ALA A 1 341 ? -20.884 3.962 16.470 1.00 96.94 341 ALA A N 1
ATOM 2536 C CA . ALA A 1 341 ? -19.889 3.477 17.428 1.00 96.94 341 ALA A CA 1
ATOM 2537 C C . ALA A 1 341 ? -19.401 4.595 18.354 1.00 96.94 341 ALA A C 1
ATOM 2539 O O . ALA A 1 341 ? -19.365 4.451 19.578 1.00 96.94 341 ALA A O 1
ATOM 2540 N N . ARG A 1 342 ? -19.046 5.743 17.763 1.00 97.62 342 ARG A N 1
ATOM 2541 C CA . ARG A 1 342 ? -18.582 6.924 18.493 1.00 97.62 342 ARG A CA 1
ATOM 2542 C C . ARG A 1 342 ? -19.635 7.404 19.488 1.00 97.62 342 ARG A C 1
ATOM 2544 O O . ARG A 1 342 ? -19.291 7.638 20.641 1.00 97.62 342 ARG A O 1
ATOM 2551 N N . THR A 1 343 ? -20.886 7.553 19.054 1.00 97.50 343 THR A N 1
ATOM 2552 C CA . THR A 1 343 ? -21.977 8.021 19.921 1.00 97.50 343 THR A CA 1
ATOM 2553 C C . THR A 1 343 ? -22.210 7.058 21.084 1.00 97.50 343 THR A C 1
ATOM 2555 O O . THR A 1 343 ? -22.284 7.498 22.228 1.00 97.50 343 THR A O 1
ATOM 2558 N N . ARG A 1 344 ? -22.210 5.746 20.823 1.00 95.69 344 ARG A N 1
ATOM 2559 C CA . ARG A 1 344 ? -22.330 4.716 21.865 1.00 95.69 344 ARG A CA 1
ATOM 2560 C C . ARG A 1 344 ? -21.205 4.803 22.898 1.00 95.69 344 ARG A C 1
ATOM 2562 O O . ARG A 1 344 ? -21.460 4.775 24.096 1.00 95.69 344 ARG A O 1
ATOM 2569 N N . LEU A 1 345 ? -19.957 4.937 22.448 1.00 95.88 345 LEU A N 1
ATOM 2570 C CA . LEU A 1 345 ? -18.796 5.061 23.336 1.00 95.88 345 LEU A CA 1
ATOM 2571 C C . LEU A 1 345 ? -18.820 6.361 24.152 1.00 95.88 345 LEU A C 1
ATOM 2573 O O . LEU A 1 345 ? -18.399 6.360 25.305 1.00 95.88 345 LEU A O 1
ATOM 2577 N N . GLU A 1 346 ? -19.311 7.464 23.580 1.00 95.94 346 GLU A N 1
ATOM 2578 C CA . GLU A 1 346 ? -19.497 8.732 24.297 1.00 95.94 346 GLU A CA 1
ATOM 2579 C C . GLU A 1 346 ? -20.536 8.601 25.418 1.00 95.94 346 GLU A C 1
ATOM 2581 O O . GLU A 1 346 ? -20.298 9.086 26.523 1.00 95.94 346 GLU A O 1
ATOM 2586 N N . GLU A 1 347 ? -21.645 7.900 25.172 1.00 94.44 347 GLU A N 1
ATOM 2587 C CA . GLU A 1 347 ? -22.651 7.603 26.197 1.00 94.44 347 GLU A CA 1
ATOM 2588 C C . GLU A 1 347 ? -22.082 6.718 27.315 1.00 94.44 347 GLU A C 1
ATOM 2590 O O . GLU A 1 347 ? -22.216 7.054 28.495 1.00 94.44 347 GLU A O 1
ATOM 2595 N N . VAL A 1 348 ? -21.371 5.640 26.957 1.00 91.94 348 VAL A N 1
ATOM 2596 C CA . VAL A 1 348 ? -20.715 4.748 27.929 1.00 91.94 348 VAL A CA 1
ATOM 2597 C C . VAL A 1 348 ? -19.726 5.528 28.795 1.00 91.94 348 VAL A C 1
ATOM 2599 O O . VAL A 1 348 ? -19.769 5.414 30.020 1.00 91.94 348 VAL A O 1
ATOM 2602 N N . LEU A 1 349 ? -18.894 6.382 28.191 1.00 91.50 349 LEU A N 1
ATOM 2603 C CA . LEU A 1 349 ? -17.886 7.175 28.898 1.00 91.50 349 LEU A CA 1
ATOM 2604 C C . LEU A 1 349 ? -18.494 8.126 29.942 1.00 91.50 349 LEU A C 1
ATOM 2606 O O . LEU A 1 349 ? -17.888 8.345 30.986 1.00 91.50 349 LEU A O 1
ATOM 2610 N N . VAL A 1 350 ? -19.687 8.675 29.687 1.00 91.56 350 VAL A N 1
ATOM 2611 C CA . VAL A 1 350 ? -20.400 9.538 30.649 1.00 91.56 350 VAL A CA 1
ATOM 2612 C C . VAL A 1 350 ? -20.895 8.746 31.862 1.00 91.56 350 VAL A C 1
ATOM 2614 O O . VAL A 1 350 ? -20.975 9.290 32.963 1.00 91.56 350 VAL A O 1
ATOM 2617 N N . THR A 1 351 ? -21.232 7.471 31.670 1.00 87.50 351 THR A N 1
ATOM 2618 C CA . THR A 1 351 ? -21.765 6.598 32.729 1.00 87.50 351 THR A CA 1
ATOM 2619 C C . THR A 1 351 ? -20.699 5.782 33.463 1.00 87.50 351 THR A C 1
ATOM 2621 O O . THR A 1 351 ? -20.954 5.302 34.567 1.00 87.50 351 THR A O 1
ATOM 2624 N N . ALA A 1 352 ? -19.507 5.637 32.882 1.00 81.50 352 ALA A N 1
ATOM 2625 C CA . ALA A 1 352 ? -18.428 4.836 33.438 1.00 81.50 352 ALA A CA 1
ATOM 2626 C C . ALA A 1 352 ? -17.862 5.456 34.729 1.00 81.50 352 ALA A C 1
ATOM 2628 O O . ALA A 1 352 ? -17.428 6.606 34.757 1.00 81.50 352 ALA A O 1
ATOM 2629 N N . SER A 1 353 ? -17.837 4.668 35.806 1.00 81.12 353 SER A N 1
ATOM 2630 C CA . SER A 1 353 ? -17.327 5.083 37.122 1.00 81.12 353 SER A CA 1
ATOM 2631 C C . SER A 1 353 ? -16.028 4.389 37.537 1.00 81.12 353 SER A C 1
ATOM 2633 O O . SER A 1 353 ? -15.399 4.800 38.510 1.00 81.12 353 SER A O 1
ATOM 2635 N N . VAL A 1 354 ? -15.639 3.327 36.828 1.00 85.00 354 VAL A N 1
ATOM 2636 C CA . VAL A 1 354 ? -14.428 2.540 37.098 1.00 85.00 354 VAL A CA 1
ATOM 2637 C C . VAL A 1 354 ? -13.267 3.122 36.280 1.00 85.00 354 VAL A C 1
ATOM 2639 O O . VAL A 1 354 ? -13.408 3.201 35.056 1.00 85.00 354 VAL A O 1
ATOM 2642 N N . PRO A 1 355 ? -12.149 3.543 36.904 1.00 87.19 355 PRO A N 1
ATOM 2643 C CA . PRO A 1 355 ? -11.045 4.215 36.211 1.00 87.19 355 PRO A CA 1
ATOM 2644 C C . PRO A 1 355 ? -10.511 3.449 34.995 1.00 87.19 355 PRO A C 1
ATOM 2646 O O . PRO A 1 355 ? -10.370 4.022 33.919 1.00 87.19 355 PRO A O 1
ATOM 2649 N N . GLU A 1 356 ? -10.301 2.144 35.136 1.00 85.81 356 GLU A N 1
ATOM 2650 C CA . GLU A 1 356 ? -9.749 1.266 34.101 1.00 85.81 356 GLU A CA 1
ATOM 2651 C C . GLU A 1 356 ? -10.683 1.189 32.879 1.00 85.81 356 GLU A C 1
ATOM 2653 O O . GLU A 1 356 ? -10.248 1.217 31.727 1.00 85.81 356 GLU A O 1
ATOM 2658 N N . LEU A 1 357 ? -11.998 1.167 33.122 1.00 85.62 357 LEU A N 1
ATOM 2659 C CA . LEU A 1 357 ? -13.016 1.141 32.070 1.00 85.62 357 LEU A CA 1
ATOM 2660 C C . LEU A 1 357 ? -13.166 2.500 31.376 1.00 85.62 357 LEU A C 1
ATOM 2662 O O . LEU A 1 357 ? -13.431 2.554 30.171 1.00 85.62 357 LEU A O 1
ATOM 2666 N N . VAL A 1 358 ? -12.972 3.599 32.112 1.00 91.31 358 VAL A N 1
ATOM 2667 C CA . VAL A 1 358 ? -12.926 4.959 31.555 1.00 91.31 358 VAL A CA 1
ATOM 2668 C C . VAL A 1 358 ? -11.736 5.095 30.605 1.00 91.31 358 VAL A C 1
ATOM 2670 O O . VAL A 1 358 ? -11.906 5.572 29.483 1.00 91.31 358 VAL A O 1
ATOM 2673 N N . GLU A 1 359 ? -10.550 4.643 31.018 1.00 92.75 359 GLU A N 1
ATOM 2674 C CA . GLU A 1 359 ? -9.335 4.684 30.195 1.00 92.75 359 GLU A CA 1
ATOM 2675 C C . GLU A 1 359 ? -9.475 3.842 28.922 1.00 92.75 359 GLU A C 1
ATOM 2677 O O . GLU A 1 359 ? -9.197 4.332 27.822 1.00 92.75 359 GLU A O 1
ATOM 2682 N N . LEU A 1 360 ? -9.989 2.615 29.048 1.00 94.12 360 LEU A N 1
ATOM 2683 C CA . LEU A 1 360 ? -10.283 1.736 27.917 1.00 94.12 360 LEU A CA 1
ATOM 2684 C C . LEU A 1 360 ? -11.259 2.384 26.930 1.00 94.12 360 LEU A C 1
ATOM 2686 O O . LEU A 1 360 ? -10.974 2.482 25.734 1.00 94.12 360 LEU A O 1
ATOM 2690 N N . THR A 1 361 ? -12.400 2.865 27.428 1.00 94.25 361 THR A N 1
ATOM 2691 C CA . THR A 1 361 ? -13.441 3.476 26.591 1.00 94.25 361 THR A CA 1
ATOM 2692 C C . THR A 1 361 ? -12.910 4.725 25.890 1.00 94.25 361 THR A C 1
ATOM 2694 O O . THR A 1 361 ? -13.157 4.920 24.699 1.00 94.25 361 THR A O 1
ATOM 2697 N N . ALA A 1 362 ? -12.114 5.546 26.583 1.00 95.81 362 ALA A N 1
ATOM 2698 C CA . ALA A 1 362 ? -11.473 6.719 26.000 1.00 95.81 362 ALA A CA 1
ATOM 2699 C C . ALA A 1 362 ? -10.463 6.350 24.900 1.00 95.81 362 ALA A C 1
ATOM 2701 O O . ALA A 1 362 ? -10.433 7.009 23.857 1.00 95.81 362 ALA A O 1
ATOM 2702 N N . ALA A 1 363 ? -9.668 5.293 25.090 1.00 96.94 363 ALA A N 1
ATOM 2703 C CA . ALA A 1 363 ? -8.710 4.818 24.092 1.00 96.94 363 ALA A CA 1
ATOM 2704 C C . ALA A 1 363 ? -9.404 4.287 22.825 1.00 96.94 363 ALA A C 1
ATOM 2706 O O . ALA A 1 363 ? -8.991 4.601 21.701 1.00 96.94 363 ALA A O 1
ATOM 2707 N N . VAL A 1 364 ? -10.493 3.533 22.988 1.00 97.69 364 VAL A N 1
ATOM 2708 C CA . VAL A 1 364 ? -11.302 3.027 21.870 1.00 97.69 364 VAL A CA 1
ATOM 2709 C C . VAL A 1 364 ? -12.001 4.183 21.149 1.00 97.69 364 VAL A C 1
ATOM 2711 O O . VAL A 1 364 ? -11.903 4.291 19.927 1.00 97.69 364 VAL A O 1
ATOM 2714 N N . LEU A 1 365 ? -12.607 5.121 21.883 1.00 97.81 365 LEU A N 1
ATOM 2715 C CA . LEU A 1 365 ? -13.231 6.321 21.317 1.00 97.81 365 LEU A CA 1
ATOM 2716 C C . LEU A 1 365 ? -12.232 7.186 20.536 1.00 97.81 365 LEU A C 1
ATOM 2718 O O . LEU A 1 365 ? -12.544 7.666 19.443 1.00 97.81 365 LEU A O 1
ATOM 2722 N N . ALA A 1 366 ? -11.024 7.385 21.068 1.00 97.56 366 ALA A N 1
ATOM 2723 C CA . ALA A 1 366 ? -9.960 8.106 20.375 1.00 97.56 366 ALA A CA 1
ATOM 2724 C C . ALA A 1 366 ? -9.577 7.415 19.058 1.00 97.56 366 ALA A C 1
ATOM 2726 O O . ALA A 1 366 ? -9.370 8.086 18.045 1.00 97.56 366 ALA A O 1
ATOM 2727 N N . THR A 1 367 ? -9.554 6.083 19.056 1.00 98.12 367 THR A N 1
ATOM 2728 C CA . THR A 1 367 ? -9.257 5.279 17.868 1.00 98.12 367 THR A CA 1
ATOM 2729 C C . THR A 1 367 ? -10.365 5.406 16.827 1.00 98.12 367 THR A C 1
ATOM 2731 O O . THR A 1 367 ? -10.073 5.745 15.684 1.00 98.12 367 THR A O 1
ATOM 2734 N N . VAL A 1 368 ? -11.637 5.271 17.214 1.00 98.00 368 VAL A N 1
ATOM 2735 C CA . VAL A 1 368 ? -12.792 5.489 16.319 1.00 98.00 368 VAL A CA 1
ATOM 2736 C C . VAL A 1 368 ? -12.767 6.892 15.703 1.00 98.00 368 VAL A C 1
ATOM 2738 O O . VAL A 1 368 ? -12.918 7.044 14.491 1.00 98.00 368 VAL A O 1
ATOM 2741 N N . ARG A 1 369 ? -12.507 7.934 16.506 1.00 96.81 369 ARG A N 1
ATOM 2742 C CA . ARG A 1 369 ? -12.360 9.313 16.005 1.00 96.81 369 ARG A CA 1
ATOM 2743 C C . ARG A 1 369 ? -11.212 9.446 15.005 1.00 96.81 369 ARG A C 1
ATOM 2745 O O . ARG A 1 369 ? -11.341 10.195 14.039 1.00 96.81 369 ARG A O 1
ATOM 2752 N N . ARG A 1 370 ? -10.107 8.726 15.218 1.00 95.38 370 ARG A N 1
ATOM 2753 C CA . ARG A 1 370 ? -8.971 8.722 14.295 1.00 95.38 370 ARG A CA 1
ATOM 2754 C C . ARG A 1 370 ? -9.308 8.024 12.980 1.00 95.38 370 ARG A C 1
ATOM 2756 O O . ARG A 1 370 ? -8.999 8.589 11.939 1.00 95.38 370 ARG A O 1
ATOM 2763 N N . LEU A 1 371 ? -9.985 6.874 13.012 1.00 95.50 371 LEU A N 1
ATOM 2764 C CA . LEU A 1 371 ? -10.468 6.195 11.802 1.00 95.50 371 LEU A CA 1
ATOM 2765 C C . LEU A 1 371 ? -11.397 7.110 10.995 1.00 95.50 371 LEU A C 1
ATOM 2767 O O . LEU A 1 371 ? -11.151 7.332 9.815 1.00 95.50 371 LEU A O 1
ATOM 2771 N N . LEU A 1 372 ? -12.390 7.729 11.646 1.00 94.88 372 LEU A N 1
ATOM 2772 C CA . LEU A 1 372 ? -13.283 8.702 11.005 1.00 94.88 372 LEU A CA 1
ATOM 2773 C C . LEU A 1 372 ? -12.512 9.852 10.334 1.00 94.88 372 LEU A C 1
ATOM 2775 O O . LEU A 1 372 ? -12.894 10.295 9.257 1.00 94.88 372 LEU A O 1
ATOM 2779 N N . GLN A 1 373 ? -11.424 10.329 10.947 1.00 92.12 373 GLN A N 1
ATOM 2780 C CA . GLN A 1 373 ? -10.602 11.405 10.392 1.00 92.12 373 GLN A CA 1
ATOM 2781 C C . GLN A 1 373 ? -9.741 10.957 9.200 1.00 92.12 373 GLN A C 1
ATOM 2783 O O . GLN A 1 373 ? -9.608 11.702 8.231 1.00 92.12 373 GLN A O 1
ATOM 2788 N N . GLU A 1 374 ? -9.124 9.778 9.274 1.00 91.31 374 GLU A N 1
ATOM 2789 C CA . GLU A 1 374 ? -8.258 9.258 8.205 1.00 91.31 374 GLU A CA 1
ATOM 2790 C C . GLU A 1 374 ? -9.066 8.789 6.985 1.00 91.31 374 GLU A C 1
ATOM 2792 O O . GLU A 1 374 ? -8.597 8.882 5.849 1.00 91.31 374 GLU A O 1
ATOM 2797 N N . MET A 1 375 ? -10.299 8.334 7.212 1.00 89.81 375 MET A N 1
ATOM 2798 C CA . MET A 1 375 ? -11.184 7.765 6.194 1.00 89.81 375 MET A CA 1
ATOM 2799 C C . MET A 1 375 ? -12.216 8.764 5.648 1.00 89.81 375 MET A C 1
ATOM 2801 O O . MET A 1 375 ? -13.032 8.400 4.799 1.00 89.81 375 MET A O 1
ATOM 2805 N N . ASP A 1 376 ? -12.174 10.022 6.098 1.00 83.50 376 ASP A N 1
ATOM 2806 C CA . ASP A 1 376 ? -13.059 11.093 5.635 1.00 83.50 376 ASP A CA 1
ATOM 2807 C C . ASP A 1 376 ? -12.910 11.320 4.117 1.00 83.50 376 ASP A C 1
ATOM 2809 O O . ASP A 1 376 ? -11.885 11.799 3.611 1.00 83.50 376 ASP A O 1
ATOM 2813 N N . LEU A 1 377 ? -13.976 10.987 3.384 1.00 74.69 377 LEU A N 1
ATOM 2814 C CA . LEU A 1 377 ? -14.063 11.121 1.933 1.00 74.69 377 LEU A CA 1
ATOM 2815 C C . LEU A 1 377 ? -13.951 12.582 1.475 1.00 74.69 377 LEU A C 1
ATOM 2817 O O . LEU A 1 377 ? -13.326 12.845 0.445 1.00 74.69 377 LEU A O 1
ATOM 2821 N N . ASP A 1 378 ? -14.499 13.538 2.228 1.00 70.62 378 ASP A N 1
ATOM 2822 C CA . ASP A 1 378 ? -14.476 14.954 1.856 1.00 70.62 378 ASP A CA 1
ATOM 2823 C C . ASP A 1 378 ? -13.065 15.518 1.973 1.00 70.62 378 ASP A C 1
ATOM 2825 O O . ASP A 1 378 ? -12.569 16.199 1.066 1.00 70.62 378 ASP A O 1
ATOM 2829 N N . GLU A 1 379 ? -12.373 15.200 3.066 1.00 72.00 379 GLU A N 1
ATOM 2830 C CA . GLU A 1 379 ? -10.975 15.574 3.229 1.00 72.00 379 GLU A CA 1
ATOM 2831 C C . GLU A 1 379 ? -10.088 14.896 2.180 1.00 72.00 379 GLU A C 1
ATOM 2833 O O . GLU A 1 379 ? -9.195 15.538 1.611 1.00 72.00 379 GLU A O 1
ATOM 2838 N N . ARG A 1 380 ? -10.386 13.640 1.833 1.00 72.94 380 ARG A N 1
ATOM 2839 C CA . ARG A 1 380 ? -9.684 12.905 0.779 1.00 72.94 380 ARG A CA 1
ATOM 2840 C C . ARG A 1 380 ? -9.841 13.569 -0.589 1.00 72.94 380 ARG A C 1
ATOM 2842 O O . ARG A 1 380 ? -8.836 13.825 -1.258 1.00 72.94 380 ARG A O 1
ATOM 2849 N N . ILE A 1 381 ? -11.061 13.953 -0.962 1.00 69.00 381 ILE A N 1
ATOM 2850 C CA . ILE A 1 381 ? -11.365 14.679 -2.203 1.00 69.00 381 ILE A CA 1
ATOM 2851 C C . ILE A 1 381 ? -10.697 16.065 -2.211 1.00 69.00 381 ILE A C 1
ATOM 2853 O O . ILE A 1 381 ? -10.084 16.463 -3.210 1.00 69.00 381 ILE A O 1
ATOM 2857 N N . ARG A 1 382 ? -10.757 16.810 -1.096 1.00 69.06 382 ARG A N 1
ATOM 2858 C CA . ARG A 1 382 ? -10.094 18.122 -0.959 1.00 69.06 382 ARG A CA 1
ATOM 2859 C C . ARG A 1 382 ? -8.586 18.014 -1.166 1.00 69.06 382 ARG A C 1
ATOM 2861 O O . ARG A 1 382 ? -8.012 18.832 -1.892 1.00 69.06 382 ARG A O 1
ATOM 2868 N N . ARG A 1 383 ? -7.942 17.017 -0.554 1.00 66.12 383 ARG A N 1
ATOM 2869 C CA . ARG A 1 383 ? -6.499 16.768 -0.687 1.00 66.12 383 ARG A CA 1
ATOM 2870 C C . ARG A 1 383 ? -6.129 16.383 -2.115 1.00 66.12 383 ARG A C 1
ATOM 2872 O O . ARG A 1 383 ? -5.261 17.043 -2.683 1.00 66.12 383 ARG A O 1
ATOM 2879 N N . GLN A 1 384 ? -6.851 15.454 -2.746 1.00 66.81 384 GLN A N 1
ATOM 2880 C CA . GLN A 1 384 ? -6.633 15.090 -4.153 1.00 66.81 384 GLN A CA 1
ATOM 2881 C C . GLN A 1 384 ? -6.736 16.304 -5.094 1.00 66.81 384 GLN A C 1
ATOM 2883 O O . GLN A 1 384 ? -5.878 16.507 -5.957 1.00 66.81 384 GLN A O 1
ATOM 2888 N N . MET A 1 385 ? -7.737 17.170 -4.897 1.00 62.69 385 MET A N 1
ATOM 2889 C CA . MET A 1 385 ? -7.884 18.400 -5.683 1.00 62.69 385 MET A CA 1
ATOM 2890 C C . MET A 1 385 ? -6.731 19.394 -5.479 1.00 62.69 385 MET A C 1
ATOM 2892 O O . MET A 1 385 ? -6.334 20.067 -6.435 1.00 62.69 385 MET A O 1
ATOM 2896 N N . ARG A 1 386 ? -6.177 19.510 -4.263 1.00 64.31 386 ARG A N 1
ATOM 2897 C CA . ARG A 1 386 ? -4.988 20.343 -4.005 1.00 64.31 386 ARG A CA 1
ATOM 2898 C C . ARG A 1 386 ? -3.776 19.782 -4.744 1.00 64.31 386 ARG A C 1
ATOM 2900 O O . ARG A 1 386 ? -3.125 20.534 -5.465 1.00 64.31 386 ARG A O 1
ATOM 2907 N N . SER A 1 387 ? -3.529 18.478 -4.653 1.00 58.53 387 SER A N 1
ATOM 2908 C CA . SER A 1 387 ? -2.417 17.799 -5.333 1.00 58.53 387 SER A CA 1
ATOM 2909 C C . SER A 1 387 ? -2.475 17.982 -6.853 1.00 58.53 387 SER A C 1
ATOM 2911 O O . SER A 1 387 ? -1.471 18.309 -7.486 1.00 58.53 387 SER A O 1
ATOM 2913 N N . ALA A 1 388 ? -3.671 17.875 -7.440 1.00 59.66 388 ALA A N 1
ATOM 2914 C CA . ALA A 1 388 ? -3.889 18.062 -8.874 1.00 59.66 388 ALA A CA 1
ATOM 2915 C C . ALA A 1 388 ? -3.619 19.502 -9.359 1.00 59.66 388 ALA A C 1
ATOM 2917 O O . ALA A 1 388 ? -3.209 19.701 -10.503 1.00 59.66 388 ALA A O 1
ATOM 2918 N N . ARG A 1 389 ? -3.818 20.519 -8.507 1.00 56.59 389 ARG A N 1
ATOM 2919 C CA . ARG A 1 389 ? -3.547 21.931 -8.849 1.00 56.59 389 ARG A CA 1
ATOM 2920 C C . ARG A 1 389 ? -2.054 22.267 -8.901 1.00 56.59 389 ARG A C 1
ATOM 2922 O O . ARG A 1 389 ? -1.685 23.192 -9.621 1.00 56.59 389 ARG A O 1
ATOM 2929 N N . PHE A 1 390 ? -1.214 21.526 -8.177 1.00 48.47 390 PHE A N 1
ATOM 2930 C CA . PHE A 1 390 ? 0.240 21.734 -8.128 1.00 48.47 390 PHE A CA 1
ATOM 2931 C C . PHE A 1 390 ? 1.035 20.788 -9.035 1.00 48.47 390 PHE A C 1
ATOM 2933 O O . PHE A 1 390 ? 2.254 20.931 -9.139 1.00 48.47 390 PHE A O 1
ATOM 2940 N N . ALA A 1 391 ? 0.375 19.862 -9.738 1.00 49.56 391 ALA A N 1
ATOM 2941 C CA . ALA A 1 391 ? 1.039 19.044 -10.743 1.00 49.56 391 ALA A CA 1
ATOM 2942 C C . ALA A 1 391 ? 1.596 19.952 -11.862 1.00 49.56 391 ALA A C 1
ATOM 2944 O O . ALA A 1 391 ? 0.828 20.700 -12.485 1.00 49.56 391 ALA A O 1
ATOM 2945 N N . PRO A 1 392 ? 2.914 19.927 -12.142 1.00 43.81 392 PRO A N 1
ATOM 2946 C CA . PRO A 1 392 ? 3.485 20.736 -13.204 1.00 43.81 392 PRO A CA 1
ATOM 2947 C C . PRO A 1 392 ? 2.864 20.289 -14.524 1.00 43.81 392 PRO A C 1
ATOM 2949 O O . PRO A 1 392 ? 3.112 19.185 -15.006 1.00 43.81 392 PRO A O 1
ATOM 2952 N N . ARG A 1 393 ? 2.031 21.151 -15.119 1.00 42.81 393 ARG A N 1
ATOM 2953 C CA . ARG A 1 393 ? 1.535 20.943 -16.478 1.00 42.81 393 ARG A CA 1
ATOM 2954 C C . ARG A 1 393 ? 2.752 20.811 -17.381 1.00 42.81 393 ARG A C 1
ATOM 2956 O O . ARG A 1 393 ? 3.429 21.805 -17.645 1.00 42.81 393 ARG A O 1
ATOM 2963 N N . VAL A 1 394 ? 3.021 19.597 -17.857 1.00 44.38 394 VAL A N 1
ATOM 2964 C CA . VAL A 1 394 ? 3.961 19.375 -18.952 1.00 44.38 394 VAL A CA 1
ATOM 2965 C C . VAL A 1 394 ? 3.404 20.159 -20.127 1.00 44.38 394 VAL A C 1
ATOM 2967 O O . VAL A 1 394 ? 2.415 19.784 -20.754 1.00 44.38 394 VAL A O 1
ATOM 2970 N N . ARG A 1 395 ? 3.987 21.333 -20.355 1.00 35.47 395 ARG A N 1
ATOM 2971 C CA . ARG A 1 395 ? 3.614 22.231 -21.433 1.00 35.47 395 ARG A CA 1
ATOM 2972 C C . ARG A 1 395 ? 4.119 21.566 -22.706 1.00 35.47 395 ARG A C 1
ATOM 2974 O O . ARG A 1 395 ? 5.259 21.778 -23.108 1.00 35.47 395 ARG A O 1
ATOM 2981 N N . THR A 1 396 ? 3.296 20.717 -23.311 1.00 41.44 396 THR A N 1
ATOM 2982 C CA . THR A 1 396 ? 3.501 20.253 -24.680 1.00 41.44 396 THR A CA 1
ATOM 2983 C C . THR A 1 396 ? 3.354 21.475 -25.579 1.00 41.44 396 THR A C 1
ATOM 2985 O O . THR A 1 396 ? 2.270 21.848 -26.020 1.00 41.44 396 THR A O 1
ATOM 2988 N N . GLY A 1 397 ? 4.460 22.200 -25.763 1.00 36.56 397 GLY A N 1
ATOM 2989 C CA . GLY A 1 397 ? 4.524 23.278 -26.737 1.00 36.56 397 GLY A CA 1
ATOM 2990 C C . GLY A 1 397 ? 4.181 22.694 -28.109 1.00 36.56 397 GLY A C 1
ATOM 2991 O O . GLY A 1 397 ? 4.728 21.644 -28.455 1.00 36.56 397 GLY A O 1
ATOM 2992 N N . PRO A 1 398 ? 3.271 23.307 -28.884 1.00 39.19 398 PRO A N 1
ATOM 2993 C CA . PRO A 1 398 ? 2.942 22.796 -30.202 1.00 39.19 398 PRO A CA 1
ATOM 2994 C C . PRO A 1 398 ? 4.210 22.784 -31.057 1.00 39.19 398 PRO A C 1
ATOM 2996 O O . PRO A 1 398 ? 4.908 23.793 -31.190 1.00 39.19 398 PRO A O 1
ATOM 2999 N N . ALA A 1 399 ? 4.517 21.614 -31.610 1.00 50.22 399 ALA A N 1
ATOM 3000 C CA . ALA A 1 399 ? 5.575 21.454 -32.586 1.00 50.22 399 ALA A CA 1
ATOM 3001 C C . ALA A 1 399 ? 5.271 22.330 -33.815 1.00 50.22 399 ALA A C 1
ATOM 3003 O O . ALA A 1 399 ? 4.255 22.148 -34.481 1.00 50.22 399 ALA A O 1
ATOM 3004 N N . GLY A 1 400 ? 6.185 23.254 -34.122 1.00 38.56 400 GLY A N 1
ATOM 3005 C CA . GLY A 1 400 ? 6.324 23.851 -35.451 1.00 38.56 400 GLY A CA 1
ATOM 3006 C C . GLY A 1 400 ? 5.856 25.300 -35.610 1.00 38.56 400 GLY A C 1
ATOM 3007 O O . GLY A 1 400 ? 4.669 25.588 -35.712 1.00 38.56 400 GLY A O 1
ATOM 3008 N N . ARG A 1 401 ? 6.828 26.198 -35.810 1.00 34.56 401 ARG A N 1
ATOM 3009 C CA . ARG A 1 401 ? 7.079 26.835 -37.120 1.00 34.56 401 ARG A CA 1
ATOM 3010 C C . ARG A 1 401 ? 8.487 27.457 -37.125 1.00 34.56 401 ARG A C 1
ATOM 3012 O O . ARG A 1 401 ? 8.834 28.130 -36.153 1.00 34.56 401 ARG A O 1
ATOM 3019 N N . PRO A 1 402 ? 9.303 27.269 -38.181 1.00 45.50 402 PRO A N 1
ATOM 3020 C CA . PRO A 1 402 ? 10.561 27.993 -38.309 1.00 45.50 402 PRO A CA 1
ATOM 3021 C C . PRO A 1 402 ? 10.240 29.473 -38.535 1.00 45.50 402 PRO A C 1
ATOM 3023 O O . PRO A 1 402 ? 9.495 29.817 -39.454 1.00 45.50 402 PRO A O 1
ATOM 3026 N N . ARG A 1 403 ? 10.767 30.354 -37.681 1.00 39.12 403 ARG A N 1
ATOM 3027 C CA . ARG A 1 403 ? 10.692 31.803 -37.905 1.00 39.12 403 ARG A CA 1
ATOM 3028 C C . ARG A 1 403 ? 11.659 32.179 -39.038 1.00 39.12 403 ARG A C 1
ATOM 3030 O O . ARG A 1 403 ? 12.824 31.790 -38.953 1.00 39.12 403 ARG A O 1
ATOM 3037 N N . PRO A 1 404 ? 11.222 32.919 -40.072 1.00 42.00 404 PRO A N 1
ATOM 3038 C CA . PRO A 1 404 ? 12.130 33.440 -41.083 1.00 42.00 404 PRO A CA 1
ATOM 3039 C C . PRO A 1 404 ? 12.954 34.596 -40.500 1.00 42.00 404 PRO A C 1
ATOM 3041 O O . PRO A 1 404 ? 12.521 35.285 -39.576 1.00 42.00 404 PRO A O 1
ATOM 3044 N N . GLY A 1 405 ? 14.171 34.739 -41.021 1.00 45.44 405 GLY A N 1
ATOM 3045 C CA . GLY A 1 405 ? 15.242 35.552 -40.457 1.00 45.44 405 GLY A CA 1
ATOM 3046 C C . GLY A 1 405 ? 14.974 37.055 -40.338 1.00 45.44 405 GLY A C 1
ATOM 3047 O O . GLY A 1 405 ? 14.180 37.646 -41.064 1.00 45.44 405 GLY A O 1
ATOM 3048 N N . GLY A 1 406 ? 15.730 37.666 -39.426 1.00 33.25 406 GLY A N 1
ATOM 3049 C CA . GLY A 1 406 ? 15.901 39.108 -39.254 1.00 33.25 406 GLY A CA 1
ATOM 3050 C C . GLY A 1 406 ? 17.170 39.383 -38.428 1.00 33.25 406 GLY A C 1
ATOM 3051 O O . GLY A 1 406 ? 17.575 38.512 -37.660 1.00 33.25 406 GLY A O 1
ATOM 3052 N N . PRO A 1 407 ? 17.858 40.519 -38.638 1.00 45.50 407 PRO A N 1
ATOM 3053 C CA . PRO A 1 407 ? 19.313 40.534 -38.790 1.00 45.50 407 PRO A CA 1
ATOM 3054 C C . PRO A 1 407 ? 20.114 40.797 -37.506 1.00 45.50 407 PRO A C 1
ATOM 3056 O O . PRO A 1 407 ? 19.612 41.311 -36.510 1.00 45.50 407 PRO A O 1
ATOM 3059 N N . HIS A 1 408 ? 21.400 40.448 -37.609 1.00 47.06 408 HIS A N 1
ATOM 3060 C CA . HIS A 1 408 ? 22.525 40.725 -36.716 1.00 47.06 408 HIS A CA 1
ATOM 3061 C C . HIS A 1 408 ? 22.354 41.890 -35.727 1.00 47.06 408 HIS A C 1
ATOM 3063 O O . HIS A 1 408 ? 22.203 43.046 -36.122 1.00 47.06 408 HIS A O 1
ATOM 3069 N N . ARG A 1 409 ? 22.583 41.602 -34.439 1.00 35.47 409 ARG A N 1
ATOM 3070 C CA . ARG A 1 409 ? 23.075 42.594 -33.479 1.00 35.47 409 ARG A CA 1
ATOM 3071 C C . ARG A 1 409 ? 24.301 42.061 -32.745 1.00 35.47 409 ARG A C 1
ATOM 3073 O O . ARG A 1 409 ? 24.332 40.923 -32.292 1.00 35.47 409 ARG A O 1
ATOM 3080 N N . GLN A 1 410 ? 25.320 42.910 -32.757 1.00 37.44 410 GLN A N 1
ATOM 3081 C CA . GLN A 1 410 ? 26.703 42.683 -32.365 1.00 37.44 410 GLN A CA 1
ATOM 3082 C C . GLN A 1 410 ? 26.854 42.352 -30.879 1.00 37.44 410 GLN A C 1
ATOM 3084 O O . GLN A 1 410 ? 26.149 42.892 -30.029 1.00 37.44 410 GLN A O 1
ATOM 3089 N N . ALA A 1 411 ? 27.828 41.489 -30.598 1.00 35.72 411 ALA A N 1
ATOM 3090 C CA . ALA A 1 411 ? 28.345 41.225 -29.267 1.00 35.72 411 ALA A CA 1
ATOM 3091 C C . ALA A 1 411 ? 29.037 42.474 -28.697 1.00 35.72 411 ALA A C 1
ATOM 3093 O O . ALA A 1 411 ? 29.831 43.113 -29.387 1.00 35.72 411 ALA A O 1
ATOM 3094 N N . VAL A 1 412 ? 28.776 42.775 -27.425 1.00 36.50 412 VAL A N 1
ATOM 3095 C CA . VAL A 1 412 ? 29.571 43.708 -26.617 1.00 36.50 412 VAL A CA 1
ATOM 3096 C C . VAL A 1 412 ? 30.111 42.922 -25.415 1.00 36.50 412 VAL A C 1
ATOM 3098 O O . VAL A 1 412 ? 29.321 42.236 -24.762 1.00 36.50 412 VAL A O 1
ATOM 3101 N N . PRO A 1 413 ? 31.424 42.959 -25.125 1.00 38.59 413 PRO A N 1
ATOM 3102 C CA . PRO A 1 413 ? 32.016 42.216 -24.019 1.00 38.59 413 PRO A CA 1
ATOM 3103 C C . PRO A 1 413 ? 31.8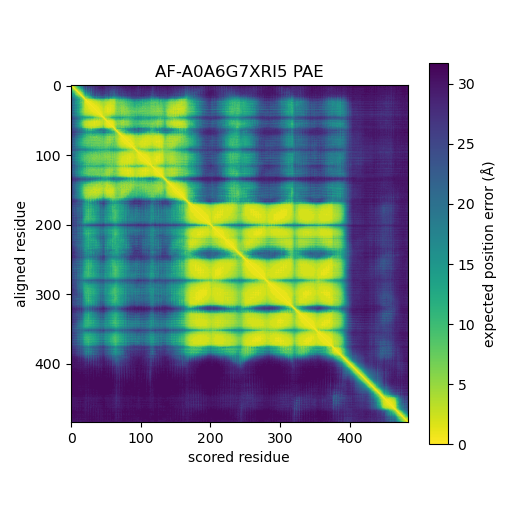94 42.992 -22.700 1.00 38.59 413 PRO A C 1
ATOM 3105 O O . PRO A 1 413 ? 32.108 44.202 -22.657 1.00 38.59 413 PRO A O 1
ATOM 3108 N N . SER A 1 414 ? 31.588 42.292 -21.607 1.00 35.06 414 SER A N 1
ATOM 3109 C CA . SER A 1 414 ? 31.625 42.850 -20.252 1.00 35.06 414 SER A CA 1
ATOM 3110 C C . SER A 1 414 ? 33.044 42.760 -19.685 1.00 35.06 414 SER A C 1
ATOM 3112 O O . SER A 1 414 ? 33.562 41.668 -19.460 1.00 35.06 414 SER A O 1
ATOM 3114 N N . THR A 1 415 ? 33.675 43.911 -19.460 1.00 33.22 415 THR A N 1
ATOM 3115 C CA . THR A 1 415 ? 34.954 44.052 -18.752 1.00 33.22 415 THR A CA 1
ATOM 3116 C C . THR A 1 415 ? 34.761 44.262 -17.249 1.00 33.22 415 THR A C 1
ATOM 3118 O O . THR A 1 415 ? 33.829 44.936 -16.816 1.00 33.22 415 THR A O 1
ATOM 3121 N N . LEU A 1 416 ? 35.698 43.691 -16.487 1.00 36.69 416 LEU A N 1
ATOM 3122 C CA . LEU A 1 416 ? 35.926 43.809 -15.043 1.00 36.69 416 LEU A CA 1
ATOM 3123 C C . LEU A 1 416 ? 36.005 45.252 -14.509 1.00 36.69 416 LEU A C 1
ATOM 3125 O O . LEU A 1 416 ? 36.590 46.102 -15.175 1.00 36.69 416 LEU A O 1
ATOM 3129 N N . ALA A 1 417 ? 35.600 45.455 -13.245 1.00 31.38 417 ALA A N 1
ATOM 3130 C CA . ALA A 1 417 ? 36.308 46.326 -12.289 1.00 31.38 417 ALA A CA 1
ATOM 3131 C C . ALA A 1 417 ? 35.878 46.073 -10.820 1.00 31.38 417 ALA A C 1
ATOM 3133 O O . ALA A 1 417 ? 34.781 46.420 -10.399 1.00 31.38 417 ALA A O 1
ATOM 3134 N N . THR A 1 418 ? 36.764 45.392 -10.094 1.00 31.78 418 THR A N 1
ATOM 3135 C CA . THR A 1 418 ? 37.386 45.730 -8.794 1.00 31.78 418 THR A CA 1
ATOM 3136 C C . THR A 1 418 ? 36.663 46.580 -7.719 1.00 31.78 418 THR A C 1
ATOM 3138 O O . THR A 1 418 ? 36.184 47.681 -7.954 1.00 31.78 418 THR A O 1
ATOM 3141 N N . THR A 1 419 ? 36.754 46.054 -6.489 1.00 34.78 419 THR A N 1
ATOM 3142 C CA . THR A 1 419 ? 36.472 46.558 -5.117 1.00 34.78 419 THR A CA 1
ATOM 3143 C C . THR A 1 419 ? 37.188 47.877 -4.723 1.00 34.78 419 THR A C 1
ATOM 3145 O O . THR A 1 419 ? 38.144 48.239 -5.410 1.00 34.78 419 THR A O 1
ATOM 3148 N N . PRO A 1 420 ? 36.854 48.554 -3.589 1.00 44.09 420 PRO A N 1
ATOM 3149 C CA . PRO A 1 420 ? 37.494 48.207 -2.300 1.00 44.09 420 PRO A CA 1
ATOM 3150 C C . PRO A 1 420 ? 36.664 48.379 -0.997 1.00 44.09 420 PRO A C 1
ATOM 3152 O O . PRO A 1 420 ? 35.661 49.078 -0.916 1.00 44.09 420 PRO A O 1
ATOM 3155 N N . SER A 1 421 ? 37.200 47.696 0.016 1.00 31.75 421 SER A N 1
ATOM 3156 C CA . SER A 1 421 ? 36.955 47.547 1.459 1.00 31.75 421 SER A CA 1
ATOM 3157 C C . SER A 1 421 ? 36.731 48.796 2.342 1.00 31.75 421 SER A C 1
ATOM 3159 O O . SER A 1 421 ? 37.333 49.838 2.102 1.00 31.75 421 SER A O 1
ATOM 3161 N N . GLY A 1 422 ? 36.049 48.615 3.492 1.00 31.03 422 GLY A N 1
ATOM 3162 C CA . GLY A 1 422 ? 36.263 49.394 4.735 1.00 31.03 422 GLY A CA 1
ATOM 3163 C C . GLY A 1 422 ? 35.140 49.286 5.801 1.00 31.03 422 GLY A C 1
ATOM 3164 O O . GLY A 1 422 ? 33.995 49.165 5.396 1.00 31.03 422 GLY A O 1
ATOM 3165 N N . PRO A 1 423 ? 35.416 49.297 7.132 1.00 45.00 423 PRO A N 1
ATOM 3166 C CA . PRO A 1 423 ? 34.746 48.419 8.119 1.00 45.00 423 PRO A CA 1
ATOM 3167 C C . PRO A 1 423 ? 33.987 49.122 9.278 1.00 45.00 423 PRO A C 1
ATOM 3169 O O . PRO A 1 423 ? 34.233 50.292 9.556 1.00 45.00 423 PRO A O 1
ATOM 3172 N N . GLY A 1 424 ? 33.156 48.387 10.044 1.00 32.06 424 GLY A N 1
ATOM 3173 C CA . GLY A 1 424 ? 32.704 48.841 11.375 1.00 32.06 424 GLY A CA 1
ATOM 3174 C C . GLY A 1 424 ? 31.596 48.030 12.080 1.00 32.06 424 GLY A C 1
ATOM 3175 O O . GLY A 1 424 ? 30.433 48.212 11.760 1.00 32.06 424 GLY A O 1
ATOM 3176 N N . GLY A 1 425 ? 31.980 47.235 13.095 1.00 31.81 425 GLY A N 1
ATOM 3177 C CA . GLY A 1 425 ? 31.331 47.139 14.427 1.00 31.81 425 GLY A CA 1
ATOM 3178 C C . GLY A 1 425 ? 30.001 46.363 14.630 1.00 31.81 425 GLY A C 1
ATOM 3179 O O . GLY A 1 425 ? 29.092 46.520 13.826 1.00 31.81 425 GLY A O 1
ATOM 3180 N N . PRO A 1 426 ? 29.838 45.573 15.723 1.00 43.41 426 PRO A N 1
ATOM 3181 C CA . PRO A 1 426 ? 28.733 44.621 15.900 1.00 43.41 426 PRO A CA 1
ATOM 3182 C C . PRO A 1 426 ? 27.587 45.142 16.795 1.00 43.41 426 PRO A C 1
ATOM 3184 O O . PRO A 1 426 ? 27.823 45.854 17.768 1.00 43.41 426 PRO A O 1
ATOM 3187 N N . GLY A 1 427 ? 26.351 44.711 16.524 1.00 31.92 427 GLY A N 1
ATOM 3188 C CA . GLY A 1 427 ? 25.190 44.868 17.408 1.00 31.92 427 GLY A CA 1
ATOM 3189 C C . GLY A 1 427 ? 24.376 43.573 17.422 1.00 31.92 427 GLY A C 1
ATOM 3190 O O . GLY A 1 427 ? 24.012 43.074 16.360 1.00 31.92 427 GLY A O 1
ATOM 3191 N N . GLY A 1 428 ? 24.176 42.988 18.606 1.00 32.25 428 GLY A N 1
ATOM 3192 C CA . GLY A 1 428 ? 23.449 41.727 18.791 1.00 32.25 428 GLY A CA 1
ATOM 3193 C C . GLY A 1 428 ? 21.929 41.866 18.600 1.00 32.25 428 GLY A C 1
ATOM 3194 O O . GLY A 1 428 ? 21.417 42.986 18.622 1.00 32.25 428 GLY A O 1
ATOM 3195 N N . PRO A 1 429 ? 21.187 40.756 18.428 1.00 41.16 429 PRO A N 1
ATOM 3196 C CA . PRO A 1 429 ? 19.734 40.795 18.344 1.00 41.16 429 PRO A CA 1
ATOM 3197 C C . PRO A 1 429 ? 19.116 40.797 19.747 1.00 41.16 429 PRO A C 1
ATOM 3199 O O . PRO A 1 429 ? 19.382 39.905 20.552 1.00 41.16 429 PRO A O 1
ATOM 3202 N N . GLY A 1 430 ? 18.298 41.816 20.012 1.00 33.03 430 GLY A N 1
ATOM 3203 C CA . GLY A 1 430 ? 17.432 41.911 21.181 1.00 33.03 430 GLY A CA 1
ATOM 3204 C C . GLY A 1 430 ? 16.227 40.971 21.095 1.00 33.03 430 GLY A C 1
ATOM 3205 O O . GLY A 1 430 ? 15.717 40.660 20.020 1.00 33.03 430 GLY A O 1
ATOM 3206 N N . GLU A 1 431 ? 15.823 40.532 22.274 1.00 36.84 431 GLU A N 1
ATOM 3207 C CA . GLU A 1 431 ? 14.682 39.691 22.628 1.00 36.84 431 GLU A CA 1
ATOM 3208 C C . GLU A 1 431 ? 13.342 40.426 22.389 1.00 36.84 431 GLU A C 1
ATOM 3210 O O . GLU A 1 431 ? 13.284 41.640 22.608 1.00 36.84 431 GLU A O 1
ATOM 3215 N N . PRO A 1 432 ? 12.269 39.755 21.921 1.00 40.62 432 PRO A N 1
ATOM 3216 C CA . PRO A 1 432 ? 10.974 40.397 21.714 1.00 40.62 432 PRO A CA 1
ATOM 3217 C C . PRO A 1 432 ? 10.107 40.420 22.988 1.00 40.62 432 PRO A C 1
ATOM 3219 O O . PRO A 1 432 ? 9.951 39.419 23.683 1.00 40.62 432 PRO A O 1
ATOM 3222 N N . ASP A 1 433 ? 9.521 41.591 23.232 1.00 36.44 433 ASP A N 1
ATOM 3223 C CA . ASP A 1 433 ? 8.568 41.950 24.289 1.00 36.44 433 ASP A CA 1
ATOM 3224 C C . ASP A 1 433 ? 7.201 41.232 24.118 1.00 36.44 433 ASP A C 1
ATOM 3226 O O . ASP A 1 433 ? 6.658 41.239 23.007 1.00 36.44 433 ASP A O 1
ATOM 3230 N N . PRO A 1 434 ? 6.613 40.613 25.166 1.00 44.81 434 PRO A N 1
ATOM 3231 C CA . PRO A 1 434 ? 5.354 39.885 25.073 1.00 44.81 434 PRO A CA 1
ATOM 3232 C C . PRO A 1 434 ? 4.174 40.741 25.555 1.00 44.81 434 PRO A C 1
ATOM 3234 O O . PRO A 1 434 ? 3.727 40.616 26.692 1.00 44.81 434 PRO A O 1
ATOM 3237 N N . THR A 1 435 ? 3.607 41.574 24.683 1.00 40.56 435 THR A N 1
ATOM 3238 C CA . THR A 1 435 ? 2.258 42.133 24.888 1.00 40.56 435 THR A CA 1
ATOM 3239 C C . THR A 1 435 ? 1.515 42.248 23.554 1.00 40.56 435 THR A C 1
ATOM 3241 O O . THR A 1 435 ? 1.624 43.230 22.826 1.00 40.56 435 THR A O 1
ATOM 3244 N N . GLY A 1 436 ? 0.756 41.205 23.214 1.00 34.94 436 GLY A N 1
ATOM 3245 C CA . GLY A 1 436 ? -0.120 41.164 22.043 1.00 34.94 436 GLY A CA 1
ATOM 3246 C C . GLY A 1 436 ? -1.347 40.304 22.332 1.00 34.94 436 GLY A C 1
ATOM 3247 O O . GLY A 1 436 ? -1.220 39.118 22.617 1.00 34.94 436 GLY A O 1
ATOM 3248 N N . ASP A 1 437 ? -2.505 40.950 22.309 1.00 38.75 437 ASP A N 1
ATOM 3249 C CA . ASP A 1 437 ? -3.853 40.443 22.583 1.00 38.75 437 ASP A CA 1
ATOM 3250 C C . ASP A 1 437 ? -4.239 39.258 21.655 1.00 38.75 437 ASP A C 1
ATOM 3252 O O . ASP A 1 437 ? -4.114 39.396 20.433 1.00 38.75 437 ASP A O 1
ATOM 3256 N N . PRO A 1 438 ? -4.667 38.086 22.174 1.00 42.41 438 PRO A N 1
ATOM 3257 C CA . PRO A 1 438 ? -4.849 36.872 21.367 1.00 42.41 438 PRO A CA 1
ATOM 3258 C C . PRO A 1 438 ? -6.135 36.814 20.516 1.00 42.41 438 PRO A C 1
ATOM 3260 O O . PRO A 1 438 ? -6.283 35.870 19.742 1.00 42.41 438 PRO A O 1
ATOM 3263 N N . ASP A 1 439 ? -7.034 37.802 20.584 1.00 39.62 439 ASP A N 1
ATOM 3264 C CA . ASP A 1 439 ? -8.368 37.712 19.954 1.00 39.62 439 ASP A CA 1
ATOM 3265 C C . ASP A 1 439 ? -8.525 38.405 18.582 1.00 39.62 439 ASP A C 1
ATOM 3267 O O . ASP A 1 439 ? -9.594 38.354 17.974 1.00 39.62 439 ASP A O 1
ATOM 3271 N N . ALA A 1 440 ? -7.473 39.003 18.012 1.00 35.56 440 ALA A N 1
ATOM 3272 C CA . ALA A 1 440 ? -7.595 39.787 16.772 1.00 35.56 440 ALA A CA 1
ATOM 3273 C C . ALA A 1 440 ? -7.354 39.014 15.450 1.00 35.56 440 ALA A C 1
ATOM 3275 O O . ALA A 1 440 ? -7.420 39.610 14.375 1.00 35.56 440 ALA A O 1
ATOM 3276 N N . ALA A 1 441 ? -7.068 37.706 15.483 1.00 33.22 441 ALA A N 1
ATOM 3277 C CA . ALA A 1 441 ? -6.629 36.953 14.294 1.00 33.22 441 ALA A CA 1
ATOM 3278 C C . ALA A 1 441 ? -7.691 36.039 13.640 1.00 33.22 441 ALA A C 1
ATOM 3280 O O . ALA A 1 441 ? -7.379 35.355 12.664 1.00 33.22 441 ALA A O 1
ATOM 3281 N N . THR A 1 442 ? -8.938 36.025 14.123 1.00 35.91 442 THR A N 1
ATOM 3282 C CA . THR A 1 442 ? -9.964 35.063 13.655 1.00 35.91 442 THR A CA 1
ATOM 3283 C C . THR A 1 442 ? -10.935 35.632 12.610 1.00 35.91 442 THR A C 1
ATOM 3285 O O . THR A 1 442 ? -11.705 34.889 12.005 1.00 35.91 442 THR A O 1
ATOM 3288 N N . GLU A 1 443 ? -10.893 36.928 12.308 1.00 34.81 443 GLU A N 1
ATOM 3289 C CA . GLU A 1 443 ? -11.973 37.577 11.556 1.00 34.81 443 GLU A CA 1
ATOM 3290 C C . GLU A 1 443 ? -11.537 38.102 10.178 1.00 34.81 443 GLU A C 1
ATOM 3292 O O . GLU A 1 443 ? -11.601 39.294 9.919 1.00 34.81 443 GLU A O 1
ATOM 3297 N N . LEU A 1 444 ? -11.073 37.225 9.273 1.00 38.09 444 LEU A N 1
ATOM 3298 C CA . LEU A 1 444 ? -10.974 37.525 7.828 1.00 38.09 444 LEU A CA 1
ATOM 3299 C C . LEU A 1 444 ? -10.772 36.251 6.975 1.00 38.09 444 LEU A C 1
ATOM 3301 O O . LEU A 1 444 ? -9.732 36.032 6.360 1.00 38.09 444 LEU A O 1
ATOM 3305 N N . MET A 1 445 ? -11.807 35.410 6.878 1.00 30.50 445 MET A N 1
ATOM 3306 C CA . MET A 1 445 ? -11.978 34.489 5.742 1.00 30.50 445 MET A CA 1
ATOM 3307 C C . MET A 1 445 ? -13.431 34.539 5.250 1.00 30.50 445 MET A C 1
ATOM 3309 O O . MET A 1 445 ? -14.350 34.444 6.065 1.00 30.50 445 MET A O 1
ATOM 3313 N N . PRO A 1 446 ? -13.680 34.673 3.934 1.00 37.25 446 PRO A N 1
ATOM 3314 C CA . PRO A 1 446 ? -15.036 34.668 3.409 1.00 37.25 446 PRO A CA 1
ATOM 3315 C C . PRO A 1 446 ? -15.605 33.248 3.512 1.00 37.25 446 PRO A C 1
ATOM 3317 O O . PRO A 1 446 ? -15.051 32.303 2.947 1.00 37.25 446 PRO A O 1
ATOM 3320 N N . ARG A 1 447 ? -16.720 33.093 4.237 1.00 37.25 447 ARG A N 1
ATOM 3321 C CA . ARG A 1 447 ? -17.527 31.868 4.212 1.00 37.25 447 ARG A CA 1
ATOM 3322 C C . ARG A 1 447 ? -18.025 31.654 2.782 1.00 37.25 447 ARG A C 1
ATOM 3324 O O . ARG A 1 447 ? -18.760 32.483 2.252 1.00 37.25 447 ARG A O 1
ATOM 3331 N N . ILE A 1 448 ? -17.595 30.564 2.155 1.00 46.28 448 ILE A N 1
ATOM 3332 C CA . ILE A 1 448 ? -18.122 30.131 0.860 1.00 46.28 448 ILE A CA 1
ATOM 3333 C C . ILE A 1 448 ? -19.511 29.549 1.115 1.00 46.28 448 ILE A C 1
ATOM 3335 O O . ILE A 1 448 ? -19.651 28.571 1.847 1.00 46.28 448 ILE A O 1
ATOM 3339 N N . ASP A 1 449 ? -20.523 30.178 0.527 1.00 48.09 449 ASP A N 1
ATOM 3340 C CA . ASP A 1 449 ? -21.904 29.716 0.564 1.00 48.09 449 ASP A CA 1
ATOM 3341 C C . ASP A 1 449 ? -22.048 28.442 -0.294 1.00 48.09 449 ASP A C 1
ATOM 3343 O O . ASP A 1 449 ? -21.904 28.447 -1.526 1.00 48.09 449 ASP A O 1
ATOM 3347 N N . VAL A 1 450 ? -22.258 27.316 0.386 1.00 50.59 450 VAL A N 1
ATOM 3348 C CA . VAL A 1 450 ? -22.358 25.975 -0.207 1.00 50.59 450 VAL A CA 1
ATOM 3349 C C . VAL A 1 450 ? -23.618 25.851 -1.072 1.00 50.59 450 VAL A C 1
ATOM 3351 O O . VAL A 1 450 ? -23.602 25.143 -2.084 1.00 50.59 450 VAL A O 1
ATOM 3354 N N . ASP A 1 451 ? -24.666 26.621 -0.773 1.00 49.97 451 ASP A N 1
ATOM 3355 C CA . ASP A 1 451 ? -25.907 26.623 -1.548 1.00 49.97 451 ASP A CA 1
ATOM 3356 C C . ASP A 1 451 ? -25.720 27.318 -2.900 1.00 49.97 451 ASP A C 1
ATOM 3358 O O . ASP A 1 451 ? -26.172 26.817 -3.934 1.00 49.97 451 ASP A O 1
ATOM 3362 N N . ALA A 1 452 ? -24.953 28.411 -2.937 1.00 49.16 452 ALA A N 1
ATOM 3363 C CA . ALA A 1 452 ? -24.623 29.106 -4.180 1.00 49.16 452 ALA A CA 1
ATOM 3364 C C . ALA A 1 452 ? -23.769 28.236 -5.123 1.00 49.16 452 ALA A C 1
ATOM 3366 O O . ALA A 1 452 ? -23.943 28.262 -6.345 1.00 49.16 452 ALA A O 1
ATOM 3367 N N . THR A 1 453 ? -22.874 27.421 -4.559 1.00 51.81 453 THR A N 1
ATOM 3368 C CA . THR A 1 453 ? -21.981 26.540 -5.331 1.00 51.81 453 THR A CA 1
ATOM 3369 C C . THR A 1 453 ? -22.736 25.326 -5.884 1.00 51.81 453 THR A C 1
ATOM 3371 O O . THR A 1 453 ? -22.541 24.941 -7.039 1.00 51.81 453 THR A O 1
ATOM 3374 N N . THR A 1 454 ? -23.670 24.781 -5.102 1.00 55.72 454 THR A N 1
ATOM 3375 C CA . THR A 1 454 ? -24.541 23.669 -5.514 1.00 55.72 454 THR A CA 1
ATOM 3376 C C . THR A 1 454 ? -25.539 24.112 -6.587 1.00 55.72 454 THR A C 1
ATOM 3378 O O . THR A 1 454 ? -25.723 23.419 -7.591 1.00 55.72 454 THR A O 1
ATOM 3381 N N . GLN A 1 455 ? -26.109 25.316 -6.461 1.00 55.81 455 GLN A N 1
ATOM 3382 C CA . GLN A 1 455 ? -26.985 25.894 -7.485 1.00 55.81 455 GLN A CA 1
ATOM 3383 C C . GLN A 1 455 ? -26.240 26.199 -8.791 1.00 55.81 455 GLN A C 1
ATOM 3385 O O . GLN A 1 455 ? -26.795 25.989 -9.870 1.00 55.81 455 GLN A O 1
ATOM 3390 N N . LEU A 1 456 ? -24.981 26.644 -8.724 1.00 56.59 456 LEU A N 1
ATOM 3391 C CA . LEU A 1 456 ? -24.163 26.888 -9.914 1.00 56.59 456 LEU A CA 1
ATOM 3392 C C . LEU A 1 456 ? -23.836 25.581 -10.656 1.00 56.59 456 LEU A C 1
ATOM 3394 O O . LEU A 1 456 ? -23.941 25.536 -11.881 1.00 56.59 456 LEU A O 1
ATOM 3398 N N . MET A 1 457 ? -23.510 24.508 -9.930 1.00 53.53 457 MET A N 1
ATOM 3399 C CA . MET A 1 457 ? -23.227 23.195 -10.525 1.00 53.53 457 MET A CA 1
ATOM 3400 C C . MET A 1 457 ? -24.481 22.564 -11.142 1.00 53.53 457 MET A C 1
ATOM 3402 O O . MET A 1 457 ? -24.429 22.116 -12.286 1.00 53.53 457 MET A O 1
ATOM 3406 N N . ALA A 1 458 ? -25.633 22.651 -10.466 1.00 58.03 458 ALA A N 1
ATOM 3407 C CA . ALA A 1 458 ? -26.913 22.206 -11.021 1.00 58.03 458 ALA A CA 1
ATOM 3408 C C . ALA A 1 458 ? -27.321 23.003 -12.278 1.00 58.03 458 ALA A C 1
ATOM 3410 O O . ALA A 1 458 ? -27.954 22.464 -13.188 1.00 58.03 458 ALA A O 1
ATOM 3411 N N . ARG A 1 459 ? -26.941 24.286 -12.364 1.00 50.94 459 ARG A N 1
ATOM 3412 C CA . ARG A 1 459 ? -27.195 25.137 -13.537 1.00 50.94 459 ARG A CA 1
ATOM 3413 C C . ARG A 1 459 ? -26.282 24.786 -14.715 1.00 50.94 459 ARG A C 1
ATOM 3415 O O . ARG A 1 459 ? -26.766 24.700 -15.838 1.00 50.94 459 ARG A O 1
ATOM 3422 N N . ILE A 1 460 ? -25.003 24.504 -14.456 1.00 61.50 460 ILE A N 1
ATOM 3423 C CA . ILE A 1 460 ? -24.029 24.055 -15.468 1.00 61.50 460 ILE A CA 1
ATOM 3424 C C . ILE A 1 460 ? -24.399 22.671 -16.020 1.00 61.50 460 ILE A C 1
ATOM 3426 O O . ILE A 1 460 ? -24.242 22.409 -17.213 1.00 61.50 460 ILE A O 1
ATOM 3430 N N . GLU A 1 461 ? -24.909 21.783 -15.169 1.00 53.50 461 GLU A N 1
ATOM 3431 C CA . GLU A 1 461 ? -25.354 20.450 -15.574 1.00 53.50 461 GLU A CA 1
ATOM 3432 C C . GLU A 1 461 ? -26.657 20.504 -16.385 1.00 53.50 461 GLU A C 1
ATOM 3434 O O . GLU A 1 461 ? -26.791 19.797 -17.385 1.00 53.50 461 GLU A O 1
ATOM 3439 N N . ARG A 1 462 ? -27.567 21.429 -16.047 1.00 47.06 462 ARG A N 1
ATOM 3440 C CA . ARG A 1 462 ? -28.778 21.693 -16.835 1.00 47.06 462 ARG A CA 1
ATOM 3441 C C . ARG A 1 462 ? -28.451 22.281 -18.219 1.00 47.06 462 ARG A C 1
ATOM 3443 O O . ARG A 1 462 ? -29.001 21.792 -19.200 1.00 47.06 462 ARG A O 1
ATOM 3450 N N . ASP A 1 463 ? -27.505 23.219 -18.31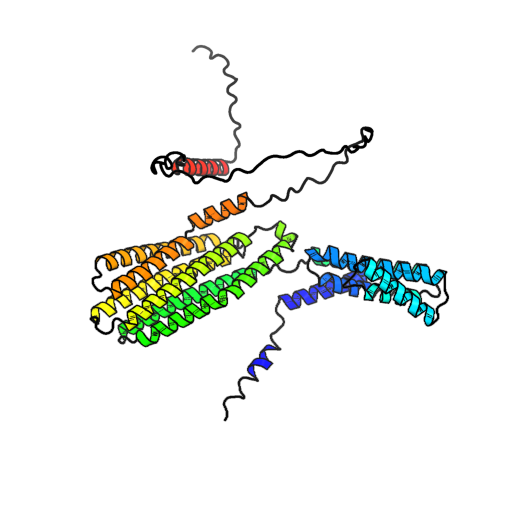9 1.00 45.28 463 ASP A N 1
ATOM 3451 C CA . ASP A 1 463 ? -27.062 23.795 -19.605 1.00 45.28 463 ASP A CA 1
ATOM 3452 C C . ASP A 1 463 ? -26.312 22.784 -20.493 1.00 45.28 463 ASP A C 1
ATOM 3454 O O . ASP A 1 463 ? -26.403 22.836 -21.722 1.00 45.28 463 ASP A O 1
ATOM 3458 N N . ARG A 1 464 ? -25.605 21.814 -19.894 1.00 49.28 464 ARG A N 1
ATOM 3459 C CA . ARG A 1 464 ? -24.963 20.714 -20.637 1.00 49.28 464 ARG A CA 1
ATOM 3460 C C . ARG A 1 464 ? -25.958 19.725 -21.237 1.00 49.28 464 ARG A C 1
ATOM 3462 O O . ARG A 1 464 ? -25.652 19.133 -22.269 1.00 49.28 464 ARG A O 1
ATOM 3469 N N . LEU A 1 465 ? -27.119 19.538 -20.611 1.00 50.06 465 LEU A N 1
ATOM 3470 C CA . LEU A 1 465 ? -28.142 18.599 -21.075 1.00 50.06 465 LEU A CA 1
ATOM 3471 C C . LEU A 1 465 ? -29.060 19.192 -22.158 1.00 50.06 465 LEU A C 1
ATOM 3473 O O . LEU A 1 465 ? -29.654 18.428 -22.914 1.00 50.06 465 LEU A O 1
ATOM 3477 N N . THR A 1 466 ? -29.158 20.522 -22.280 1.00 49.94 466 THR A N 1
ATOM 3478 C CA . THR A 1 466 ? -30.055 21.184 -23.251 1.00 49.94 466 THR A CA 1
ATOM 3479 C C . THR A 1 466 ? -29.394 21.686 -24.535 1.00 49.94 466 THR A C 1
ATOM 3481 O O . THR A 1 466 ? -30.106 22.144 -25.420 1.00 49.94 466 THR A O 1
ATOM 3484 N N . GLY A 1 467 ? -28.074 21.556 -24.692 1.00 44.47 467 GLY A N 1
ATOM 3485 C CA . GLY A 1 467 ? -27.431 21.565 -26.010 1.00 44.47 467 GLY A CA 1
ATOM 3486 C C . GLY A 1 467 ? -27.686 22.780 -26.917 1.00 44.47 467 GLY A C 1
ATOM 3487 O O . GLY A 1 467 ? -27.836 22.582 -28.115 1.00 44.47 467 GLY A O 1
ATOM 3488 N N . GLU A 1 468 ? -27.674 24.014 -26.403 1.00 40.16 468 GLU A N 1
ATOM 3489 C CA . GLU A 1 468 ? -27.449 25.212 -27.233 1.00 40.16 468 GLU A CA 1
ATOM 3490 C C . GLU A 1 468 ? -26.656 26.289 -26.467 1.00 40.16 468 GLU A C 1
ATOM 3492 O O . GLU A 1 468 ? -27.060 26.686 -25.373 1.00 40.16 468 GLU A O 1
ATOM 3497 N N . PRO A 1 469 ? -25.543 26.812 -27.018 1.00 40.44 469 PRO A N 1
ATOM 3498 C CA . PRO A 1 469 ? -24.814 27.916 -26.410 1.00 40.44 469 PRO A CA 1
ATOM 3499 C C . PRO A 1 469 ? -25.456 29.252 -26.810 1.00 40.44 469 PRO A C 1
ATOM 3501 O O . PRO A 1 469 ? -25.282 29.720 -27.936 1.00 40.44 469 PRO A O 1
ATOM 3504 N N . ARG A 1 470 ? -26.161 29.915 -25.886 1.00 39.59 470 ARG A N 1
ATOM 3505 C CA . ARG A 1 470 ? -26.490 31.342 -26.042 1.00 39.59 470 ARG A CA 1
ATOM 3506 C C . ARG A 1 470 ? -25.301 32.190 -25.591 1.00 39.59 470 ARG A C 1
ATOM 3508 O O . ARG A 1 470 ? -24.878 32.106 -24.441 1.00 39.59 470 ARG A O 1
ATOM 3515 N N . LEU A 1 471 ? -24.754 32.989 -26.512 1.00 48.47 471 LEU A N 1
ATOM 3516 C CA . LEU A 1 471 ? -23.802 34.054 -26.185 1.00 48.47 471 LEU A CA 1
ATOM 3517 C C . LEU A 1 471 ? -24.457 35.080 -25.235 1.00 48.47 471 LEU A C 1
ATOM 3519 O O . LEU A 1 471 ? -25.661 35.308 -25.345 1.00 48.47 471 LEU A O 1
ATOM 3523 N N . PRO A 1 472 ? -23.684 35.718 -24.338 1.00 47.72 472 PRO A N 1
ATOM 3524 C CA . PRO A 1 472 ? -24.189 36.777 -23.472 1.00 47.72 472 PRO A CA 1
ATOM 3525 C C . PRO A 1 472 ? -24.584 38.015 -24.289 1.00 47.72 472 PRO A C 1
ATOM 3527 O O . PRO A 1 472 ? -23.821 38.465 -25.146 1.00 47.72 472 PRO A O 1
ATOM 3530 N N . ASP A 1 473 ? -25.773 38.550 -24.003 1.00 44.66 473 ASP A N 1
ATOM 3531 C CA . ASP A 1 473 ? -26.304 39.772 -24.604 1.00 44.66 473 ASP A CA 1
ATOM 3532 C C . ASP A 1 473 ? -25.380 40.970 -24.330 1.00 44.66 473 ASP A C 1
ATOM 3534 O O . ASP A 1 473 ? -25.009 41.263 -23.192 1.00 44.66 473 ASP A O 1
ATOM 3538 N N . ASP A 1 474 ? -25.008 41.653 -25.409 1.00 44.84 474 ASP A N 1
ATOM 3539 C CA . ASP A 1 474 ? -24.256 42.903 -25.423 1.00 44.84 474 ASP A CA 1
ATOM 3540 C C . ASP A 1 474 ? -25.158 44.056 -24.926 1.00 44.84 474 ASP A C 1
ATOM 3542 O O . ASP A 1 474 ? -26.147 44.380 -25.591 1.00 44.84 474 ASP A O 1
ATOM 3546 N N . PRO A 1 475 ? -24.848 44.711 -23.790 1.00 43.25 475 PRO A N 1
ATOM 3547 C CA . PRO A 1 475 ? -25.678 45.779 -23.231 1.00 43.25 475 PRO A CA 1
ATOM 3548 C C . PRO A 1 475 ? -25.595 47.111 -24.005 1.00 43.25 475 PRO A C 1
ATOM 3550 O O . PRO A 1 475 ? -26.085 48.127 -23.520 1.00 43.25 475 PRO A O 1
ATOM 3553 N N . SER A 1 476 ? -25.001 47.151 -25.204 1.00 43.66 476 SER A N 1
ATOM 3554 C CA . SER A 1 476 ? -24.839 48.381 -25.998 1.00 43.66 476 SER A CA 1
ATOM 3555 C C . SER A 1 476 ? -25.842 48.571 -27.152 1.00 43.66 476 SER A C 1
ATOM 3557 O O . SER A 1 476 ? -25.657 49.441 -28.005 1.00 43.66 476 SER A O 1
ATOM 3559 N N . ARG A 1 477 ? -26.963 47.833 -27.166 1.00 42.97 477 ARG A N 1
ATOM 3560 C CA . ARG A 1 477 ? -28.067 48.029 -28.131 1.00 42.97 477 ARG A CA 1
ATOM 3561 C C . ARG A 1 477 ? -29.436 48.235 -27.472 1.00 42.97 477 ARG A C 1
ATOM 3563 O O . ARG A 1 477 ? -30.382 47.508 -27.751 1.00 42.97 477 ARG A O 1
ATOM 3570 N N . GLU A 1 478 ? -29.584 49.295 -26.684 1.00 43.31 478 GLU A N 1
ATOM 3571 C CA . GLU A 1 478 ? -30.898 49.927 -26.494 1.00 43.31 478 GLU A CA 1
ATOM 3572 C C . GLU A 1 478 ? -31.071 51.050 -27.526 1.00 43.31 478 GLU A C 1
ATOM 3574 O O . GLU A 1 478 ? -30.647 52.188 -27.341 1.00 43.31 478 GLU A O 1
ATOM 3579 N N . GLY A 1 479 ? -31.669 50.696 -28.667 1.00 52.09 479 GLY A N 1
ATOM 3580 C CA . GLY A 1 479 ? -32.309 51.655 -29.569 1.00 52.09 479 GLY A CA 1
ATOM 3581 C C . GLY A 1 479 ? -33.723 51.993 -29.070 1.00 52.09 479 GLY A C 1
ATOM 3582 O O . GLY A 1 479 ? -34.325 51.186 -28.360 1.00 52.09 479 GLY A O 1
ATOM 3583 N N . PRO A 1 480 ? -34.264 53.176 -29.405 1.00 52.44 480 PRO A N 1
ATOM 3584 C CA . PRO A 1 480 ? -35.417 53.747 -28.715 1.00 52.44 480 PRO A CA 1
ATOM 3585 C C . PRO A 1 480 ? -36.708 52.963 -28.986 1.00 52.44 480 PRO A C 1
ATOM 3587 O O . PRO A 1 480 ? -37.011 52.623 -30.131 1.00 52.44 480 PRO A O 1
ATOM 3590 N N . ARG A 1 481 ? -37.495 52.725 -27.927 1.00 50.75 481 ARG A N 1
ATOM 3591 C CA . ARG A 1 481 ? -38.867 52.203 -28.034 1.00 50.75 481 ARG A CA 1
ATOM 3592 C C . ARG A 1 481 ? -39.749 53.203 -28.802 1.00 50.75 481 ARG A C 1
ATOM 3594 O O . ARG A 1 481 ? -39.738 54.382 -28.443 1.00 50.75 481 ARG A O 1
ATOM 3601 N N . PRO A 1 482 ? -40.525 52.770 -29.810 1.00 45.94 482 PRO A N 1
ATOM 3602 C CA . PRO A 1 482 ? -41.595 53.584 -30.374 1.00 45.94 482 PRO A CA 1
ATOM 3603 C C . PRO A 1 482 ? -42.826 53.582 -29.443 1.00 45.94 482 PRO A C 1
ATOM 3605 O O . PRO A 1 482 ? -42.952 52.674 -28.616 1.00 45.94 482 PRO A O 1
ATOM 3608 N N . PRO A 1 483 ? -43.701 54.600 -29.538 1.00 57.59 483 PRO A N 1
ATOM 3609 C CA . PRO A 1 483 ? -44.895 54.697 -28.710 1.00 57.59 483 PRO A CA 1
ATOM 3610 C C . PRO A 1 483 ? -46.025 53.801 -29.241 1.00 57.59 483 PRO A C 1
ATOM 3612 O O . PRO A 1 483 ? -46.145 53.626 -30.454 1.00 57.59 483 PRO A O 1
ATOM 3615 N N . ASP A 1 484 ? -46.826 53.334 -28.279 1.00 46.94 484 ASP A N 1
ATOM 3616 C CA . ASP A 1 484 ? -48.086 52.569 -28.330 1.00 46.94 484 ASP A CA 1
ATOM 3617 C C . ASP A 1 484 ? -48.090 51.169 -28.970 1.00 46.94 484 ASP A C 1
ATOM 3619 O O . ASP A 1 484 ? -48.018 51.030 -30.213 1.00 46.94 484 ASP A O 1
#

Solvent-accessible surface area (backbone atoms only — not comparable to full-atom values): 27304 Å² total; per-residue (Å²): 145,83,83,78,71,69,74,60,59,64,63,60,60,66,77,69,63,75,73,51,75,64,56,52,51,50,54,49,52,41,50,52,26,18,52,52,12,33,53,54,38,32,74,76,38,76,94,53,83,53,65,55,7,21,52,38,7,38,62,38,54,74,44,58,62,77,44,31,62,58,57,42,44,43,48,50,50,23,40,49,50,7,32,53,51,22,48,57,43,64,77,75,50,78,96,43,79,67,50,52,52,49,49,42,53,48,24,39,52,51,22,57,76,69,64,30,79,93,33,24,67,46,8,26,53,35,17,50,52,37,46,72,70,17,83,87,45,42,66,60,48,40,52,51,55,50,49,29,42,51,45,2,46,52,35,15,53,49,42,42,68,78,55,57,80,82,57,44,38,60,61,27,18,49,45,46,28,59,49,24,48,54,55,15,53,49,30,40,49,51,17,52,52,33,51,49,24,57,75,75,52,81,58,53,75,72,48,34,59,54,53,30,53,49,36,50,51,59,58,67,50,44,67,62,43,51,49,40,42,50,49,21,49,53,44,38,76,39,32,79,72,50,76,80,47,87,81,32,56,70,56,42,55,51,43,49,52,32,48,50,57,40,45,56,36,52,32,52,30,34,46,39,50,33,54,34,50,67,69,50,77,86,56,59,65,69,62,51,42,55,49,38,48,54,48,18,54,38,26,43,27,49,16,50,28,40,39,30,46,18,52,40,35,26,51,55,40,45,92,56,101,75,56,70,74,57,37,54,49,46,31,53,54,20,48,49,42,39,51,53,41,43,54,52,40,53,55,48,50,74,69,51,84,50,69,59,59,37,53,34,41,50,42,45,40,53,34,50,54,47,44,56,62,55,66,32,62,65,62,50,53,53,51,53,55,53,54,62,70,69,53,79,75,80,77,79,69,80,86,82,78,88,79,81,89,81,81,92,80,82,90,79,85,89,78,90,83,83,87,87,90,87,90,83,90,89,80,82,88,80,82,86,84,94,84,78,81,86,80,78,80,80,86,84,74,8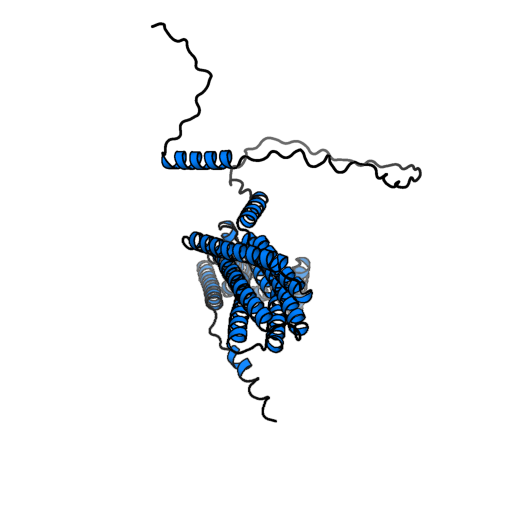5,81,76,61,64,66,62,54,51,53,49,51,56,49,54,54,52,54,66,73,66,74,69,91,78,78,83,84,72,91,86,74,83,71,84,84,79,84,134

Radius of gyration: 35.72 Å; Cα contacts (8 Å, |Δi|>4): 434; chains: 1; bounding box: 100×90×88 Å

Foldseek 3Di:
DPDPPPVVVVVVVVVPDPDDPQRVVLVVLLVVLLVVLQVVLCVVPVPDRLNVLSVLLNVLLVDFQVCSVVLLVLQLVLLLLLLVLLLVLLVPDDDDPVSLVVSLVVQLVVCVVVVSVVCSVVSSVNNVVLNVVPNPPSPVSSVSSSVSSVSSSVSSNVSCQVDPRDQCLLVLLVLLLVLLCLLLVLLLVLLVVLLVCLVPPHPLLVVLVVSLVSLVVSLVCLVVSVVSLVSSVVSLVSDPVSVVPDDLSVLLVLLSVLSNLLSVLSSQLSVLSNVLVVVCPPPDSVVVSVVSNLSSLLSVLVSLLSNLSSVQSSCSSPPDPPCNVVSVVSNVVSLVSLVVSLVVLVVCLVVDDDPSSNSSSVSSNVSSVSSNVSSPPVVSVVSVVVVVVPPPPPPPPDDDDDDDDDDDDDDDDDDDDDDDDDDDDDDDDDDDDDDDDPPPPPPDDDDDDPVVVVVVVVVVVVVVVVDDDDDDDDPPDPDDDDDD

Sequence (484 aa):
MAATRDGTLSRARRRFRLPSRGEFLFALRLTVAAVLSYVAATLIFPEAQPLLAPLTAMLVVQVTPASLLARGLDRVIAVVAGVSIAVGFATLVPLEWWTLGLLILVALSVGQMLRLEANLIEVAISAMLVLGVGSLSAGSAAWERMTETLVGAAVAVAANLLFPPKVAVDDAGEAVDDFADRVSGLLQRAAEELTEAVARGHDLANLTPRWLDEARSVTHDFPAVEAAVLHAEEGRRMNMRAAFTSDAGPGLRQGLEALEHTAVSVRSMFRAVDDAAADSRDVDREVLDDIAQGLAQTFTEMHQGVDAFGQLVHDEATPGPRGRATDVRAVAAALEGLHEARTRLEEVLVTASVPELVELTAAVLATVRRLLQEMDLDERIRRQMRSARFAPRVRTGPAGRPRPGGPHRQAVPSTLATTPSGPGGPGGPGEPDPTGDPDAATELMPRIDVDATTQLMARIERDRLTGEPR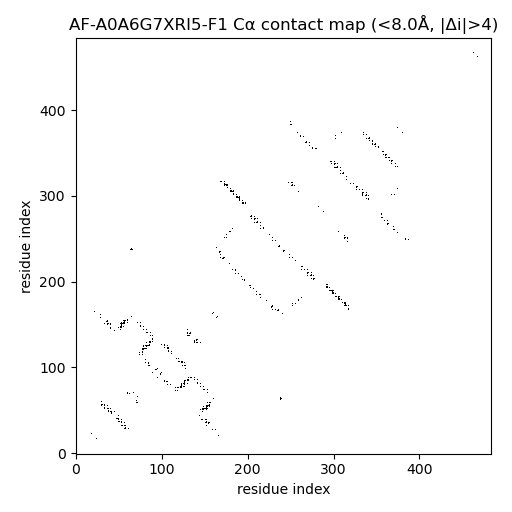LPDDPSREGPRPPD

pLDDT: mean 73.33, std 20.6, range [30.5, 98.5]

Secondary structure (DSSP, 8-state):
--SSSSTTHHHHHGGGPPPPHHHHHHHHHHHHHHHHHHHHHHHH-TTS---HHHHHHHHHHTS-HHHHHHHHHHHHHHHHHHHHHHHHHHHH----HHHHHHHHHHHHHHHHHTT-GGGHHHHHHHHHHHHHHTTTTHHHHHHHHHHHHHHHHHHHHHHHHHSPPPPTHHHHHHHHHHHHHHHHHHHHHHHHHHHHHHHH---HHHHHHHHHHHHHHHHHHHHHHHHHHHHHHHHHHT-TTGGGS---HHHHHHHHHHHHHHHHHHHHHHHHHHHHHHHGGGS-HHHHHHHHHHHHHHHHHHHHHHHHHHHHHHHHHS--TTTHHHHHHHHHHHHHHHHHHHHHHHHHHHH--SHHHHHHHHHHHHHHHHHHHHS-HHHHHHHHHHHHHHS-----PPP--PPPP----------------------PPPPPP----TTSSS---PPP-HHHHHHHHHHHHHHHHH---PPPPPTT--PPPPP-